Protein AF-A0AA40SQT4-F1 (afdb_monomer)

Organism: NCBI:txid515415

Secondary structure (DSSP, 8-state):
-HHHHHHHHHHHHHHHHHHHHHHHTT-S-GGGSGGG--SS--HHHHHHHHHHHHHHHHHHHHHHHHTTSSTTTTSHHHHHHHHHHHHHHHHHHHHHHT-S-HHHHHHHHHHHHHHHHHHHHHHTSPP-PPP--PPPPPPP------------PPPPSS-EEEE---SSEEEEEEETTEEEEEETTT-EEEEE-TTS-EEEEEE-TT---BTTBSEEEEEE-SSSEEEEEEE-SSSEEEEEEEEES-TTS-EE-PPEEEEEEE---SS----EEEE-TTS-EEEEE--TT-HHHHH-TT--SSEEEEE-TTSPPPTTSSSTT--EEEE--S-EEEEEE-TT--EEEEE--SSS-EEEEEE-TT-B--TTT-SSS--GGGTPPPPSEEE-TTT--EEEEEEETTEEEEEETTTTEEEEEETT-TT--EEESTTTSS-EEEEEE-TTSSEEEEE-TTTTTS---TT-S-EEEE---

Sequence (473 aa):
MTTAAAVIACVLLLALAVLQVLVAAGLPYGRFVWGGQHKVLPTKLRVVSAISVVLYLGFAALLLSRAGILPGGESGFVVVMTWILFAYFVVGIVMNLISRSPAERWTMAPACAALAVCTLIIALGPTTEPVPTTPAPTSTAPTPEPTPTETTEPAPETPADIATGLDAPWSMVVVGTSVLISERDSARILELTEAGDVREITTVDGVVPDGEGGLLGLAFDGDSGIYAAFTAADDNRVVRFELTGEPGSLALDDPAVIIDSLPKAGIHNGGRIAFGPDGALYLGAGDAGDANGAQDPESLSGKILRVNPDGSIPADNPTAGSPVYSLGHRNVQGLAWTDDGTMLASEFGQDAWDELNEIVAGGNYGWPVVEGTGGEDEGFIDPVQVWEPGAASPSGIAVIGDSLYIANLRGQVLREVPLNDLSTSSEHLAGEYGRLRDVIAGPDGAAWVLTNNTDGRGDPSDGDDRIVGIPLG

pLDDT: mean 92.28, std 14.54, range [31.59, 98.94]

Solvent-accessible surface area (backbone atoms only — not comparable to full-atom values): 23889 Å² total; per-residue (Å²): 110,28,58,62,27,34,53,54,38,38,54,52,35,48,53,50,25,52,51,23,49,42,24,36,74,52,36,76,55,18,35,62,46,90,61,27,80,29,54,47,47,55,73,72,58,16,54,54,28,48,54,48,29,57,52,34,53,50,53,36,52,50,44,32,9,42,43,66,76,36,84,63,30,81,39,69,64,43,52,52,51,37,50,51,51,24,50,50,22,51,52,40,25,54,58,23,59,72,36,86,18,68,55,20,34,71,50,44,16,56,49,23,47,52,40,23,52,22,34,47,49,31,59,70,42,82,76,82,76,80,78,84,80,80,82,79,88,82,83,88,81,90,86,84,90,79,83,92,71,96,65,84,80,75,79,55,98,54,74,41,78,62,42,61,61,41,59,27,40,43,23,70,39,77,48,86,66,17,35,40,33,24,15,20,73,75,23,31,34,30,37,36,26,75,88,53,53,75,44,81,50,48,66,55,83,65,55,41,56,39,76,72,29,8,26,31,16,40,31,60,75,85,78,44,42,40,33,41,24,29,19,31,88,88,20,23,33,29,30,36,22,49,53,42,75,49,76,82,58,51,38,64,57,80,69,44,83,40,43,66,83,30,54,54,39,56,42,38,46,37,27,26,39,40,66,48,97,85,63,31,38,32,35,25,23,6,16,27,83,38,49,70,32,6,66,37,87,90,46,66,18,0,23,33,34,40,25,34,81,82,38,48,57,48,84,83,36,70,40,78,90,37,43,52,30,27,33,11,34,51,23,22,29,16,62,34,57,49,99,89,64,52,34,39,32,23,24,36,45,89,84,63,24,13,38,35,33,76,62,49,84,60,38,36,48,30,20,73,85,33,72,46,70,85,28,54,94,81,69,22,52,52,45,57,38,70,38,46,44,72,69,24,37,37,25,15,29,26,59,52,90,72,27,36,37,36,12,7,34,65,29,9,26,40,35,38,25,41,68,92,43,60,79,48,74,51,82,38,64,69,64,72,71,44,18,21,33,20,37,40,68,36,87,84,69,27,44,30,36,29,25,30,21,59,59,80,80,47,82,64,56,96,52,48,16,34,33,33,38,34,60,75,130

Mean predicted aligned error: 14.25 Å

Structure (mmCIF, N/CA/C/O backbone):
data_AF-A0AA40SQT4-F1
#
_entry.id   AF-A0AA40SQT4-F1
#
loop_
_atom_site.group_PDB
_atom_site.id
_atom_site.type_symbol
_atom_site.label_atom_id
_atom_site.label_alt_id
_atom_site.label_comp_id
_atom_site.label_asym_id
_atom_site.label_entity_id
_atom_site.label_seq_id
_atom_site.pdbx_PDB_ins_code
_atom_site.Cartn_x
_atom_site.Cartn_y
_atom_site.Cartn_z
_atom_site.occupancy
_atom_site.B_iso_or_equiv
_atom_site.auth_seq_id
_atom_site.auth_comp_id
_atom_site.auth_asym_id
_atom_site.auth_atom_id
_atom_site.pdbx_PDB_model_num
ATOM 1 N N . MET A 1 1 ? 32.751 -2.769 31.503 1.00 72.56 1 MET A N 1
ATOM 2 C CA . MET A 1 1 ? 33.225 -3.935 30.712 1.00 72.56 1 MET A CA 1
ATOM 3 C C . MET A 1 1 ? 32.917 -3.766 29.227 1.00 72.56 1 MET A C 1
ATOM 5 O O . MET A 1 1 ? 33.791 -4.037 28.415 1.00 72.56 1 MET A O 1
ATOM 9 N N . THR A 1 2 ? 31.739 -3.239 28.884 1.00 84.00 2 THR A N 1
ATOM 10 C CA . THR A 1 2 ? 31.293 -2.893 27.520 1.00 84.00 2 THR A CA 1
ATOM 11 C C . THR A 1 2 ? 32.286 -2.029 26.733 1.00 84.00 2 THR A C 1
ATOM 13 O O . THR A 1 2 ? 32.673 -2.407 25.636 1.00 84.00 2 THR A O 1
ATOM 16 N N . THR A 1 3 ? 32.798 -0.936 27.310 1.00 87.44 3 THR A N 1
ATOM 17 C CA . THR A 1 3 ? 33.762 -0.035 26.642 1.00 87.44 3 THR A CA 1
ATOM 18 C C . THR A 1 3 ? 35.071 -0.739 26.266 1.00 87.44 3 THR A C 1
ATOM 20 O O . THR A 1 3 ? 35.571 -0.579 25.158 1.00 87.44 3 THR A O 1
ATOM 23 N N . ALA A 1 4 ? 35.623 -1.562 27.165 1.00 90.62 4 ALA A N 1
ATOM 24 C CA . ALA A 1 4 ? 36.852 -2.310 26.895 1.00 90.62 4 ALA A CA 1
ATOM 25 C C . ALA A 1 4 ? 36.636 -3.376 25.806 1.00 90.62 4 ALA A C 1
ATOM 27 O O . ALA A 1 4 ? 37.471 -3.521 24.916 1.00 90.62 4 ALA A O 1
ATOM 28 N N . ALA A 1 5 ? 35.495 -4.074 25.842 1.00 93.38 5 ALA A N 1
ATOM 29 C CA . ALA A 1 5 ? 35.103 -5.018 24.799 1.00 93.38 5 ALA A CA 1
ATOM 30 C C . ALA A 1 5 ? 34.909 -4.322 23.439 1.00 93.38 5 ALA A C 1
ATOM 32 O O . ALA A 1 5 ? 35.371 -4.841 22.426 1.00 93.38 5 ALA A O 1
ATOM 33 N N . ALA A 1 6 ? 34.314 -3.125 23.414 1.00 93.62 6 ALA A N 1
ATOM 34 C CA . ALA A 1 6 ? 34.128 -2.338 22.196 1.00 93.62 6 ALA A CA 1
ATOM 35 C C . ALA A 1 6 ? 35.462 -1.904 21.578 1.00 93.62 6 ALA A C 1
ATOM 37 O O . ALA A 1 6 ? 35.651 -2.039 20.371 1.00 93.62 6 ALA A O 1
ATOM 38 N N . VAL A 1 7 ? 36.427 -1.469 22.397 1.00 94.19 7 VAL A N 1
ATOM 39 C CA . VAL A 1 7 ? 37.779 -1.132 21.924 1.00 94.19 7 VAL A CA 1
ATOM 40 C C . VAL A 1 7 ? 38.473 -2.356 21.321 1.00 94.19 7 VAL A C 1
ATOM 42 O O . VAL A 1 7 ? 39.017 -2.266 20.221 1.00 94.19 7 VAL A O 1
ATOM 45 N N . ILE A 1 8 ? 38.424 -3.510 21.995 1.00 96.38 8 ILE A N 1
ATOM 46 C CA . ILE A 1 8 ? 39.026 -4.754 21.489 1.00 96.38 8 ILE A CA 1
ATOM 47 C C . ILE A 1 8 ? 38.368 -5.177 20.168 1.00 96.38 8 ILE A C 1
ATOM 49 O O . ILE A 1 8 ? 39.074 -5.484 19.205 1.00 96.38 8 ILE A O 1
ATOM 53 N N . ALA A 1 9 ? 37.034 -5.140 20.092 1.00 97.06 9 ALA A N 1
ATOM 54 C CA . ALA A 1 9 ? 36.298 -5.463 18.874 1.00 97.06 9 ALA A CA 1
ATOM 55 C C . ALA A 1 9 ? 36.666 -4.525 17.716 1.00 97.06 9 ALA A C 1
ATOM 57 O O . ALA A 1 9 ? 36.928 -4.996 16.612 1.00 97.06 9 ALA A O 1
ATOM 58 N N . CYS A 1 10 ? 36.7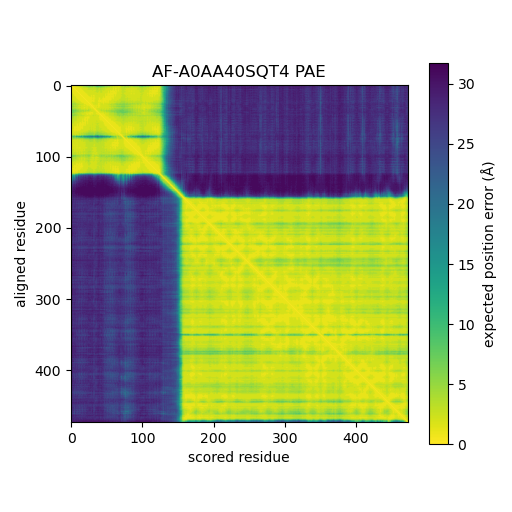71 -3.217 17.969 1.00 96.81 10 CYS A N 1
ATOM 59 C CA . CYS A 1 10 ? 37.165 -2.240 16.953 1.00 96.81 10 CYS A CA 1
ATOM 60 C C . CYS A 1 10 ? 38.586 -2.480 16.436 1.00 96.81 10 CYS A C 1
ATOM 62 O O . CYS A 1 10 ? 38.814 -2.405 15.232 1.00 96.81 10 CYS A O 1
ATOM 64 N N . VAL A 1 11 ? 39.538 -2.815 17.313 1.00 97.69 11 VAL A N 1
ATOM 65 C CA . VAL A 1 11 ? 40.912 -3.147 16.898 1.00 97.69 11 VAL A CA 1
ATOM 66 C C . VAL A 1 11 ? 40.929 -4.383 15.997 1.00 97.69 11 VAL A C 1
ATOM 68 O O . VAL A 1 11 ? 41.607 -4.387 14.969 1.00 97.69 11 VAL A O 1
ATOM 71 N N . LEU A 1 12 ? 40.161 -5.419 16.345 1.00 97.38 12 LEU A N 1
ATOM 72 C CA . LEU A 1 12 ? 40.054 -6.637 15.540 1.00 97.38 12 LEU A CA 1
ATOM 73 C C . LEU A 1 12 ? 39.378 -6.373 14.187 1.00 97.38 12 LEU A C 1
ATOM 75 O O . LEU A 1 12 ? 39.895 -6.803 13.157 1.00 97.38 12 LEU A O 1
ATOM 79 N N . LEU A 1 13 ? 38.272 -5.626 14.167 1.00 97.88 13 LEU A N 1
ATOM 80 C CA . LEU A 1 13 ? 37.569 -5.243 12.938 1.00 97.88 13 LEU A CA 1
ATOM 81 C C . LEU A 1 13 ? 38.439 -4.372 12.031 1.00 97.88 13 LEU A C 1
ATOM 83 O O . LEU A 1 13 ? 38.467 -4.590 10.822 1.00 97.88 13 LEU A O 1
ATOM 87 N N . LEU A 1 14 ? 39.215 -3.448 12.601 1.00 97.31 14 LEU A N 1
ATOM 88 C CA . LEU A 1 14 ? 40.164 -2.637 11.845 1.00 97.31 14 LEU A CA 1
ATOM 89 C C . LEU A 1 14 ? 41.289 -3.495 11.254 1.00 97.31 14 LEU A C 1
ATOM 91 O O . LEU A 1 14 ? 41.651 -3.313 10.094 1.00 97.31 14 LEU A O 1
ATOM 95 N N . ALA A 1 15 ? 41.819 -4.464 12.005 1.00 97.19 15 ALA A N 1
ATOM 96 C CA . ALA A 1 15 ? 42.818 -5.396 11.485 1.00 97.19 15 ALA A CA 1
ATOM 97 C C . ALA A 1 15 ? 42.265 -6.241 10.320 1.00 97.19 15 ALA A C 1
ATOM 99 O O . ALA A 1 15 ? 42.959 -6.444 9.320 1.00 97.19 15 ALA A O 1
ATOM 100 N N . LEU A 1 16 ? 41.006 -6.684 10.412 1.00 97.19 16 LEU A N 1
ATOM 101 C CA . LEU A 1 16 ? 40.316 -7.373 9.321 1.00 97.19 16 LEU A CA 1
ATOM 102 C C . LEU A 1 16 ? 40.080 -6.446 8.121 1.00 97.19 16 LEU A C 1
ATOM 104 O O . LEU A 1 16 ? 40.329 -6.854 6.989 1.00 97.19 16 LEU A O 1
ATOM 108 N N . ALA A 1 17 ? 39.678 -5.195 8.343 1.00 97.31 17 ALA A N 1
ATOM 109 C CA . ALA A 1 17 ? 39.509 -4.201 7.286 1.00 97.31 17 ALA A CA 1
ATOM 110 C C . ALA A 1 17 ? 40.830 -3.935 6.547 1.00 97.31 17 ALA A C 1
ATOM 112 O O . ALA A 1 17 ? 40.864 -3.959 5.319 1.00 97.31 17 ALA A O 1
ATOM 113 N N . VAL A 1 18 ? 41.942 -3.785 7.274 1.00 97.75 18 VAL A N 1
ATOM 114 C CA . VAL A 1 18 ? 43.281 -3.652 6.680 1.00 97.75 18 VAL A CA 1
ATOM 115 C C . VAL A 1 18 ? 43.632 -4.883 5.847 1.00 97.75 18 VAL A C 1
ATOM 117 O O . VAL A 1 18 ? 44.091 -4.740 4.714 1.00 97.75 18 VAL A O 1
ATOM 120 N N . LEU A 1 19 ? 43.380 -6.094 6.353 1.00 97.19 19 LEU A N 1
ATOM 121 C CA . LEU A 1 19 ? 43.591 -7.315 5.574 1.00 97.19 19 LEU A CA 1
ATOM 122 C C . LEU A 1 19 ? 42.772 -7.303 4.274 1.00 97.19 19 LEU A C 1
ATOM 124 O O . LEU A 1 19 ? 43.321 -7.644 3.225 1.00 97.19 19 LEU A O 1
ATOM 128 N N . GLN A 1 20 ? 41.505 -6.879 4.331 1.00 97.69 20 GLN A N 1
ATOM 129 C CA . GLN A 1 20 ? 40.628 -6.784 3.161 1.00 97.69 20 GLN A CA 1
ATOM 130 C C . GLN A 1 20 ? 41.120 -5.748 2.139 1.00 97.69 20 GLN A C 1
ATOM 132 O O . GLN A 1 20 ? 41.144 -6.041 0.944 1.00 97.69 20 GLN A O 1
ATOM 137 N N . VAL A 1 21 ? 41.617 -4.590 2.589 1.00 97.50 21 VAL A N 1
ATOM 138 C CA . VAL A 1 21 ? 42.270 -3.596 1.717 1.00 97.50 21 VAL A CA 1
ATOM 139 C C . VAL A 1 21 ? 43.494 -4.198 1.024 1.00 97.50 21 VAL A C 1
ATOM 141 O O . VAL A 1 21 ? 43.652 -4.055 -0.188 1.00 97.50 21 VAL A O 1
ATOM 144 N N . LEU A 1 22 ? 44.348 -4.914 1.763 1.00 97.31 22 LEU A N 1
ATOM 145 C CA . LEU A 1 22 ? 45.558 -5.516 1.198 1.00 97.31 22 LEU A CA 1
ATOM 146 C C . LEU A 1 22 ? 45.226 -6.561 0.121 1.00 97.31 22 LEU A C 1
ATOM 148 O O . LEU A 1 22 ? 45.828 -6.558 -0.954 1.00 97.31 22 LEU A O 1
ATOM 152 N N . VAL A 1 23 ? 44.257 -7.448 0.364 1.00 96.50 23 VAL A N 1
ATOM 153 C CA . VAL A 1 23 ? 43.861 -8.447 -0.646 1.00 96.50 23 VAL A CA 1
ATOM 154 C C . VAL A 1 23 ? 43.114 -7.819 -1.826 1.00 96.50 23 VAL A C 1
ATOM 156 O O . VAL A 1 23 ? 43.317 -8.263 -2.958 1.00 96.50 23 VAL A O 1
ATOM 159 N N . ALA A 1 24 ? 42.326 -6.760 -1.605 1.00 95.69 24 ALA A N 1
ATOM 160 C CA . ALA A 1 24 ? 41.666 -6.000 -2.668 1.00 95.69 24 ALA A CA 1
ATOM 161 C C . ALA A 1 24 ? 42.684 -5.293 -3.578 1.00 95.69 24 ALA A C 1
ATOM 163 O O . ALA A 1 24 ? 42.546 -5.313 -4.801 1.00 95.69 24 ALA A O 1
ATOM 164 N N . ALA A 1 25 ? 43.777 -4.783 -3.005 1.00 96.06 25 ALA A N 1
ATOM 165 C CA . ALA A 1 25 ? 44.914 -4.227 -3.740 1.00 96.06 25 ALA A CA 1
ATOM 166 C C . ALA A 1 25 ? 45.775 -5.295 -4.454 1.00 96.06 25 ALA A C 1
ATOM 168 O O . ALA A 1 25 ? 46.752 -4.970 -5.127 1.00 96.06 25 ALA A O 1
ATOM 169 N N . GLY A 1 26 ? 45.418 -6.580 -4.348 1.00 94.69 26 GLY A N 1
ATOM 170 C CA . GLY A 1 26 ? 46.097 -7.675 -5.038 1.00 94.69 26 GLY A CA 1
ATOM 171 C C . GLY A 1 26 ? 47.357 -8.185 -4.337 1.00 94.69 26 GLY A C 1
ATOM 172 O O . GLY A 1 26 ? 48.140 -8.904 -4.963 1.00 94.69 26 GLY A O 1
ATOM 173 N N . LEU A 1 27 ? 47.563 -7.863 -3.055 1.00 96.56 27 LEU A N 1
ATOM 174 C CA . LEU A 1 27 ? 48.660 -8.444 -2.281 1.00 96.56 27 LEU A CA 1
ATOM 175 C C . LEU A 1 27 ? 48.418 -9.940 -1.990 1.00 96.56 27 LEU A C 1
ATOM 177 O O . LEU A 1 27 ? 47.272 -10.398 -1.934 1.00 96.56 27 LEU A O 1
ATOM 181 N N . PRO A 1 28 ? 49.489 -10.736 -1.784 1.00 95.62 28 PRO A N 1
ATOM 182 C CA . PRO A 1 28 ? 49.416 -12.196 -1.715 1.00 95.62 28 PRO A CA 1
ATOM 183 C C . PRO A 1 28 ? 48.941 -12.739 -0.350 1.00 95.62 28 PRO A C 1
ATOM 185 O O . PRO A 1 28 ? 49.524 -13.680 0.194 1.00 95.62 28 PRO A O 1
ATOM 188 N N . TYR A 1 29 ? 47.881 -12.150 0.205 1.00 95.69 29 TYR A N 1
ATOM 189 C CA . TYR A 1 29 ? 47.267 -12.538 1.480 1.00 95.69 29 TYR A CA 1
ATOM 190 C C . TYR A 1 29 ? 45.959 -13.325 1.316 1.00 95.69 29 TYR A C 1
ATOM 192 O O . TYR A 1 29 ? 45.301 -13.626 2.308 1.00 95.69 29 TYR A O 1
ATOM 200 N N . GLY A 1 30 ? 45.600 -13.731 0.093 1.00 91.31 30 GLY A N 1
ATOM 201 C CA . GLY A 1 30 ? 44.333 -14.418 -0.179 1.00 91.31 30 GLY A CA 1
ATOM 202 C C . GLY A 1 30 ? 44.159 -15.745 0.573 1.00 91.31 30 GLY A C 1
ATOM 203 O O . GLY A 1 30 ? 43.041 -16.189 0.768 1.00 91.31 30 GLY A O 1
ATOM 204 N N . ARG A 1 31 ? 45.238 -16.356 1.084 1.00 92.12 31 ARG A N 1
ATOM 205 C CA . ARG A 1 31 ? 45.167 -17.585 1.900 1.00 92.12 31 ARG A CA 1
ATOM 206 C C . ARG A 1 31 ? 44.388 -17.427 3.216 1.00 92.12 31 ARG A C 1
ATOM 208 O O . ARG A 1 31 ? 44.051 -18.438 3.828 1.00 92.12 31 ARG A O 1
ATOM 215 N N . PHE A 1 32 ? 44.193 -16.188 3.668 1.00 91.75 32 PHE A N 1
ATOM 216 C CA . PHE A 1 32 ? 43.517 -15.833 4.918 1.00 91.75 32 PHE A CA 1
ATOM 217 C C . PHE A 1 32 ? 42.041 -15.458 4.727 1.00 91.75 32 PHE A C 1
ATOM 219 O O . PHE A 1 32 ? 41.383 -15.141 5.711 1.00 91.75 32 PHE A O 1
ATOM 226 N N . VAL A 1 33 ? 41.541 -15.429 3.489 1.00 90.94 33 VAL A N 1
ATOM 227 C CA . VAL A 1 33 ? 40.184 -14.977 3.160 1.00 90.94 33 VAL A CA 1
ATOM 228 C C . VAL A 1 33 ? 39.576 -15.846 2.056 1.00 90.94 33 VAL A C 1
ATOM 230 O O . VAL A 1 33 ? 40.293 -16.440 1.248 1.00 90.94 33 VAL A O 1
ATOM 233 N N . TRP A 1 34 ? 38.245 -15.876 1.970 1.00 89.50 34 TRP A N 1
ATOM 234 C CA . TRP A 1 34 ? 37.515 -16.556 0.890 1.00 89.50 34 TRP A CA 1
ATOM 235 C C . TRP A 1 34 ? 37.865 -18.051 0.729 1.00 89.50 34 TRP A C 1
ATOM 237 O O . TRP A 1 34 ? 38.016 -18.556 -0.385 1.00 89.50 34 TRP A O 1
ATOM 247 N N . GLY A 1 35 ? 38.025 -18.776 1.838 1.00 86.25 35 GLY A N 1
ATOM 248 C CA . GLY A 1 35 ? 38.332 -20.209 1.843 1.00 86.25 35 GLY A CA 1
ATOM 249 C C . GLY A 1 35 ? 39.808 -20.529 1.583 1.00 86.25 35 GLY A C 1
ATOM 250 O O . GLY A 1 35 ? 40.154 -21.692 1.353 1.00 86.25 35 GLY A O 1
ATOM 251 N N . GLY A 1 36 ? 40.673 -19.511 1.542 1.00 87.69 36 GLY A N 1
ATOM 252 C CA . GLY A 1 36 ? 42.112 -19.595 1.301 1.00 87.69 36 GLY A CA 1
ATOM 253 C C . GLY A 1 36 ? 42.522 -20.263 -0.013 1.00 87.69 36 GLY A C 1
ATOM 254 O O . GLY A 1 36 ? 43.642 -20.762 -0.123 1.00 87.69 36 GLY A O 1
ATOM 255 N N . GLN A 1 37 ? 41.630 -20.284 -1.009 1.00 88.88 37 GLN A N 1
ATOM 256 C CA . GLN A 1 37 ? 41.840 -20.970 -2.292 1.00 88.88 37 GLN A CA 1
ATOM 257 C C . GLN A 1 37 ? 42.821 -20.241 -3.220 1.00 88.88 37 GLN A C 1
ATOM 259 O O . GLN A 1 37 ? 43.307 -20.806 -4.199 1.00 88.88 37 GLN A O 1
ATOM 264 N N . HIS A 1 38 ? 43.137 -18.983 -2.917 1.00 90.50 38 HIS A N 1
ATOM 265 C CA . HIS A 1 38 ? 43.945 -18.132 -3.775 1.00 90.50 38 HIS A CA 1
ATOM 266 C C . HIS A 1 38 ? 45.074 -17.483 -2.986 1.00 90.50 38 HIS A C 1
ATOM 268 O O . HIS A 1 38 ? 44.851 -16.887 -1.941 1.00 90.50 38 HIS A O 1
ATOM 274 N N . LYS A 1 39 ? 46.303 -17.517 -3.510 1.00 91.44 39 LYS A N 1
ATOM 275 C CA . LYS A 1 39 ? 47.400 -16.720 -2.938 1.00 91.44 39 LYS A CA 1
ATOM 276 C C . LYS A 1 39 ? 47.159 -15.224 -3.163 1.00 91.44 39 LYS A C 1
ATOM 278 O O . LYS A 1 39 ? 47.333 -14.434 -2.245 1.00 91.44 39 LYS A O 1
ATOM 283 N N . VAL A 1 40 ? 46.726 -14.860 -4.369 1.00 95.31 40 VAL A N 1
ATOM 284 C CA . VAL A 1 40 ? 46.307 -13.513 -4.778 1.00 95.31 40 VAL A CA 1
ATOM 285 C C . VAL A 1 40 ? 44.880 -13.628 -5.300 1.00 95.31 40 VAL A C 1
ATOM 287 O O . VAL A 1 40 ? 44.623 -14.489 -6.140 1.00 95.31 40 VAL A O 1
ATOM 290 N N . LEU A 1 41 ? 43.960 -12.790 -4.820 1.00 95.00 41 LEU A N 1
ATOM 291 C CA . LEU A 1 41 ? 42.552 -12.903 -5.199 1.00 95.00 41 LEU A CA 1
ATOM 292 C C . LEU A 1 41 ? 42.324 -12.596 -6.692 1.00 95.00 41 LEU A C 1
ATOM 294 O O . LEU A 1 41 ? 42.983 -11.704 -7.242 1.00 95.00 41 LEU A O 1
ATOM 298 N N . PRO A 1 42 ? 41.382 -13.288 -7.355 1.00 94.25 42 PRO A N 1
ATOM 299 C CA . PRO A 1 42 ? 40.873 -12.891 -8.665 1.00 94.25 42 PRO A CA 1
ATOM 300 C C . PRO A 1 42 ? 40.079 -11.580 -8.570 1.00 94.25 42 PRO A C 1
ATOM 302 O O . PRO A 1 42 ? 39.528 -11.257 -7.519 1.00 94.25 42 PRO A O 1
ATOM 305 N N . THR A 1 43 ? 39.988 -10.832 -9.675 1.00 92.25 43 THR A N 1
ATOM 306 C CA . THR A 1 43 ? 39.414 -9.471 -9.718 1.00 92.25 43 THR A CA 1
ATOM 307 C C . THR A 1 43 ? 38.029 -9.374 -9.079 1.00 92.25 43 THR A C 1
ATOM 309 O O . THR A 1 43 ? 37.796 -8.471 -8.285 1.00 92.25 43 THR A O 1
ATOM 312 N N . LYS A 1 44 ? 37.139 -10.340 -9.341 1.00 92.38 44 LYS A N 1
ATOM 313 C CA . LYS A 1 44 ? 35.793 -10.363 -8.745 1.00 92.38 44 LYS A CA 1
ATOM 314 C C . LYS A 1 44 ? 35.840 -10.419 -7.213 1.00 92.38 44 LYS A C 1
ATOM 316 O O . LYS A 1 44 ? 35.178 -9.630 -6.558 1.00 92.38 44 LYS A O 1
ATOM 321 N N . LEU A 1 45 ? 36.687 -11.276 -6.638 1.00 93.00 45 LEU A N 1
ATOM 322 C CA . LEU A 1 45 ? 36.828 -11.389 -5.180 1.00 93.00 45 LEU A CA 1
ATOM 323 C C . LEU A 1 45 ? 37.549 -10.188 -4.555 1.00 93.00 45 LEU A C 1
ATOM 325 O O . LEU A 1 45 ? 37.326 -9.896 -3.387 1.00 93.00 45 LEU A O 1
ATOM 329 N N . ARG A 1 46 ? 38.363 -9.449 -5.321 1.00 95.50 46 ARG A N 1
ATOM 330 C CA . ARG A 1 46 ? 38.942 -8.178 -4.852 1.00 95.50 46 ARG A CA 1
ATOM 331 C C . ARG A 1 46 ? 37.874 -7.107 -4.648 1.00 95.50 46 ARG A C 1
ATOM 333 O O . ARG A 1 46 ? 37.953 -6.377 -3.667 1.00 95.50 46 ARG A O 1
ATOM 340 N N . VAL A 1 47 ? 36.875 -7.048 -5.534 1.00 93.00 47 VAL A N 1
ATOM 341 C CA . VAL A 1 47 ? 35.725 -6.140 -5.387 1.00 93.00 47 VAL A CA 1
ATOM 342 C C . VAL A 1 47 ? 34.929 -6.499 -4.134 1.00 93.00 47 VAL A C 1
ATOM 344 O O . VAL A 1 47 ? 34.667 -5.630 -3.310 1.00 93.00 47 VAL A O 1
ATOM 347 N N . VAL A 1 48 ? 34.635 -7.785 -3.920 1.00 92.62 48 VAL A N 1
ATOM 348 C CA . VAL A 1 48 ? 33.916 -8.224 -2.710 1.00 92.62 48 VAL A CA 1
ATOM 349 C C . VAL A 1 48 ? 34.726 -7.946 -1.432 1.00 92.62 48 VAL A C 1
ATOM 351 O O . VAL A 1 48 ? 34.173 -7.515 -0.419 1.00 92.62 48 VAL A O 1
ATOM 354 N N . SER A 1 49 ? 36.052 -8.108 -1.474 1.00 93.62 49 SER A N 1
ATOM 355 C CA . SER A 1 49 ? 36.937 -7.691 -0.381 1.00 93.62 49 SER A CA 1
ATOM 356 C C . SER A 1 49 ? 36.885 -6.184 -0.117 1.00 93.62 49 SER A C 1
ATOM 358 O O . SER A 1 49 ? 36.854 -5.789 1.043 1.00 93.62 49 SER A O 1
ATOM 360 N N . ALA A 1 50 ? 36.815 -5.340 -1.150 1.00 93.50 50 ALA A N 1
ATOM 361 C CA . ALA A 1 50 ? 36.658 -3.896 -0.969 1.00 93.50 50 ALA A CA 1
ATOM 362 C C . ALA A 1 50 ? 35.324 -3.545 -0.282 1.00 93.50 50 ALA A C 1
ATOM 364 O O . ALA A 1 50 ? 35.309 -2.729 0.635 1.00 93.50 50 ALA A O 1
ATOM 365 N N . ILE A 1 51 ? 34.231 -4.226 -0.644 1.00 93.38 51 ILE A N 1
ATOM 366 C CA . ILE A 1 51 ? 32.918 -4.059 0.006 1.00 93.38 51 ILE A CA 1
ATOM 367 C C . ILE A 1 51 ? 32.977 -4.477 1.485 1.00 93.38 51 ILE A C 1
ATOM 369 O O . ILE A 1 51 ? 32.431 -3.800 2.356 1.00 93.38 51 ILE A O 1
ATOM 373 N N . SER A 1 52 ? 33.712 -5.549 1.798 1.00 93.38 52 SER A N 1
ATOM 374 C CA . SER A 1 52 ? 33.863 -6.048 3.174 1.00 93.38 52 SER A CA 1
ATOM 375 C C . SER A 1 52 ? 34.541 -5.041 4.114 1.00 93.38 52 SER A C 1
ATOM 377 O O . SER A 1 52 ? 34.309 -5.083 5.320 1.00 93.38 52 SER A O 1
ATOM 379 N N . VAL A 1 53 ? 35.348 -4.110 3.587 1.00 96.25 53 VAL A N 1
ATOM 380 C CA . VAL A 1 53 ? 35.938 -3.014 4.377 1.00 96.25 53 VAL A CA 1
ATOM 381 C C . VAL A 1 53 ? 34.840 -2.123 4.954 1.00 96.25 53 VAL A C 1
ATOM 383 O O . VAL A 1 53 ? 34.842 -1.862 6.154 1.00 96.25 53 VAL A O 1
ATOM 386 N N . VAL A 1 54 ? 33.885 -1.700 4.120 1.00 94.94 54 VAL A N 1
ATOM 387 C CA . VAL A 1 54 ? 32.757 -0.851 4.539 1.00 94.94 54 VAL A CA 1
ATOM 388 C C . VAL A 1 54 ? 31.904 -1.580 5.572 1.00 94.94 54 VAL A C 1
ATOM 390 O O . VAL A 1 54 ? 31.569 -1.010 6.608 1.00 94.94 54 VAL A O 1
ATOM 393 N N . LEU A 1 55 ? 31.643 -2.869 5.342 1.00 95.94 55 LEU A N 1
ATOM 394 C CA . LEU A 1 55 ? 30.891 -3.708 6.271 1.00 95.94 55 LEU A CA 1
ATOM 395 C C . LEU A 1 55 ? 31.546 -3.766 7.663 1.00 95.94 55 LEU A C 1
ATOM 397 O O . LEU A 1 55 ? 30.873 -3.572 8.672 1.00 95.94 55 LEU A O 1
ATOM 401 N N . TYR A 1 56 ? 32.864 -3.979 7.742 1.00 97.19 56 TYR A N 1
ATOM 402 C CA . TYR A 1 56 ? 33.571 -4.026 9.029 1.00 97.19 56 TY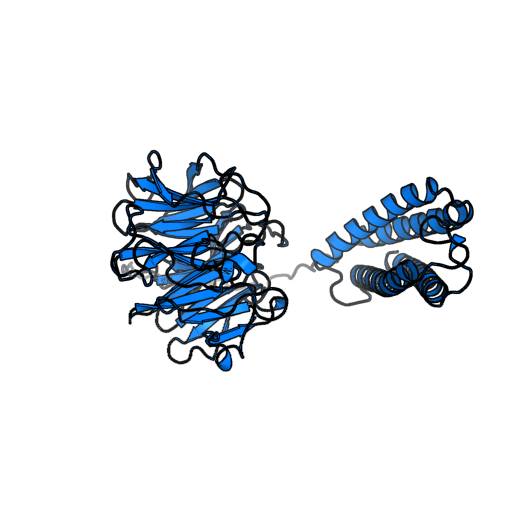R A CA 1
ATOM 403 C C . TYR A 1 56 ? 33.620 -2.674 9.745 1.00 97.19 56 TYR A C 1
ATOM 405 O O . TYR A 1 56 ? 33.575 -2.643 10.976 1.00 97.19 56 TYR A O 1
ATOM 413 N N . LEU A 1 57 ? 33.677 -1.564 9.003 1.00 95.94 57 LEU A N 1
ATOM 414 C CA . LEU A 1 57 ? 33.545 -0.226 9.584 1.00 95.94 57 LEU A CA 1
ATOM 415 C C . LEU A 1 57 ? 32.133 -0.002 10.147 1.00 95.94 57 LEU A C 1
ATOM 417 O O . LEU A 1 57 ? 32.003 0.523 11.251 1.00 95.94 57 LEU A O 1
ATOM 421 N N . GLY A 1 58 ? 31.096 -0.474 9.447 1.00 96.75 58 GLY A N 1
ATOM 422 C CA . GLY A 1 58 ? 29.713 -0.464 9.933 1.00 96.75 58 GLY A CA 1
ATOM 423 C C . GLY A 1 58 ? 29.535 -1.279 11.216 1.00 96.75 58 GLY A C 1
ATOM 424 O O . GLY A 1 58 ? 28.968 -0.786 12.189 1.00 96.75 58 GLY A O 1
ATOM 425 N N . PHE A 1 59 ? 30.108 -2.486 11.278 1.00 97.94 59 PHE A N 1
ATOM 426 C CA . PHE A 1 59 ? 30.114 -3.298 12.501 1.00 97.94 59 PHE A CA 1
ATOM 427 C C . PHE A 1 59 ? 30.810 -2.585 13.666 1.00 97.94 59 PHE A C 1
ATOM 429 O O . PHE A 1 59 ? 30.317 -2.623 14.790 1.00 97.94 59 PHE A O 1
ATOM 436 N N . ALA A 1 60 ? 31.935 -1.909 13.418 1.00 97.44 60 ALA A N 1
ATOM 437 C CA . ALA A 1 60 ? 32.634 -1.159 14.458 1.00 97.44 60 ALA A CA 1
ATOM 438 C C . ALA A 1 60 ? 31.782 0.014 14.972 1.00 97.44 60 ALA A C 1
ATOM 440 O O . ALA A 1 60 ? 31.660 0.190 16.183 1.00 97.44 60 ALA A O 1
ATOM 441 N N . ALA A 1 61 ? 31.146 0.772 14.073 1.00 96.06 61 ALA A N 1
ATOM 442 C CA . ALA A 1 61 ? 30.256 1.872 14.437 1.00 96.06 61 ALA A CA 1
ATOM 443 C C . ALA A 1 61 ? 29.056 1.392 15.269 1.00 96.06 61 ALA A C 1
ATOM 445 O O . ALA A 1 61 ? 28.759 1.984 16.306 1.00 96.06 61 ALA A O 1
ATOM 446 N N . LEU A 1 62 ? 28.433 0.277 14.878 1.00 96.06 62 LEU A N 1
ATOM 447 C CA . LEU A 1 62 ? 27.339 -0.347 15.624 1.00 96.06 62 LEU A CA 1
ATOM 448 C C . LEU A 1 62 ? 27.760 -0.719 17.054 1.00 96.06 62 LEU A C 1
ATOM 450 O O . LEU A 1 62 ? 27.077 -0.374 18.015 1.00 96.06 62 LEU A O 1
ATOM 454 N N . LEU A 1 63 ? 28.912 -1.380 17.215 1.00 96.12 63 LEU A N 1
ATOM 455 C CA . LEU A 1 63 ? 29.411 -1.790 18.532 1.00 96.12 63 LEU A CA 1
ATOM 456 C C . LEU A 1 63 ? 29.812 -0.599 19.414 1.00 96.12 63 LEU A C 1
ATOM 458 O O . LEU A 1 63 ? 29.628 -0.651 20.629 1.00 96.12 63 LEU A O 1
ATOM 462 N N . LEU A 1 64 ? 30.345 0.475 18.822 1.00 94.31 64 LEU A N 1
ATOM 463 C CA . LEU A 1 64 ? 30.630 1.726 19.532 1.00 94.31 64 LEU A CA 1
ATOM 464 C C . LEU A 1 64 ? 29.344 2.448 19.946 1.00 94.31 64 LEU A C 1
ATOM 466 O O . LEU A 1 64 ? 29.290 2.980 21.054 1.00 94.31 64 LEU A O 1
ATOM 470 N N . SER A 1 65 ? 28.318 2.441 19.090 1.00 92.62 65 SER A N 1
ATOM 471 C CA . SER A 1 65 ? 26.993 2.980 19.407 1.00 92.62 65 SER A CA 1
ATOM 472 C C . SER A 1 65 ? 26.388 2.225 20.585 1.00 92.62 65 SER A C 1
ATOM 474 O O . SER A 1 65 ? 26.150 2.826 21.629 1.00 92.62 65 SER A O 1
ATOM 476 N N . ARG A 1 66 ? 26.296 0.889 20.512 1.00 92.31 66 ARG A N 1
ATOM 477 C CA . ARG A 1 66 ? 25.773 0.054 21.609 1.00 92.31 66 ARG A CA 1
ATOM 478 C C . ARG A 1 66 ? 26.564 0.196 22.915 1.00 92.31 66 ARG A C 1
ATOM 480 O O . ARG A 1 66 ? 26.002 0.051 23.995 1.00 92.31 66 ARG A O 1
ATOM 487 N N . ALA A 1 67 ? 27.863 0.487 22.839 1.00 92.12 67 ALA A N 1
ATOM 488 C CA . ALA A 1 67 ? 28.703 0.746 24.009 1.00 92.12 67 ALA A CA 1
ATOM 489 C C . ALA A 1 67 ? 28.575 2.176 24.582 1.00 92.12 67 ALA A C 1
ATOM 491 O O . ALA A 1 67 ? 29.296 2.497 25.531 1.00 92.12 67 ALA A O 1
ATOM 492 N N . GLY A 1 68 ? 27.706 3.022 24.016 1.00 87.81 68 GLY A N 1
ATOM 493 C CA . GLY A 1 68 ? 27.464 4.403 24.447 1.00 87.81 68 GLY A CA 1
ATOM 494 C C . GLY A 1 68 ? 28.552 5.399 24.030 1.00 87.81 68 GLY A C 1
ATOM 495 O O . GLY A 1 68 ? 28.648 6.477 24.608 1.00 87.81 68 GLY A O 1
ATOM 496 N N . ILE A 1 69 ? 29.411 5.035 23.071 1.00 89.25 69 ILE A N 1
ATOM 497 C CA . ILE A 1 69 ? 30.511 5.883 22.575 1.00 89.25 69 ILE A CA 1
ATOM 498 C C . ILE A 1 69 ? 30.059 6.710 21.364 1.00 89.25 69 ILE A C 1
ATOM 500 O O . ILE A 1 69 ? 30.494 7.850 21.204 1.00 89.25 69 ILE A O 1
ATOM 504 N N . LEU A 1 70 ? 29.193 6.143 20.517 1.00 89.06 70 LEU A N 1
ATOM 505 C CA . LEU A 1 70 ? 28.503 6.854 19.437 1.00 89.06 70 LEU A CA 1
ATOM 506 C C . LEU A 1 70 ? 27.008 7.024 19.774 1.00 89.06 70 LEU A C 1
ATOM 508 O O . LEU A 1 70 ? 26.485 6.257 20.585 1.00 89.06 70 LEU A O 1
ATOM 512 N N . PRO A 1 71 ? 26.308 8.000 19.162 1.00 80.62 71 PRO A N 1
ATOM 513 C CA . PRO A 1 71 ? 24.868 8.188 19.355 1.00 80.62 71 PRO A CA 1
ATOM 514 C C . PRO A 1 71 ? 24.047 6.938 18.991 1.00 80.62 71 PRO A C 1
ATOM 516 O O . PRO A 1 71 ? 24.491 6.111 18.191 1.00 80.62 71 PRO A O 1
ATOM 519 N N . GLY A 1 72 ? 22.840 6.816 19.555 1.00 76.00 72 GLY A N 1
ATOM 520 C CA . GLY A 1 72 ? 21.871 5.762 19.210 1.00 76.00 72 GLY A CA 1
ATOM 521 C C . GLY A 1 72 ? 21.976 4.454 20.008 1.00 76.00 72 GLY A C 1
ATOM 522 O O . GLY A 1 72 ? 21.233 3.525 19.724 1.00 76.00 72 GLY A O 1
ATOM 523 N N . GLY A 1 73 ? 22.855 4.370 21.014 1.00 73.69 73 GLY A N 1
ATOM 524 C CA . GLY A 1 73 ? 23.197 3.121 21.714 1.00 73.69 73 GLY A CA 1
ATOM 525 C C . GLY A 1 73 ? 22.076 2.364 22.435 1.00 73.69 73 GLY A C 1
ATOM 526 O O . GLY A 1 73 ? 22.265 1.191 22.772 1.00 73.69 73 GLY A O 1
ATOM 527 N N . GLU A 1 74 ? 20.937 3.016 22.667 1.00 76.50 74 GLU A N 1
ATOM 528 C CA . GLU A 1 74 ? 19.751 2.440 23.315 1.00 76.50 74 GLU A CA 1
ATOM 529 C C . GLU A 1 74 ? 18.585 2.198 22.346 1.00 76.50 74 GLU A C 1
ATOM 531 O O . GLU A 1 74 ? 17.549 1.699 22.774 1.00 76.50 74 GLU A O 1
ATOM 536 N N . SER A 1 75 ? 18.728 2.503 21.048 1.00 85.56 75 SER A N 1
ATOM 537 C CA . SER A 1 75 ? 17.656 2.216 20.091 1.00 85.56 75 SER A CA 1
ATOM 538 C C . SER A 1 75 ? 17.446 0.706 19.944 1.00 85.56 75 SER A C 1
ATOM 540 O O . SER A 1 75 ? 18.413 -0.067 19.922 1.00 85.56 75 SER A O 1
ATOM 542 N N . GLY A 1 76 ? 16.184 0.282 19.810 1.00 83.12 76 GLY A N 1
ATOM 543 C CA . GLY A 1 76 ? 15.827 -1.124 19.585 1.00 83.12 76 GLY A CA 1
ATOM 544 C C . GLY A 1 76 ? 16.607 -1.721 18.411 1.00 83.12 76 GLY A C 1
ATOM 545 O O . GLY A 1 76 ? 17.221 -2.780 18.547 1.00 83.12 76 GLY A O 1
ATOM 546 N N . PHE A 1 77 ? 16.735 -0.958 17.324 1.00 86.38 77 PHE A N 1
ATOM 547 C CA . PHE A 1 77 ? 17.565 -1.299 16.172 1.00 86.38 77 PHE A CA 1
ATOM 548 C C . PHE A 1 77 ? 19.026 -1.619 16.541 1.00 86.38 77 PHE A C 1
ATOM 550 O O . PHE A 1 77 ? 19.544 -2.673 16.167 1.00 86.38 77 PHE A O 1
ATOM 557 N N . VAL A 1 78 ? 19.715 -0.755 17.301 1.00 92.12 78 VAL A N 1
ATOM 558 C CA . VAL A 1 78 ? 21.120 -0.987 17.691 1.00 92.12 78 VAL A CA 1
ATOM 559 C C . VAL A 1 78 ? 21.245 -2.215 18.597 1.00 92.12 78 VAL A C 1
ATOM 561 O O . VAL A 1 78 ? 22.214 -2.975 18.479 1.00 92.12 78 VAL A O 1
ATOM 564 N N . VAL A 1 79 ? 20.259 -2.460 19.464 1.00 90.44 79 VAL A N 1
ATOM 565 C CA . VAL A 1 79 ? 20.203 -3.654 20.320 1.00 90.44 79 VAL A CA 1
ATOM 566 C C . VAL A 1 79 ? 20.045 -4.927 19.482 1.00 90.44 79 VAL A C 1
ATOM 568 O O . VAL A 1 79 ? 20.867 -5.841 19.611 1.00 90.44 79 VAL A O 1
ATOM 571 N N . VAL A 1 80 ? 19.050 -4.978 18.594 1.00 92.44 80 VAL A N 1
ATOM 572 C CA . VAL A 1 80 ? 18.766 -6.136 17.728 1.00 92.44 80 VAL A CA 1
ATOM 573 C C . VAL A 1 80 ? 19.940 -6.411 16.793 1.00 92.44 80 VAL A C 1
ATOM 575 O O . VAL A 1 80 ? 20.435 -7.539 16.730 1.00 92.44 80 VAL A O 1
ATOM 578 N N . MET A 1 81 ? 20.473 -5.381 16.133 1.00 95.69 81 MET A N 1
ATOM 579 C CA . MET A 1 81 ? 21.616 -5.534 15.233 1.00 95.69 81 MET A CA 1
ATOM 580 C C . MET A 1 81 ? 22.875 -6.005 15.963 1.00 95.69 81 MET A C 1
ATOM 582 O O . MET A 1 81 ? 23.657 -6.770 15.399 1.00 95.69 81 MET A O 1
ATOM 586 N N . THR A 1 82 ? 23.075 -5.623 17.230 1.00 95.88 82 THR A N 1
ATOM 587 C CA . THR A 1 82 ? 24.189 -6.152 18.036 1.00 95.88 82 THR A CA 1
ATOM 588 C C . THR A 1 82 ? 24.028 -7.658 18.282 1.00 95.88 82 THR A C 1
ATOM 590 O O . THR A 1 82 ? 25.011 -8.400 18.197 1.00 95.88 82 THR A O 1
ATOM 593 N N . TRP A 1 83 ? 22.806 -8.138 18.533 1.00 96.50 83 TRP A N 1
ATOM 594 C CA . TRP A 1 83 ? 22.522 -9.570 18.694 1.00 96.50 83 TRP A CA 1
ATOM 595 C C . TRP A 1 83 ? 22.651 -10.358 17.388 1.00 96.50 83 TRP A C 1
ATOM 597 O O . TRP A 1 83 ? 23.233 -11.446 17.384 1.00 96.50 83 TRP A O 1
ATOM 607 N N . ILE A 1 84 ? 22.199 -9.796 16.267 1.00 96.75 84 ILE A N 1
ATOM 608 C CA . ILE A 1 84 ? 22.415 -10.381 14.937 1.00 96.75 84 ILE A CA 1
ATOM 609 C C . ILE A 1 84 ? 23.912 -10.463 14.637 1.00 96.75 84 ILE A C 1
ATOM 611 O O . ILE A 1 84 ? 24.404 -11.503 14.198 1.00 96.75 84 ILE A O 1
ATOM 615 N N . LEU A 1 85 ? 24.666 -9.403 14.933 1.00 97.44 85 LEU A N 1
ATOM 616 C CA . LEU A 1 85 ? 26.111 -9.380 14.742 1.00 97.44 85 LEU A CA 1
ATOM 617 C C . LEU A 1 85 ? 26.825 -10.416 15.630 1.00 97.44 85 LEU A C 1
ATOM 619 O O . LEU A 1 85 ? 27.777 -11.061 15.185 1.00 97.44 85 LEU A O 1
ATOM 623 N N . PHE A 1 86 ? 26.347 -10.636 16.859 1.00 97.81 86 PHE A N 1
ATOM 624 C CA . PHE A 1 86 ? 26.824 -11.729 17.708 1.00 97.81 86 PHE A CA 1
ATOM 625 C C . PHE A 1 86 ? 26.599 -13.093 17.039 1.00 97.81 86 PHE A C 1
ATOM 627 O O . PHE A 1 86 ? 27.550 -13.867 16.895 1.00 97.81 86 PHE A O 1
ATOM 634 N N . ALA A 1 87 ? 25.375 -13.368 16.575 1.00 96.69 87 ALA A N 1
ATOM 635 C CA . ALA A 1 87 ? 25.041 -14.615 15.889 1.00 96.69 87 ALA A CA 1
ATOM 636 C C . ALA A 1 87 ? 25.878 -14.810 14.611 1.00 96.69 87 ALA A C 1
ATOM 638 O O . ALA A 1 87 ? 26.412 -15.897 14.377 1.00 96.69 87 ALA A O 1
ATOM 639 N N . TYR A 1 88 ? 26.081 -13.745 13.832 1.00 97.19 88 TYR A N 1
ATOM 640 C CA . TYR A 1 88 ? 26.944 -13.739 12.652 1.00 97.19 88 TYR A CA 1
ATOM 641 C C . TYR A 1 88 ? 28.376 -14.183 12.986 1.00 97.19 88 TYR A C 1
ATOM 643 O O . TYR A 1 88 ? 28.929 -15.053 12.307 1.00 97.19 88 TYR A O 1
ATOM 651 N N . PHE A 1 89 ? 28.982 -13.657 14.058 1.00 97.75 89 PHE A N 1
ATOM 652 C CA . PHE A 1 89 ? 30.324 -14.087 14.458 1.00 97.75 89 PHE A CA 1
ATOM 653 C C . PHE A 1 89 ? 30.362 -15.528 14.967 1.00 97.75 89 PHE A C 1
ATOM 655 O O . PHE A 1 89 ? 31.337 -16.226 14.683 1.00 97.75 89 PHE A O 1
ATOM 662 N N . VAL A 1 90 ? 29.310 -16.010 15.637 1.00 97.06 90 VAL A N 1
ATOM 663 C CA . VAL A 1 90 ? 29.190 -17.423 16.038 1.00 97.06 90 VAL A CA 1
ATOM 664 C C . VAL A 1 90 ? 29.168 -18.343 14.815 1.00 97.06 90 VAL A C 1
ATOM 666 O O . VAL A 1 90 ? 29.933 -19.309 14.762 1.00 97.06 90 VAL A O 1
ATOM 669 N N . VAL A 1 91 ? 28.375 -18.015 13.790 1.00 95.88 91 VAL A N 1
ATOM 670 C CA . VAL A 1 91 ? 28.389 -18.742 12.507 1.00 95.88 91 VAL A CA 1
ATOM 671 C C . VAL A 1 91 ? 29.777 -18.663 11.865 1.00 95.88 91 VAL A C 1
ATOM 673 O O . VAL A 1 91 ? 30.305 -19.672 11.390 1.00 95.88 91 VAL A O 1
ATOM 676 N N . GLY A 1 92 ? 30.420 -17.494 11.925 1.00 93.81 92 GLY A N 1
ATOM 677 C CA . GLY A 1 92 ? 31.788 -17.281 11.460 1.00 93.81 92 GLY A CA 1
ATOM 678 C C . GLY A 1 92 ? 32.813 -18.219 12.105 1.00 93.81 92 GLY A C 1
ATOM 679 O O . GLY A 1 92 ? 33.704 -18.704 11.407 1.00 93.81 92 GLY A O 1
ATOM 680 N N . ILE A 1 93 ? 32.686 -18.548 13.396 1.00 96.62 93 ILE A N 1
ATOM 681 C CA . ILE A 1 93 ? 33.563 -19.529 14.061 1.00 96.62 93 ILE A CA 1
ATOM 682 C C . ILE A 1 93 ? 33.452 -20.886 13.362 1.00 96.62 93 ILE A C 1
ATOM 684 O O . ILE A 1 93 ? 34.467 -21.466 12.975 1.00 96.62 93 ILE A O 1
ATOM 688 N N . VAL A 1 94 ? 32.224 -21.373 13.162 1.00 95.06 94 VAL A N 1
ATOM 689 C CA . VAL A 1 94 ? 31.964 -22.679 12.539 1.00 95.06 94 VAL A CA 1
ATOM 690 C C . VAL A 1 94 ? 32.492 -22.704 11.108 1.00 95.06 94 VAL A C 1
ATOM 692 O O . VAL A 1 94 ? 33.250 -23.608 10.755 1.00 95.06 94 VAL A O 1
ATOM 695 N N . MET A 1 95 ? 32.165 -21.683 10.310 1.00 92.56 95 MET A N 1
ATOM 696 C CA . MET A 1 95 ? 32.581 -21.591 8.907 1.00 92.56 95 MET A CA 1
ATOM 697 C C . MET A 1 95 ? 34.105 -21.563 8.754 1.00 92.56 95 MET A C 1
ATOM 699 O O . MET A 1 95 ? 34.657 -22.238 7.883 1.00 92.56 95 MET A O 1
ATOM 703 N N . ASN A 1 96 ? 34.808 -20.849 9.636 1.00 92.75 96 ASN A N 1
ATOM 704 C CA . ASN A 1 96 ? 36.267 -20.808 9.604 1.00 92.75 96 ASN A CA 1
ATOM 705 C C . ASN A 1 96 ? 36.908 -22.099 10.131 1.00 92.75 96 ASN A C 1
ATOM 707 O O . ASN A 1 96 ? 37.956 -22.489 9.620 1.00 92.75 96 ASN A O 1
ATOM 711 N N . LEU A 1 97 ? 36.293 -22.800 11.092 1.00 93.31 97 LEU A N 1
ATOM 712 C CA . LEU A 1 97 ? 36.785 -24.096 11.586 1.00 93.31 97 LEU A CA 1
ATOM 713 C C . LEU A 1 97 ? 36.696 -25.205 10.531 1.00 93.31 97 LEU A C 1
ATOM 715 O O . LEU A 1 97 ? 37.597 -26.044 10.456 1.00 93.31 97 LEU A O 1
ATOM 719 N N . ILE A 1 98 ? 35.650 -25.198 9.700 1.00 92.12 98 ILE A N 1
ATOM 720 C CA . ILE A 1 98 ? 35.484 -26.163 8.600 1.00 92.12 98 ILE A CA 1
ATOM 721 C C . ILE A 1 98 ? 36.225 -25.750 7.319 1.00 92.12 98 ILE A C 1
ATOM 723 O O . ILE A 1 98 ? 36.215 -26.496 6.336 1.00 92.12 98 ILE A O 1
ATOM 727 N N . SER A 1 99 ? 36.889 -24.588 7.312 1.00 90.88 99 SER A N 1
ATOM 728 C CA . SER A 1 99 ? 37.643 -24.121 6.149 1.00 90.88 99 SER A CA 1
ATOM 729 C C . SER A 1 99 ? 38.753 -25.103 5.768 1.00 90.88 99 SER A C 1
ATOM 731 O O . SER A 1 99 ? 39.512 -25.616 6.598 1.00 90.88 99 SER A O 1
ATOM 733 N N . ARG A 1 100 ? 38.900 -25.325 4.457 1.00 86.56 100 ARG A N 1
ATOM 734 C CA . ARG A 1 100 ? 39.986 -26.140 3.894 1.00 86.56 100 ARG A CA 1
ATOM 735 C C . ARG A 1 100 ? 41.354 -25.470 4.072 1.00 86.56 100 ARG A C 1
ATOM 737 O O . ARG A 1 100 ? 42.370 -26.163 4.030 1.00 86.56 100 ARG A O 1
ATOM 744 N N . SER A 1 101 ? 41.401 -24.157 4.319 1.00 90.44 101 SER A N 1
ATOM 745 C CA . SER A 1 101 ? 42.635 -23.409 4.568 1.00 90.44 101 SER A CA 1
ATOM 746 C C . SER A 1 101 ? 43.092 -23.560 6.025 1.00 90.44 101 SER A C 1
ATOM 748 O O . SER A 1 101 ? 42.377 -23.164 6.946 1.00 90.44 101 SER A O 1
ATOM 750 N N . PRO A 1 102 ? 44.301 -24.095 6.293 1.00 89.69 102 PRO A N 1
ATOM 751 C CA . PRO A 1 102 ? 44.870 -24.069 7.639 1.00 89.69 102 PRO A CA 1
ATOM 752 C C . PRO A 1 102 ? 45.051 -22.642 8.166 1.00 89.69 102 PRO A C 1
ATOM 754 O O . PRO A 1 102 ? 44.892 -22.412 9.357 1.00 89.69 102 PRO A O 1
ATOM 757 N N . ALA A 1 103 ? 45.365 -21.682 7.291 1.00 89.62 103 ALA A N 1
ATOM 758 C CA . ALA A 1 103 ? 45.573 -20.298 7.699 1.00 89.62 103 ALA A CA 1
ATOM 759 C C . ALA A 1 103 ? 44.282 -19.689 8.265 1.00 89.62 103 ALA A C 1
ATOM 761 O O . ALA A 1 103 ? 44.316 -19.139 9.356 1.00 89.62 103 ALA A O 1
ATOM 762 N N . GLU A 1 104 ? 43.141 -19.875 7.597 1.00 87.00 104 GLU A N 1
ATOM 763 C CA . GLU A 1 104 ? 41.844 -19.391 8.094 1.00 87.00 104 GLU A CA 1
ATOM 764 C C . GLU A 1 104 ? 41.424 -20.073 9.395 1.00 87.00 104 GLU A C 1
ATOM 766 O O . GLU A 1 104 ? 40.994 -19.399 10.329 1.00 87.00 104 GLU A O 1
ATOM 771 N N . ARG A 1 105 ? 41.634 -21.389 9.508 1.00 93.38 105 ARG A N 1
ATOM 772 C CA . ARG A 1 105 ? 41.357 -22.120 10.753 1.00 93.38 105 ARG A CA 1
ATOM 773 C C . ARG A 1 105 ? 42.142 -21.564 11.938 1.00 93.38 105 ARG A C 1
ATOM 775 O O . ARG A 1 105 ? 41.586 -21.420 13.021 1.00 93.38 105 ARG A O 1
ATOM 782 N N . TRP A 1 106 ? 43.419 -21.239 11.741 1.00 92.62 106 TRP A N 1
ATOM 783 C CA . TRP A 1 106 ? 44.293 -20.780 12.824 1.00 92.62 106 TRP A CA 1
ATOM 784 C C . TRP A 1 106 ? 44.244 -19.274 13.086 1.00 92.62 106 TRP A C 1
ATOM 786 O O . TRP A 1 106 ? 44.656 -18.855 14.164 1.00 92.62 106 TRP A O 1
ATOM 796 N N . THR A 1 107 ? 43.754 -18.455 12.151 1.00 92.44 107 THR A N 1
ATOM 797 C CA . THR A 1 107 ? 43.666 -16.996 12.345 1.00 92.44 107 THR A CA 1
ATOM 798 C C . THR A 1 107 ? 42.235 -16.483 12.429 1.00 92.44 107 THR A C 1
ATOM 800 O O . THR A 1 107 ? 41.921 -15.721 13.338 1.00 92.44 107 THR A O 1
ATOM 803 N N . MET A 1 108 ? 41.353 -16.903 11.520 1.00 94.00 108 MET A N 1
ATOM 804 C CA . MET A 1 108 ? 40.000 -16.351 11.411 1.00 94.00 108 MET A CA 1
ATOM 805 C C . MET A 1 108 ? 39.031 -16.962 12.412 1.00 94.00 108 MET A C 1
ATOM 807 O O . MET A 1 108 ? 38.247 -16.224 12.997 1.00 94.00 108 MET A O 1
ATOM 811 N N . ALA A 1 109 ? 39.119 -18.265 12.701 1.00 93.94 109 ALA A N 1
ATOM 812 C CA . ALA A 1 109 ? 38.265 -18.852 13.736 1.00 93.94 109 ALA A CA 1
ATOM 813 C C . ALA A 1 109 ? 38.515 -18.228 15.130 1.00 93.94 109 ALA A C 1
ATOM 815 O O . ALA A 1 109 ? 37.538 -17.835 15.771 1.00 93.94 109 ALA A O 1
ATOM 816 N N . PRO A 1 110 ? 39.771 -18.019 15.587 1.00 97.06 110 PRO A N 1
ATOM 817 C CA . PRO A 1 110 ? 40.032 -17.271 16.819 1.00 97.06 110 PRO A CA 1
ATOM 818 C C . PRO A 1 110 ? 39.593 -15.804 16.755 1.00 97.06 110 PRO A C 1
ATOM 820 O O . PRO A 1 110 ? 39.089 -15.288 17.749 1.00 97.06 110 PRO A O 1
ATOM 823 N N . ALA A 1 111 ? 39.748 -15.133 15.606 1.00 96.31 111 ALA A N 1
ATOM 824 C CA . ALA A 1 111 ? 39.292 -13.753 15.437 1.00 96.31 111 ALA A CA 1
ATOM 825 C C . ALA A 1 111 ? 37.763 -13.641 15.563 1.00 96.31 111 ALA A C 1
ATOM 827 O O . ALA A 1 111 ? 37.275 -12.796 16.311 1.00 96.31 111 ALA A O 1
ATOM 828 N N . CYS A 1 112 ? 37.008 -14.532 14.912 1.00 96.81 112 CYS A N 1
ATOM 829 C CA . CYS A 1 112 ? 35.554 -14.618 15.054 1.00 96.81 112 CYS A CA 1
ATOM 830 C C . CYS A 1 112 ? 35.139 -14.970 16.486 1.00 96.81 112 CYS A C 1
ATOM 832 O O . CYS A 1 112 ? 34.183 -14.393 16.987 1.00 96.81 112 CYS A O 1
ATOM 834 N N . ALA A 1 113 ? 35.868 -15.855 17.173 1.00 97.62 113 ALA A N 1
ATOM 835 C CA . ALA A 1 113 ? 35.584 -16.186 18.569 1.00 97.62 113 ALA A CA 1
ATOM 836 C C . ALA A 1 113 ? 35.796 -14.985 19.501 1.00 97.62 113 ALA A C 1
ATOM 838 O O . ALA A 1 113 ? 34.949 -14.699 20.345 1.00 97.62 113 ALA A O 1
ATOM 839 N N . ALA A 1 114 ? 36.893 -14.245 19.322 1.00 97.75 114 ALA A N 1
ATOM 840 C CA . ALA A 1 114 ? 37.160 -13.033 20.087 1.00 97.75 114 ALA A CA 1
ATOM 841 C C . ALA A 1 114 ? 36.108 -11.943 19.819 1.00 97.75 114 ALA A C 1
ATOM 843 O O . ALA A 1 114 ? 35.637 -11.310 20.764 1.00 97.75 114 ALA A O 1
ATOM 844 N N . LEU A 1 115 ? 35.700 -11.764 18.558 1.00 98.25 115 LEU A N 1
ATOM 845 C CA . LEU A 1 115 ? 34.632 -10.838 18.178 1.00 98.25 115 LEU A CA 1
ATOM 846 C C . LEU A 1 115 ? 33.284 -11.255 18.773 1.00 98.25 115 LEU A C 1
ATOM 848 O O . LEU A 1 115 ? 32.635 -10.421 19.389 1.00 98.25 115 LEU A O 1
ATOM 852 N N . ALA A 1 116 ? 32.914 -12.536 18.707 1.00 98.00 116 ALA A N 1
ATOM 853 C CA . ALA A 1 116 ? 31.688 -13.044 19.321 1.00 98.00 116 ALA A CA 1
ATOM 854 C C . ALA A 1 116 ? 31.656 -12.784 20.836 1.00 98.00 116 ALA A C 1
ATOM 856 O O . ALA A 1 116 ? 30.655 -12.301 21.356 1.00 98.00 116 ALA A O 1
ATOM 857 N N . VAL A 1 117 ? 32.761 -13.033 21.549 1.00 98.06 117 VAL A N 1
ATOM 858 C CA . VAL A 1 117 ? 32.853 -12.743 22.991 1.00 98.06 117 VAL A CA 1
ATOM 859 C C . VAL A 1 117 ? 32.717 -11.244 23.268 1.00 98.06 117 VAL A C 1
ATOM 861 O O . VAL A 1 117 ? 31.980 -10.857 24.173 1.00 98.06 117 VAL A O 1
ATOM 864 N N . CYS A 1 118 ? 33.391 -10.389 22.494 1.00 97.31 118 CYS A N 1
ATOM 865 C CA . CYS A 1 118 ? 33.288 -8.942 22.679 1.00 97.31 118 CYS A CA 1
ATOM 866 C C . CYS A 1 118 ? 31.868 -8.440 22.402 1.00 97.31 118 CYS A C 1
ATOM 868 O O . CYS A 1 118 ? 31.321 -7.697 23.212 1.00 97.31 118 CYS A O 1
ATOM 870 N N . THR A 1 119 ? 31.251 -8.881 21.304 1.00 97.25 119 THR A N 1
ATOM 871 C CA . THR A 1 119 ? 29.878 -8.514 20.949 1.00 97.25 119 THR A CA 1
ATOM 872 C C . THR A 1 119 ? 28.879 -9.013 21.986 1.00 97.25 119 THR A C 1
ATOM 874 O O . THR A 1 119 ? 27.992 -8.254 22.350 1.00 97.25 119 THR A O 1
ATOM 877 N N . LEU A 1 120 ? 29.054 -10.215 22.549 1.00 97.31 120 LEU A N 1
ATOM 878 C CA . LEU A 1 120 ? 28.208 -10.719 23.636 1.00 97.31 120 LEU A CA 1
ATOM 879 C C . LEU A 1 120 ? 28.295 -9.837 24.890 1.00 97.31 120 LEU A C 1
ATOM 881 O O . LEU A 1 120 ? 27.274 -9.486 25.472 1.00 97.31 120 LEU A O 1
ATOM 885 N N . ILE A 1 121 ? 29.506 -9.438 25.293 1.00 95.88 121 ILE A N 1
ATOM 886 C CA . ILE A 1 121 ? 29.711 -8.538 26.443 1.00 95.88 121 ILE A CA 1
ATOM 887 C C . ILE A 1 121 ? 29.057 -7.171 26.200 1.00 95.88 121 ILE A C 1
ATOM 889 O O . ILE A 1 121 ? 28.538 -6.567 27.137 1.00 95.88 121 ILE A O 1
ATOM 893 N N . ILE A 1 122 ? 29.099 -6.674 24.962 1.00 94.56 122 ILE A N 1
ATOM 894 C CA . ILE A 1 122 ? 28.475 -5.405 24.569 1.00 94.56 122 ILE A CA 1
ATOM 895 C C . ILE A 1 122 ? 26.946 -5.542 24.548 1.00 94.56 122 ILE A C 1
ATOM 897 O O . ILE A 1 122 ? 26.258 -4.682 25.091 1.00 94.56 122 ILE A O 1
ATOM 901 N N . ALA A 1 123 ? 26.420 -6.638 23.998 1.00 92.88 123 ALA A N 1
ATOM 902 C CA . ALA A 1 123 ? 24.988 -6.918 23.924 1.00 92.88 123 ALA A CA 1
ATOM 903 C C . ALA A 1 123 ? 24.345 -7.007 25.318 1.00 92.88 123 ALA A C 1
ATOM 905 O O . ALA A 1 123 ? 23.287 -6.420 25.540 1.00 92.88 123 ALA A O 1
ATOM 906 N N . LEU A 1 124 ? 25.030 -7.668 26.259 1.00 92.56 124 LEU A N 1
ATOM 907 C CA . LEU A 1 124 ? 24.617 -7.844 27.658 1.00 92.56 124 LEU A CA 1
ATOM 908 C C . LEU A 1 124 ? 24.864 -6.612 28.553 1.00 92.56 124 LEU A C 1
ATOM 910 O O . LEU A 1 124 ? 24.588 -6.664 29.751 1.00 92.56 124 LEU A O 1
ATOM 914 N N . GLY A 1 125 ? 25.433 -5.524 28.022 1.00 84.56 125 GLY A N 1
ATOM 915 C CA . GLY A 1 125 ? 25.669 -4.293 28.777 1.00 84.56 125 GLY A CA 1
ATOM 916 C C . GLY A 1 125 ? 24.368 -3.638 29.264 1.00 84.56 125 GLY A C 1
ATOM 917 O O . GLY A 1 125 ? 23.390 -3.653 28.511 1.00 84.56 125 GLY A O 1
ATOM 918 N N . PRO A 1 126 ? 24.341 -3.047 30.479 1.00 66.25 126 PRO A N 1
ATOM 919 C CA . PRO A 1 126 ? 23.122 -2.469 31.042 1.00 66.25 126 PRO A CA 1
ATOM 920 C C . PRO A 1 126 ? 22.572 -1.365 30.133 1.00 66.25 126 PRO A C 1
ATOM 922 O O . PRO A 1 126 ? 23.314 -0.475 29.722 1.00 66.25 126 PRO A O 1
ATOM 925 N N . THR A 1 127 ? 21.278 -1.446 29.830 1.00 58.00 127 THR A N 1
ATOM 926 C CA . THR A 1 127 ? 20.449 -0.306 29.425 1.00 58.00 127 THR A CA 1
ATOM 927 C C . THR A 1 127 ? 20.339 0.604 30.640 1.00 58.00 127 THR A C 1
ATOM 929 O O . THR A 1 127 ? 20.051 0.121 31.738 1.00 58.00 127 THR A O 1
ATOM 932 N N . THR A 1 128 ? 20.657 1.886 30.507 1.00 45.91 128 THR A N 1
ATOM 933 C CA . THR A 1 128 ? 20.528 2.809 31.635 1.00 45.91 128 THR A CA 1
ATOM 934 C C . THR A 1 128 ? 19.044 2.904 31.997 1.00 45.91 128 THR A C 1
ATOM 936 O O . THR A 1 128 ? 18.240 3.327 31.177 1.00 45.91 128 THR A O 1
ATOM 939 N N . GLU A 1 129 ? 18.650 2.448 33.193 1.00 39.56 129 GLU A N 1
ATOM 940 C CA . GLU A 1 129 ? 17.274 2.632 33.674 1.00 39.56 129 GLU A CA 1
ATOM 941 C C . GLU A 1 129 ? 16.929 4.132 33.699 1.00 39.56 129 GLU A C 1
ATOM 943 O O . GLU A 1 129 ? 17.765 4.939 34.131 1.00 39.56 129 GLU A O 1
ATOM 948 N N . PRO A 1 130 ? 15.712 4.532 33.289 1.00 38.72 130 PRO A N 1
ATOM 949 C CA . PRO A 1 130 ? 15.267 5.901 33.463 1.00 38.72 130 PRO A CA 1
ATOM 950 C C . PRO A 1 130 ? 15.148 6.206 34.962 1.00 38.72 130 PRO A C 1
ATOM 952 O O . PRO A 1 130 ? 14.528 5.474 35.734 1.00 38.72 130 PRO A O 1
ATOM 955 N N . VAL A 1 131 ? 15.769 7.308 35.381 1.00 32.69 131 VAL A N 1
ATOM 956 C CA . VAL A 1 131 ? 15.669 7.8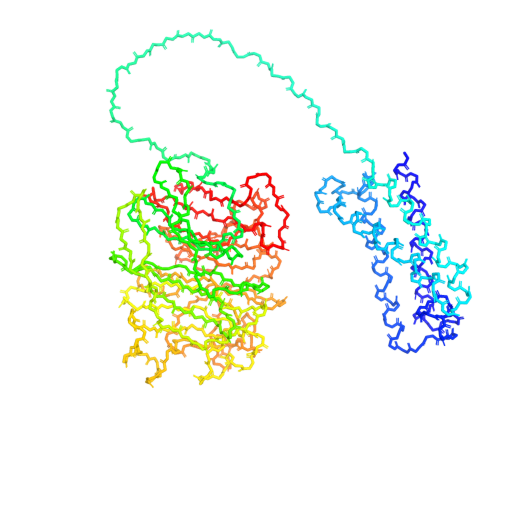55 36.739 1.00 32.69 131 VAL A CA 1
ATOM 957 C C . VAL A 1 131 ? 14.192 8.149 37.048 1.00 32.69 131 VAL A C 1
ATOM 959 O O . VAL A 1 131 ? 13.558 8.849 36.260 1.00 32.69 131 VAL A O 1
ATOM 962 N N . PRO A 1 132 ? 13.625 7.687 38.179 1.00 37.09 132 PRO A N 1
ATOM 963 C CA . PRO A 1 132 ? 12.239 7.982 38.513 1.00 37.09 132 PRO A CA 1
ATOM 964 C C . PRO A 1 132 ? 12.091 9.467 38.862 1.00 37.09 132 PRO A C 1
ATOM 966 O O . PRO A 1 132 ? 12.630 9.957 39.859 1.00 37.09 132 PRO A O 1
ATOM 969 N N . THR A 1 133 ? 11.344 10.197 38.040 1.00 33.34 133 THR A N 1
ATOM 970 C CA . THR A 1 133 ? 10.942 11.575 38.316 1.00 33.34 133 THR A CA 1
ATOM 971 C C . THR A 1 133 ? 9.834 11.568 39.369 1.00 33.34 133 THR A C 1
ATOM 973 O O . THR A 1 133 ? 8.703 11.159 39.125 1.00 33.34 133 THR A O 1
ATOM 976 N N . THR A 1 134 ? 10.180 12.017 40.573 1.00 33.03 134 THR A N 1
ATOM 977 C CA . THR A 1 134 ? 9.245 12.339 41.663 1.00 33.03 134 THR A CA 1
ATOM 978 C C . THR A 1 134 ? 8.168 13.328 41.181 1.00 33.03 134 THR A C 1
ATOM 980 O O . THR A 1 134 ? 8.544 14.403 40.706 1.00 33.03 134 THR A O 1
ATOM 983 N N . PRO A 1 135 ? 6.857 13.067 41.358 1.00 41.41 135 PRO A N 1
ATOM 984 C CA . PRO A 1 135 ? 5.841 14.094 41.171 1.00 41.41 135 PRO A CA 1
ATOM 985 C C . PRO A 1 135 ? 5.764 15.008 42.404 1.00 41.41 135 PRO A C 1
ATOM 987 O O . PRO A 1 135 ? 5.687 14.546 43.545 1.00 41.41 135 PRO A O 1
ATOM 990 N N . ALA A 1 136 ? 5.781 16.321 42.169 1.00 31.80 136 ALA A N 1
ATOM 991 C CA . ALA A 1 136 ? 5.443 17.338 43.164 1.00 31.80 136 ALA A CA 1
ATOM 992 C C . ALA A 1 136 ? 3.907 17.432 43.334 1.00 31.80 136 ALA A C 1
ATOM 994 O O . ALA A 1 136 ? 3.175 17.131 42.391 1.00 31.80 136 ALA A O 1
ATOM 995 N N . PRO A 1 137 ? 3.394 17.823 44.516 1.00 37.97 137 PRO A N 1
ATOM 996 C CA . PRO A 1 137 ? 1.986 17.659 44.851 1.00 37.97 137 PRO A CA 1
ATOM 997 C C . PRO A 1 137 ? 1.141 18.814 44.306 1.00 37.97 137 PRO A C 1
ATOM 999 O O . PRO A 1 137 ? 1.423 19.979 44.591 1.00 37.97 137 PRO A O 1
ATOM 1002 N N . THR A 1 138 ? 0.051 18.497 43.608 1.00 33.12 138 THR A N 1
ATOM 1003 C CA . THR A 1 138 ? -0.987 19.485 43.295 1.00 33.12 138 THR A CA 1
ATOM 1004 C C . THR A 1 138 ? -2.084 19.419 44.351 1.00 33.12 138 THR A C 1
ATOM 1006 O O . THR A 1 138 ? -2.714 18.390 44.587 1.00 33.12 138 THR A O 1
ATOM 1009 N N . SER A 1 139 ? -2.253 20.557 45.018 1.00 32.22 139 SER A N 1
ATOM 1010 C CA . SER A 1 139 ? -3.223 20.846 46.067 1.00 32.22 139 SER A CA 1
ATOM 1011 C C . SER A 1 139 ? -4.662 20.702 45.574 1.00 32.22 139 SER A C 1
ATOM 1013 O O . SER A 1 139 ? -5.067 21.344 44.610 1.00 32.22 139 SER A O 1
ATOM 1015 N N . THR A 1 140 ? -5.456 19.927 46.305 1.00 36.28 140 THR A N 1
ATOM 1016 C CA . THR A 1 140 ? -6.910 19.830 46.159 1.00 36.28 140 THR A CA 1
ATOM 1017 C C . THR A 1 140 ? -7.595 21.059 46.768 1.00 36.28 140 THR A C 1
ATOM 1019 O O . THR A 1 140 ? -7.308 21.425 47.908 1.00 36.28 140 THR A O 1
ATOM 1022 N N . ALA A 1 141 ? -8.549 21.650 46.050 1.00 32.69 141 ALA A N 1
ATOM 1023 C CA . ALA A 1 141 ? -9.652 22.422 46.623 1.00 32.69 141 ALA A CA 1
ATOM 1024 C C . ALA A 1 141 ? -10.894 22.251 45.720 1.00 32.69 141 ALA A C 1
ATOM 1026 O O . ALA A 1 141 ? -10.762 22.409 44.508 1.00 32.69 141 ALA A O 1
ATOM 1027 N N . PRO A 1 142 ? -12.078 21.902 46.258 1.00 48.09 142 PRO A N 1
ATOM 1028 C CA . PRO A 1 142 ? -13.295 21.697 45.468 1.00 48.09 142 PRO A CA 1
ATOM 1029 C C . PRO A 1 142 ? -14.122 22.987 45.393 1.00 48.09 142 PRO A C 1
ATOM 1031 O O . PRO A 1 142 ? -14.016 23.783 46.324 1.00 48.09 142 PRO A O 1
ATOM 1034 N N . THR A 1 143 ? -14.958 23.170 44.352 1.00 31.59 143 THR A N 1
ATOM 1035 C CA . THR A 1 143 ? -16.224 23.971 44.298 1.00 31.59 143 THR A CA 1
ATOM 1036 C C . THR A 1 143 ? -16.695 24.134 42.829 1.00 31.59 143 THR A C 1
ATOM 1038 O O . THR A 1 143 ? -15.842 24.352 41.977 1.00 31.59 143 THR A O 1
ATOM 1041 N N . PRO A 1 144 ? -18.010 24.177 42.514 1.00 42.56 144 PRO A N 1
ATOM 1042 C CA . PRO A 1 144 ? -19.036 23.144 42.614 1.00 42.56 144 PRO A CA 1
ATOM 1043 C C . PRO A 1 144 ? -19.551 22.708 41.212 1.00 42.56 144 PRO A C 1
ATOM 1045 O O . PRO A 1 144 ? -19.233 23.287 40.178 1.00 42.56 144 PRO A O 1
ATOM 1048 N N . GLU A 1 145 ? -20.393 21.687 41.197 1.00 43.22 145 GLU A N 1
ATOM 1049 C CA . GLU A 1 145 ? -21.076 21.129 40.025 1.00 43.22 145 GLU A CA 1
ATOM 1050 C C . GLU A 1 145 ? -22.209 22.043 39.503 1.00 43.22 145 GLU A C 1
ATOM 1052 O O . GLU A 1 145 ? -22.986 22.569 40.312 1.00 43.22 145 GLU A O 1
ATOM 1057 N N . PRO A 1 146 ? -22.384 22.181 38.173 1.00 42.88 146 PRO A N 1
ATOM 1058 C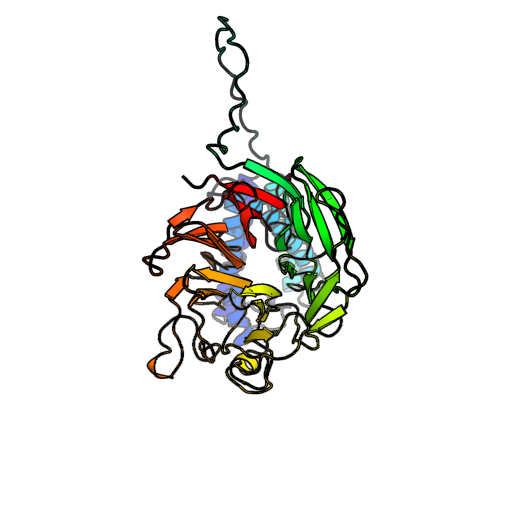 CA . PRO A 1 146 ? -23.689 22.424 37.582 1.00 42.88 146 PRO A CA 1
ATOM 1059 C C . PRO A 1 146 ? -24.164 21.226 36.736 1.00 42.88 146 PRO A C 1
ATOM 1061 O O . PRO A 1 146 ? -23.464 20.730 35.865 1.00 42.88 146 PRO A O 1
ATOM 1064 N N . THR A 1 147 ? -25.394 20.810 37.044 1.00 37.12 147 THR A N 1
ATOM 1065 C CA . THR A 1 147 ? -26.439 20.121 36.256 1.00 37.12 147 THR A CA 1
ATOM 1066 C C . THR A 1 147 ? -26.164 19.877 34.756 1.00 37.12 147 THR A C 1
ATOM 1068 O O . THR A 1 147 ? -25.757 20.806 34.057 1.00 37.12 147 THR A O 1
ATOM 1071 N N . PRO A 1 148 ? -26.490 18.676 34.228 1.00 44.72 148 PRO A N 1
ATOM 1072 C CA . PRO A 1 148 ? -26.078 18.238 32.901 1.00 44.72 148 PRO A CA 1
ATOM 1073 C C . PRO A 1 148 ? -26.811 19.001 31.799 1.00 44.72 148 PRO A C 1
ATOM 1075 O O . PRO A 1 148 ? -28.036 19.127 31.810 1.00 44.72 148 PRO A O 1
ATOM 1078 N N . THR A 1 149 ? -26.042 19.478 30.829 1.00 33.06 149 THR A N 1
ATOM 1079 C CA . THR A 1 149 ? -26.528 19.804 29.490 1.00 33.06 149 THR A CA 1
ATOM 1080 C C . THR A 1 149 ? -25.872 18.796 28.560 1.00 33.06 149 THR A C 1
ATOM 1082 O O . THR A 1 149 ? -24.649 18.695 28.552 1.00 33.06 149 THR A O 1
ATOM 1085 N N . GLU A 1 150 ? -26.677 18.014 27.838 1.00 48.94 150 GLU A N 1
ATOM 1086 C CA . GLU A 1 150 ? -26.210 17.226 26.697 1.00 48.94 150 GLU A CA 1
ATOM 1087 C C . GLU A 1 150 ? -25.465 18.164 25.746 1.00 48.94 150 GLU A C 1
ATOM 1089 O O . GLU A 1 150 ? -26.025 19.123 25.213 1.00 48.94 150 GLU A O 1
ATOM 1094 N N . THR A 1 151 ? -24.170 17.942 25.582 1.00 35.31 151 THR A N 1
ATOM 1095 C CA . THR A 1 151 ? -23.362 18.594 24.559 1.00 35.31 151 THR A CA 1
ATOM 1096 C C . THR A 1 151 ? -22.327 17.572 24.141 1.00 35.31 151 THR A C 1
ATOM 1098 O O . THR A 1 151 ? -21.565 17.086 24.972 1.00 35.31 151 THR A O 1
ATOM 1101 N N . THR A 1 152 ? -22.400 17.211 22.865 1.00 43.94 152 THR A N 1
ATOM 1102 C CA . THR A 1 152 ? -21.470 16.370 22.120 1.00 43.94 152 THR A CA 1
ATOM 1103 C C . THR A 1 152 ? -20.030 16.661 22.536 1.00 43.94 152 THR A C 1
ATOM 1105 O O . THR A 1 152 ? -19.608 17.819 22.539 1.00 43.94 152 THR A O 1
ATOM 1108 N N . GLU A 1 153 ? -19.315 15.617 22.941 1.00 40.72 153 GLU A N 1
ATOM 1109 C CA . GLU A 1 153 ? -17.918 15.692 23.357 1.00 40.72 153 GLU A CA 1
ATOM 1110 C C . GLU A 1 153 ? -17.068 16.213 22.179 1.00 40.72 153 GLU A C 1
ATOM 1112 O O . GLU A 1 153 ? -17.231 15.721 21.060 1.00 40.72 153 GLU A O 1
ATOM 1117 N N . PRO A 1 154 ? -16.239 17.258 22.363 1.00 47.59 154 PRO A N 1
ATOM 1118 C CA . PRO A 1 154 ? -15.365 17.740 21.301 1.00 47.59 154 PRO A CA 1
ATOM 1119 C C . PRO A 1 154 ? -14.283 16.696 21.000 1.00 47.59 154 PRO A C 1
ATOM 1121 O O . PRO A 1 154 ? -13.805 16.018 21.910 1.00 47.59 154 PRO A O 1
ATOM 1124 N N . ALA A 1 155 ? -13.898 16.591 19.726 1.00 46.31 155 ALA A N 1
ATOM 1125 C CA . ALA A 1 155 ? -12.809 15.732 19.271 1.00 46.31 155 ALA A CA 1
ATOM 1126 C C . ALA A 1 155 ? -11.526 15.962 20.107 1.00 46.31 155 ALA A C 1
ATOM 1128 O O . ALA A 1 155 ? -11.271 17.096 20.531 1.00 46.31 155 ALA A O 1
ATOM 1129 N N . PRO A 1 156 ? -10.727 14.912 20.375 1.00 48.22 156 PRO A N 1
ATOM 1130 C CA . PRO A 1 156 ? -9.534 15.013 21.219 1.00 48.22 156 PRO A CA 1
ATOM 1131 C C . PRO A 1 156 ? -8.538 16.036 20.653 1.00 48.22 156 PRO A C 1
ATOM 1133 O O . PRO A 1 156 ? -8.307 16.044 19.459 1.00 48.22 156 PRO A O 1
ATOM 1136 N N . GLU A 1 157 ? -7.902 16.877 21.480 1.00 60.91 157 GLU A N 1
ATOM 1137 C CA . GLU A 1 157 ? -6.907 17.876 21.014 1.00 60.91 157 GLU A CA 1
ATOM 1138 C C . GLU A 1 157 ? -5.528 17.265 20.665 1.00 60.91 157 GLU A C 1
ATOM 1140 O O . GLU A 1 157 ? -4.630 17.964 20.195 1.00 60.91 157 GLU A O 1
ATOM 1145 N N . THR A 1 158 ? -5.336 15.964 20.903 1.00 78.88 158 THR A N 1
ATOM 1146 C CA . THR A 1 158 ? -4.080 15.229 20.677 1.00 78.88 158 THR A CA 1
ATOM 1147 C C . THR A 1 158 ? -4.350 13.872 20.026 1.00 78.88 158 THR A C 1
ATOM 1149 O O . THR A 1 158 ? -5.394 13.289 20.324 1.00 78.88 158 THR A O 1
ATOM 1152 N N . PRO A 1 159 ? -3.413 13.326 19.223 1.00 87.62 159 PRO A N 1
ATOM 1153 C CA . PRO A 1 159 ? -3.530 11.971 18.690 1.00 87.62 159 PRO A CA 1
ATOM 1154 C C . PRO A 1 159 ? -3.810 10.936 19.786 1.00 87.62 159 PRO A C 1
ATOM 1156 O O . PRO A 1 159 ? -3.215 10.997 20.867 1.00 87.62 159 PRO A O 1
ATOM 1159 N N . ALA A 1 160 ? -4.716 9.997 19.517 1.00 91.44 160 ALA A N 1
ATOM 1160 C CA . ALA A 1 160 ? -5.122 8.977 20.480 1.00 91.44 160 ALA A CA 1
ATOM 1161 C C . ALA A 1 160 ? -5.341 7.618 19.811 1.00 91.44 160 ALA A C 1
ATOM 1163 O O . ALA A 1 160 ? -5.842 7.542 18.688 1.00 91.44 160 ALA A O 1
ATOM 1164 N N . ASP A 1 161 ? -4.993 6.545 20.522 1.00 95.19 161 ASP A N 1
ATOM 1165 C CA . ASP A 1 161 ? -5.270 5.185 20.069 1.00 95.19 161 ASP A CA 1
ATOM 1166 C C . ASP A 1 161 ? -6.786 4.930 20.097 1.00 95.19 161 ASP A C 1
ATOM 1168 O O . ASP A 1 161 ? -7.432 5.065 21.137 1.00 95.19 161 ASP A O 1
ATOM 1172 N N . ILE A 1 162 ? -7.336 4.529 18.954 1.00 96.81 162 ILE A N 1
ATOM 1173 C CA . ILE A 1 162 ? -8.719 4.064 18.798 1.00 96.81 162 ILE A CA 1
ATOM 1174 C C . ILE A 1 162 ? -8.786 2.546 18.992 1.00 96.81 162 ILE A C 1
ATOM 1176 O O . ILE A 1 162 ? -9.691 2.026 19.639 1.00 96.81 162 ILE A O 1
ATOM 1180 N N . ALA A 1 163 ? -7.798 1.831 18.453 1.00 97.75 163 ALA A N 1
ATOM 1181 C CA . ALA A 1 163 ? -7.633 0.390 18.604 1.00 97.75 163 ALA A CA 1
ATOM 1182 C C . ALA A 1 163 ? -6.144 0.035 18.640 1.00 97.75 163 ALA A C 1
ATOM 1184 O O . ALA A 1 163 ? -5.318 0.754 18.080 1.00 97.75 163 ALA A O 1
ATOM 1185 N N . THR A 1 164 ? -5.806 -1.081 19.283 1.00 98.19 164 THR A N 1
ATOM 1186 C CA . THR A 1 164 ? -4.431 -1.588 19.429 1.00 98.19 164 THR A CA 1
ATOM 1187 C C . THR A 1 164 ? -4.413 -3.112 19.316 1.00 98.19 164 THR A C 1
ATOM 1189 O O . THR A 1 164 ? -5.455 -3.757 19.452 1.00 98.19 164 THR A O 1
ATOM 1192 N N . GLY A 1 165 ? -3.232 -3.695 19.107 1.00 97.69 165 GLY A N 1
ATOM 1193 C CA . GLY A 1 165 ? -3.027 -5.145 19.070 1.00 97.69 165 GLY A CA 1
ATOM 1194 C C . GLY A 1 165 ? -3.496 -5.818 17.778 1.00 97.69 165 GLY A C 1
ATOM 1195 O O . GLY A 1 165 ? -3.908 -6.978 17.814 1.00 97.69 165 GLY A O 1
ATOM 1196 N N . LEU A 1 166 ? -3.458 -5.089 16.662 1.00 98.50 166 LEU A N 1
ATOM 1197 C CA . LEU A 1 166 ? -3.734 -5.603 15.321 1.00 98.50 166 LEU A CA 1
ATOM 1198 C C . LEU A 1 166 ? -2.498 -6.316 14.746 1.00 98.50 166 LEU A C 1
ATOM 1200 O O . LEU A 1 166 ? -1.369 -5.950 15.064 1.00 98.50 166 LEU A O 1
ATOM 1204 N N . ASP A 1 167 ? -2.697 -7.306 13.877 1.00 97.44 167 ASP A N 1
ATOM 1205 C CA . ASP A 1 167 ? -1.614 -8.102 13.281 1.00 97.44 167 ASP A CA 1
ATOM 1206 C C . ASP A 1 167 ? -1.497 -7.858 11.770 1.00 97.44 167 ASP A C 1
ATOM 1208 O O . ASP A 1 167 ? -2.376 -8.217 10.985 1.00 97.44 167 ASP A O 1
ATOM 1212 N N . ALA A 1 168 ? -0.409 -7.205 11.365 1.00 98.31 168 ALA A N 1
ATOM 1213 C CA . ALA A 1 168 ? -0.130 -6.733 10.013 1.00 98.31 168 ALA A CA 1
ATOM 1214 C C . ALA A 1 168 ? -1.370 -6.134 9.306 1.00 98.31 168 ALA A C 1
ATOM 1216 O O . ALA A 1 168 ? -1.696 -6.554 8.186 1.00 98.31 168 ALA A O 1
ATOM 1217 N N . PRO A 1 169 ? -2.082 -5.166 9.921 1.00 98.81 169 PRO A N 1
ATOM 1218 C CA . PRO A 1 169 ? -3.317 -4.645 9.355 1.00 98.81 169 PRO A CA 1
ATOM 1219 C C . PRO A 1 169 ? -3.027 -3.844 8.078 1.00 98.81 169 PRO A C 1
ATOM 1221 O O . PRO A 1 169 ? -1.971 -3.219 7.945 1.00 98.81 169 PRO A O 1
ATOM 1224 N N . TRP A 1 170 ? -3.945 -3.885 7.112 1.00 98.94 170 TRP A N 1
ATOM 1225 C CA . TRP A 1 170 ? -3.683 -3.430 5.745 1.00 98.94 170 TRP A CA 1
ATOM 1226 C C . TRP A 1 170 ? -4.625 -2.329 5.263 1.00 98.94 170 TRP A C 1
ATOM 1228 O O . TRP A 1 170 ? -4.153 -1.298 4.783 1.00 98.94 170 TRP A O 1
ATOM 1238 N N . SER A 1 171 ? -5.936 -2.552 5.364 1.00 98.88 171 SER A N 1
ATOM 1239 C CA . SER A 1 171 ? -6.976 -1.643 4.871 1.00 98.88 171 SER A CA 1
ATOM 1240 C C . SER A 1 171 ? -7.987 -1.333 5.959 1.00 98.88 171 SER A C 1
ATOM 1242 O O . SER A 1 171 ? -8.320 -2.225 6.738 1.00 98.88 171 SER A O 1
ATOM 1244 N N . MET A 1 172 ? -8.554 -0.127 5.934 1.00 98.81 172 MET A N 1
ATOM 1245 C CA . MET A 1 172 ? -9.746 0.231 6.704 1.00 98.81 172 MET A CA 1
ATOM 1246 C C . MET A 1 172 ? -10.885 0.699 5.793 1.00 98.81 172 MET A C 1
ATOM 1248 O O . MET A 1 172 ? -10.645 1.376 4.796 1.00 98.81 172 MET A O 1
ATOM 1252 N N . VAL A 1 173 ? -12.132 0.372 6.143 1.00 98.38 173 VAL A N 1
ATOM 1253 C CA . VAL A 1 173 ? -13.328 0.918 5.480 1.00 98.38 173 VAL A CA 1
ATOM 1254 C C . VAL A 1 173 ? -14.454 1.163 6.481 1.00 98.38 173 VAL A C 1
ATOM 1256 O O . VAL A 1 173 ? -14.716 0.328 7.344 1.00 98.38 173 VAL A O 1
ATOM 1259 N N . VAL A 1 174 ? -15.127 2.310 6.375 1.00 98.06 174 VAL A N 1
ATOM 1260 C CA . VAL A 1 174 ? -16.260 2.666 7.243 1.00 98.06 174 VAL A CA 1
ATOM 1261 C C . VAL A 1 174 ? -17.536 1.971 6.768 1.00 98.06 174 VAL A C 1
ATOM 1263 O O . VAL A 1 174 ? -17.883 2.027 5.589 1.00 98.06 174 VAL A O 1
ATOM 1266 N N . VAL A 1 175 ? -18.256 1.355 7.705 1.00 97.31 175 VAL A N 1
ATOM 1267 C CA . VAL A 1 175 ? -19.552 0.701 7.502 1.00 97.31 175 VAL A CA 1
ATOM 1268 C C . VAL A 1 175 ? -20.495 1.144 8.623 1.00 97.31 175 VAL A C 1
ATOM 1270 O O . VAL A 1 175 ? -20.442 0.647 9.751 1.00 97.31 175 VAL A O 1
ATOM 1273 N N . GLY A 1 176 ? -21.361 2.116 8.329 1.00 95.19 176 GLY A N 1
ATOM 1274 C CA . GLY A 1 176 ? -22.187 2.758 9.354 1.00 95.19 176 GLY A CA 1
ATOM 1275 C C . GLY A 1 176 ? -21.314 3.466 10.394 1.00 95.19 176 GLY A C 1
ATOM 1276 O O . GLY A 1 176 ? -20.526 4.336 10.038 1.00 95.19 176 GLY A O 1
ATOM 1277 N N . THR A 1 177 ? -21.442 3.092 11.670 1.00 95.12 177 THR A N 1
ATOM 1278 C CA . THR A 1 177 ? -20.584 3.597 12.762 1.00 95.12 177 THR A CA 1
ATOM 1279 C C . THR A 1 177 ? -19.399 2.684 13.082 1.00 95.12 177 THR A C 1
ATOM 1281 O O . THR A 1 177 ? -18.602 2.999 13.961 1.00 95.12 177 THR A O 1
ATOM 1284 N N . SER A 1 178 ? -19.273 1.547 12.389 1.00 97.50 178 SER A N 1
ATOM 1285 C CA . SER A 1 178 ? -18.154 0.616 12.552 1.00 97.50 178 SER A CA 1
ATOM 1286 C C . SER A 1 178 ? -17.112 0.792 11.453 1.00 97.50 178 SER A C 1
ATOM 1288 O O . SER A 1 178 ? -17.382 1.360 10.394 1.00 97.50 178 SER A O 1
ATOM 1290 N N . VAL A 1 179 ? -15.914 0.271 11.697 1.00 98.69 179 VAL A N 1
ATOM 1291 C CA . VAL A 1 179 ? -14.824 0.223 10.720 1.00 98.69 179 VAL A CA 1
ATOM 1292 C C . VAL A 1 179 ? -14.400 -1.225 10.533 1.00 98.69 179 VAL A C 1
ATOM 1294 O O . VAL A 1 179 ? -14.123 -1.920 11.508 1.00 98.69 179 VAL A O 1
ATOM 1297 N N . LEU A 1 180 ? -14.349 -1.690 9.286 1.00 98.88 180 LEU A N 1
ATOM 1298 C CA . LEU A 1 180 ? -13.782 -2.993 8.962 1.00 98.88 180 LEU A CA 1
ATOM 1299 C C . LEU A 1 180 ? -12.292 -2.865 8.671 1.00 98.88 180 LEU A C 1
ATOM 1301 O O . LEU A 1 180 ? -11.881 -1.940 7.971 1.00 98.88 180 LEU A O 1
ATOM 1305 N N . ILE A 1 181 ? -11.504 -3.808 9.183 1.00 98.94 181 ILE A N 1
ATOM 1306 C CA . ILE A 1 181 ? -10.050 -3.855 9.018 1.00 98.94 181 ILE A CA 1
ATOM 1307 C C . ILE A 1 181 ? -9.643 -5.194 8.415 1.00 98.94 181 ILE A C 1
ATOM 1309 O O . ILE A 1 181 ? -10.069 -6.238 8.905 1.00 98.94 181 ILE A O 1
ATOM 1313 N N . SER A 1 182 ? -8.799 -5.181 7.385 1.00 98.94 182 SER A N 1
ATOM 1314 C CA . SER A 1 182 ? -8.134 -6.392 6.896 1.00 98.94 182 SER A CA 1
ATOM 1315 C C . SER A 1 182 ? -6.787 -6.597 7.580 1.00 98.94 182 SER A C 1
ATOM 1317 O O . SER A 1 182 ? -6.019 -5.652 7.751 1.00 98.94 182 SER A O 1
ATOM 1319 N N . GLU A 1 183 ? -6.465 -7.843 7.911 1.00 98.88 183 GLU A N 1
ATOM 1320 C CA . GLU A 1 183 ? -5.145 -8.256 8.387 1.00 98.88 183 GLU A CA 1
ATOM 1321 C C . GLU A 1 183 ? -4.439 -9.131 7.352 1.00 98.88 183 GLU A C 1
ATOM 1323 O O . GLU A 1 183 ? -4.940 -10.191 6.960 1.00 98.88 183 GLU A O 1
ATOM 1328 N N . ARG A 1 184 ? -3.254 -8.693 6.913 1.00 98.81 184 ARG A N 1
ATOM 1329 C CA . ARG A 1 184 ? -2.563 -9.259 5.749 1.00 98.81 184 ARG A CA 1
ATOM 1330 C C . ARG A 1 184 ? -2.231 -10.734 5.913 1.00 98.81 184 ARG A C 1
ATOM 1332 O O . ARG A 1 184 ? -2.518 -11.526 5.013 1.00 98.81 184 ARG A O 1
ATOM 1339 N N . ASP A 1 185 ? -1.623 -11.080 7.042 1.00 98.50 185 ASP A N 1
ATOM 1340 C CA . ASP A 1 185 ? -0.980 -12.383 7.239 1.00 98.50 185 ASP A CA 1
ATOM 1341 C C . ASP A 1 185 ? -1.916 -13.407 7.891 1.00 98.50 185 ASP A C 1
ATOM 1343 O O . ASP A 1 185 ? -1.809 -14.604 7.629 1.00 98.50 185 ASP A O 1
ATOM 1347 N N . SER A 1 186 ? -2.866 -12.948 8.708 1.00 98.50 186 SER A N 1
ATOM 1348 C CA . SER A 1 186 ? -3.882 -13.801 9.332 1.00 98.50 186 SER A CA 1
ATOM 1349 C C . SER A 1 186 ? -5.086 -14.061 8.416 1.00 98.50 186 SER A C 1
ATOM 1351 O O . SER A 1 186 ? -5.872 -14.966 8.692 1.00 98.50 186 SER A O 1
ATOM 1353 N N . ALA A 1 187 ? -5.229 -13.276 7.337 1.00 98.75 187 ALA A N 1
ATOM 1354 C CA . ALA A 1 187 ? -6.377 -13.262 6.430 1.00 98.75 187 ALA A CA 1
ATOM 1355 C C . ALA A 1 187 ? -7.716 -12.913 7.103 1.00 98.75 187 ALA A C 1
ATOM 1357 O O . ALA A 1 187 ? -8.785 -13.201 6.558 1.00 98.75 187 ALA A O 1
ATOM 1358 N N . ARG A 1 188 ? -7.679 -12.297 8.287 1.00 98.81 188 ARG A N 1
ATOM 1359 C CA . ARG A 1 188 ? -8.881 -11.916 9.029 1.00 98.81 188 ARG A CA 1
ATOM 1360 C C . ARG A 1 188 ? -9.445 -10.593 8.540 1.00 98.81 188 ARG A C 1
ATOM 1362 O O . ARG A 1 188 ? -8.702 -9.663 8.232 1.00 98.81 188 ARG A O 1
ATOM 1369 N N . ILE A 1 189 ? -10.771 -10.502 8.551 1.00 98.88 189 ILE A N 1
ATOM 1370 C CA . ILE A 1 189 ? -11.483 -9.227 8.561 1.00 98.88 189 ILE A CA 1
ATOM 1371 C C . ILE A 1 189 ? -12.025 -9.024 9.973 1.00 98.88 189 ILE A C 1
ATOM 1373 O O . ILE A 1 189 ? -12.704 -9.894 10.532 1.00 98.88 189 ILE A O 1
ATOM 1377 N N . LEU A 1 190 ? -11.702 -7.875 10.550 1.00 98.88 190 LEU A N 1
ATOM 1378 C CA . LEU A 1 190 ? -12.135 -7.448 11.872 1.00 98.88 190 LEU A CA 1
ATOM 1379 C C . LEU A 1 190 ? -13.171 -6.330 11.744 1.00 98.88 190 LEU A C 1
ATOM 1381 O O . LEU A 1 190 ? -13.130 -5.560 10.791 1.00 98.88 190 LEU A O 1
ATOM 1385 N N . GLU A 1 191 ? -14.059 -6.217 12.722 1.00 98.69 191 GLU A N 1
ATOM 1386 C CA . GLU A 1 191 ? -14.901 -5.048 12.957 1.00 98.69 191 GLU A CA 1
ATOM 1387 C C . GLU A 1 191 ? -14.406 -4.341 14.218 1.00 98.69 191 GLU A C 1
ATOM 1389 O O . GLU A 1 191 ? -14.355 -4.942 15.293 1.00 98.69 191 GLU A O 1
ATOM 1394 N N . LEU A 1 192 ? -14.076 -3.062 14.077 1.00 98.69 192 LEU A N 1
ATOM 1395 C CA . LEU A 1 192 ? -13.983 -2.107 15.167 1.00 98.69 192 LEU A CA 1
ATOM 1396 C C . LEU A 1 192 ? -15.343 -1.424 15.315 1.00 98.69 192 LEU A C 1
ATOM 1398 O O . LEU A 1 192 ? -15.801 -0.717 14.416 1.00 98.69 192 LEU A O 1
ATOM 1402 N N . THR A 1 193 ? -15.987 -1.658 16.450 1.00 97.44 193 THR A N 1
ATOM 1403 C CA . THR A 1 193 ? -17.300 -1.091 16.764 1.00 97.44 193 THR A CA 1
ATOM 1404 C C . THR A 1 193 ? -17.185 0.339 17.287 1.00 97.44 193 THR A C 1
ATOM 1406 O O . THR A 1 193 ? -16.141 0.747 17.791 1.00 97.44 193 THR A O 1
ATOM 1409 N N . GLU A 1 194 ? -18.292 1.082 17.267 1.00 93.81 194 GLU A N 1
ATOM 1410 C CA . GLU A 1 194 ? -18.387 2.425 17.865 1.00 93.81 194 GLU A CA 1
ATOM 1411 C C . GLU A 1 194 ? -18.025 2.445 19.363 1.00 93.81 194 GLU A C 1
ATOM 1413 O O . GLU A 1 194 ? -17.517 3.437 19.874 1.00 93.81 194 GLU A O 1
ATOM 1418 N N . ALA A 1 195 ? -18.239 1.331 20.073 1.00 92.62 195 ALA A N 1
ATOM 1419 C CA . ALA A 1 195 ? -17.872 1.191 21.482 1.00 92.62 195 ALA A CA 1
ATOM 1420 C C . ALA A 1 195 ? -16.359 0.987 21.711 1.00 92.62 195 ALA A C 1
ATOM 1422 O O . ALA A 1 195 ? -15.922 0.954 22.862 1.00 92.62 195 ALA A O 1
ATOM 1423 N N . GLY A 1 196 ? -15.570 0.830 20.643 1.00 93.94 196 GLY A N 1
ATOM 1424 C CA . GLY A 1 196 ? -14.134 0.546 20.698 1.00 93.94 196 GLY A CA 1
ATOM 1425 C C . GLY A 1 196 ? -13.785 -0.944 20.786 1.00 93.94 196 GLY A C 1
ATOM 1426 O O . GLY A 1 196 ? -12.608 -1.292 20.867 1.00 93.94 196 GLY A O 1
ATOM 1427 N N . ASP A 1 197 ? -14.775 -1.842 20.756 1.00 95.88 197 ASP A N 1
ATOM 1428 C CA . ASP A 1 197 ? -14.518 -3.283 20.735 1.00 95.88 197 ASP A CA 1
ATOM 1429 C C . ASP A 1 197 ? -14.055 -3.724 19.343 1.00 95.88 197 ASP A C 1
ATOM 1431 O O . ASP A 1 197 ? -14.711 -3.416 18.345 1.00 95.88 197 ASP A O 1
ATOM 1435 N N . VAL A 1 198 ? -12.966 -4.497 19.292 1.00 98.12 198 VAL A N 1
ATOM 1436 C CA . VAL A 1 198 ? -12.476 -5.160 18.077 1.00 98.12 198 VAL A CA 1
ATOM 1437 C C . VAL A 1 198 ? -12.874 -6.630 18.111 1.00 98.12 198 VAL A C 1
ATOM 1439 O O . VAL A 1 198 ? -12.544 -7.351 19.058 1.00 98.12 198 VAL A O 1
ATOM 1442 N N . ARG A 1 199 ? -13.554 -7.102 17.066 1.00 97.75 199 ARG A N 1
ATOM 1443 C CA . ARG A 1 199 ? -13.918 -8.516 16.918 1.00 97.75 199 ARG A CA 1
ATOM 1444 C C . ARG A 1 199 ? -13.647 -9.029 15.514 1.00 97.75 199 ARG A C 1
ATOM 1446 O O . ARG A 1 199 ? -13.801 -8.309 14.538 1.00 97.75 199 ARG A O 1
ATOM 1453 N N . GLU A 1 200 ? -13.302 -10.303 15.409 1.00 98.38 200 GLU A N 1
ATOM 1454 C CA . GLU A 1 200 ? -13.232 -10.982 14.116 1.00 98.38 200 GLU A CA 1
ATOM 1455 C C . GLU A 1 200 ? -14.646 -11.197 13.560 1.00 98.38 200 GLU A C 1
ATOM 1457 O O . GLU A 1 200 ? -15.539 -11.648 14.288 1.00 98.38 200 GLU A O 1
ATOM 1462 N N . ILE A 1 201 ? -14.849 -10.873 12.279 1.00 97.25 201 ILE A N 1
ATOM 1463 C CA . ILE A 1 201 ? -16.103 -11.169 11.572 1.00 97.25 201 ILE A CA 1
ATOM 1464 C C . ILE A 1 201 ? -15.960 -12.368 10.637 1.00 97.25 201 ILE A C 1
ATOM 1466 O O . ILE A 1 201 ? -16.910 -13.133 10.490 1.00 97.25 201 ILE A O 1
ATOM 1470 N N . THR A 1 202 ? -14.784 -12.554 10.027 1.00 98.12 202 THR A N 1
ATOM 1471 C CA . THR A 1 202 ? -14.464 -13.725 9.203 1.00 98.12 202 THR A CA 1
ATOM 1472 C C . THR A 1 202 ? -12.954 -13.878 9.005 1.00 98.12 202 THR A C 1
ATOM 1474 O O . THR A 1 202 ? -12.193 -12.925 9.181 1.00 98.12 202 THR A O 1
ATOM 1477 N N . THR A 1 203 ? -12.538 -15.063 8.566 1.00 98.50 203 THR A N 1
ATOM 1478 C CA . THR A 1 203 ? -11.225 -15.321 7.966 1.00 98.50 203 THR A CA 1
ATOM 1479 C C . THR A 1 203 ? -11.448 -15.664 6.494 1.00 98.50 203 THR A C 1
ATOM 1481 O O . THR A 1 203 ? -12.240 -16.551 6.180 1.00 98.50 203 THR A O 1
ATOM 1484 N N . VAL A 1 204 ? -10.785 -14.954 5.580 1.00 98.50 204 VAL A N 1
ATOM 1485 C CA . VAL A 1 204 ? -11.003 -15.107 4.137 1.00 98.50 204 VAL A CA 1
ATOM 1486 C C . VAL A 1 204 ? -10.306 -16.365 3.622 1.00 98.50 204 VAL A C 1
ATOM 1488 O O . VAL A 1 204 ? -9.077 -16.449 3.568 1.00 98.50 204 VAL A O 1
ATOM 1491 N N . ASP A 1 205 ? -11.103 -17.342 3.199 1.00 97.12 205 ASP A N 1
ATOM 1492 C CA . ASP A 1 205 ? -10.597 -18.580 2.617 1.00 97.12 205 ASP A CA 1
ATOM 1493 C C . ASP A 1 205 ? -9.843 -18.338 1.298 1.00 97.12 205 ASP A C 1
ATOM 1495 O O . ASP A 1 205 ? -10.239 -17.545 0.444 1.00 97.12 205 ASP A O 1
ATOM 1499 N N . GLY A 1 206 ? -8.755 -19.086 1.101 1.00 97.00 206 GLY A N 1
ATOM 1500 C CA . GLY A 1 206 ? -7.963 -19.058 -0.132 1.00 97.00 206 GLY A CA 1
ATOM 1501 C C . GLY A 1 206 ? -6.863 -17.995 -0.177 1.00 97.00 206 GLY A C 1
ATOM 1502 O O . GLY A 1 206 ? -6.069 -18.019 -1.119 1.00 97.00 206 GLY A O 1
ATOM 1503 N N . VAL A 1 207 ? -6.765 -17.121 0.830 1.00 98.75 207 VAL A N 1
ATOM 1504 C CA . VAL A 1 207 ? -5.621 -16.213 0.999 1.00 98.75 207 VAL A CA 1
ATOM 1505 C C . VAL A 1 207 ? -4.355 -17.023 1.287 1.00 98.75 207 VAL A C 1
ATOM 1507 O O . VAL A 1 207 ? -4.344 -17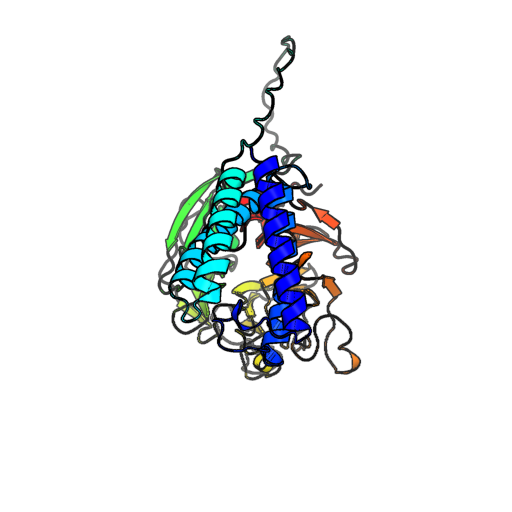.918 2.133 1.00 98.75 207 VAL A O 1
ATOM 1510 N N . VAL A 1 208 ? -3.271 -16.707 0.578 1.00 98.44 208 VAL A N 1
ATOM 1511 C CA . VAL A 1 208 ? -1.944 -17.307 0.766 1.00 98.44 208 VAL A CA 1
ATOM 1512 C C . VAL A 1 208 ? -0.923 -16.176 0.918 1.00 98.44 208 VAL A C 1
ATOM 1514 O O . VAL A 1 208 ? -0.388 -15.706 -0.091 1.00 98.44 208 VAL A O 1
ATOM 1517 N N . PRO A 1 209 ? -0.658 -15.723 2.157 1.00 97.94 209 PRO A N 1
ATOM 1518 C CA . PRO A 1 209 ? 0.300 -14.654 2.412 1.00 97.94 209 PRO A CA 1
ATOM 1519 C C . PRO A 1 209 ? 1.724 -15.066 2.025 1.00 97.94 209 PRO A C 1
ATOM 1521 O O . PRO A 1 209 ? 2.169 -16.173 2.339 1.00 97.94 209 PRO A O 1
ATOM 1524 N N . ASP A 1 210 ? 2.437 -14.170 1.346 1.00 94.31 210 ASP A N 1
ATOM 1525 C CA . ASP A 1 210 ? 3.851 -14.328 0.992 1.00 94.31 210 ASP A CA 1
ATOM 1526 C C . ASP A 1 210 ? 4.475 -12.960 0.694 1.00 94.31 210 ASP A C 1
ATOM 1528 O O . ASP A 1 210 ? 4.020 -12.232 -0.191 1.00 94.31 210 ASP A O 1
ATOM 1532 N N . GLY A 1 211 ? 5.531 -12.609 1.429 1.00 96.06 211 GLY A N 1
ATOM 1533 C CA . GLY A 1 211 ? 6.199 -11.314 1.316 1.00 96.06 211 GLY A CA 1
ATOM 1534 C C . GLY A 1 211 ? 5.243 -10.134 1.535 1.00 96.06 211 GLY A C 1
ATOM 1535 O O . GLY A 1 211 ? 4.854 -9.846 2.662 1.00 96.06 211 GLY A O 1
ATOM 1536 N N . GLU A 1 212 ? 4.916 -9.408 0.466 1.00 98.00 212 GLU A N 1
ATOM 1537 C CA . GLU A 1 212 ? 3.961 -8.289 0.487 1.00 98.00 212 GLU A CA 1
ATOM 1538 C C . GLU A 1 212 ? 2.505 -8.707 0.233 1.00 98.00 212 GLU A C 1
ATOM 1540 O O . GLU A 1 212 ? 1.607 -7.882 0.408 1.00 98.00 212 GLU A O 1
ATOM 1545 N N . GLY A 1 213 ? 2.274 -9.944 -0.213 1.00 98.25 213 GLY A N 1
ATOM 1546 C CA . GLY A 1 213 ? 0.953 -10.496 -0.505 1.00 98.25 213 GLY A CA 1
ATOM 1547 C C . GLY A 1 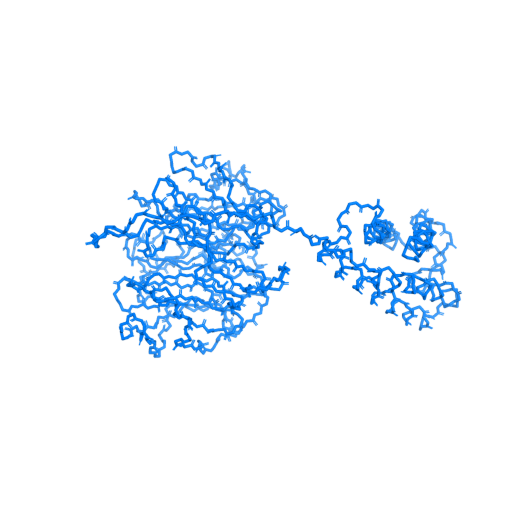213 ? 0.252 -11.069 0.729 1.00 98.25 213 GLY A C 1
ATOM 1548 O O . GLY A 1 213 ? 0.898 -11.454 1.700 1.00 98.25 213 GLY A O 1
ATOM 1549 N N . GLY A 1 214 ? -1.076 -11.142 0.671 1.00 98.75 214 GLY A N 1
ATOM 1550 C CA . GLY A 1 214 ? -1.959 -11.563 1.763 1.00 98.75 214 GLY A CA 1
ATOM 1551 C C . GLY A 1 214 ? -3.370 -11.024 1.543 1.00 98.75 214 GLY A C 1
ATOM 1552 O O . GLY A 1 214 ? -3.762 -10.833 0.393 1.00 98.75 214 GLY A O 1
ATOM 1553 N N . LEU A 1 215 ? -4.127 -10.760 2.609 1.00 98.94 215 LEU A N 1
ATOM 1554 C CA . LEU A 1 215 ? -5.379 -9.999 2.519 1.00 98.94 215 LEU A CA 1
ATOM 1555 C C . LEU A 1 215 ? -5.067 -8.493 2.490 1.00 98.94 215 LEU A C 1
ATOM 1557 O O . LEU A 1 215 ? -4.435 -7.967 3.401 1.00 98.94 215 LEU A O 1
ATOM 1561 N N . LEU A 1 216 ? -5.457 -7.809 1.416 1.00 98.88 216 LEU A N 1
ATOM 1562 C CA . LEU A 1 216 ? -5.003 -6.454 1.098 1.00 98.88 216 LEU A CA 1
ATOM 1563 C C . LEU A 1 216 ? -6.153 -5.445 1.263 1.00 98.88 216 LEU A C 1
ATOM 1565 O O . LEU A 1 216 ? -6.686 -5.294 2.364 1.00 98.88 216 LEU A O 1
ATOM 1569 N N . GLY A 1 217 ? -6.519 -4.730 0.197 1.00 98.88 217 GLY A N 1
ATOM 1570 C CA . GLY A 1 217 ? -7.531 -3.680 0.219 1.00 98.88 217 GLY A CA 1
ATOM 1571 C C . GLY A 1 217 ? -8.941 -4.196 0.488 1.00 98.88 217 GLY A C 1
ATOM 1572 O O . GLY A 1 217 ? -9.335 -5.250 -0.016 1.00 98.88 217 GLY A O 1
ATOM 1573 N N . LEU A 1 218 ? -9.708 -3.399 1.230 1.00 98.94 218 LEU A N 1
ATOM 1574 C CA . LEU A 1 218 ? -11.152 -3.529 1.391 1.00 98.94 218 LEU A CA 1
ATOM 1575 C C . LEU A 1 218 ? -11.858 -2.345 0.725 1.00 98.94 218 LEU A C 1
ATOM 1577 O O . LEU A 1 218 ? -11.339 -1.231 0.739 1.00 98.94 218 LEU A O 1
ATOM 1581 N N . ALA A 1 219 ? -13.055 -2.569 0.188 1.00 98.88 219 ALA A N 1
ATOM 1582 C CA . ALA A 1 219 ? -13.945 -1.500 -0.260 1.00 98.88 219 ALA A CA 1
ATOM 1583 C C . ALA A 1 219 ? -15.403 -1.841 0.061 1.00 98.88 219 ALA A C 1
ATOM 1585 O O . ALA A 1 219 ? -15.801 -3.002 -0.010 1.00 98.88 219 ALA A O 1
ATOM 1586 N N . PHE A 1 220 ? -16.201 -0.829 0.390 1.00 98.44 220 PHE A N 1
ATOM 1587 C CA . PHE A 1 220 ? -17.637 -0.951 0.628 1.00 98.44 220 PHE A CA 1
ATOM 1588 C C . PHE A 1 220 ? -18.381 -0.188 -0.465 1.00 98.44 220 PHE A C 1
ATOM 1590 O O . PHE A 1 220 ? -18.024 0.953 -0.756 1.00 98.44 220 PHE A O 1
ATOM 1597 N N . ASP A 1 221 ? -19.392 -0.805 -1.076 1.00 97.12 221 ASP A N 1
ATOM 1598 C CA . ASP A 1 221 ? -20.188 -0.163 -2.136 1.00 97.12 221 ASP A CA 1
ATOM 1599 C C . ASP A 1 221 ? -21.214 0.860 -1.614 1.00 97.12 221 ASP A C 1
ATOM 1601 O O . ASP A 1 221 ? -21.879 1.526 -2.407 1.00 97.12 221 ASP A O 1
ATOM 1605 N N . GLY A 1 222 ? -21.323 1.013 -0.291 1.00 95.50 222 GLY A N 1
ATOM 1606 C CA . GLY A 1 222 ? -22.281 1.909 0.353 1.00 95.50 222 GLY A CA 1
ATOM 1607 C C . GLY A 1 222 ? -23.662 1.288 0.577 1.00 95.50 222 GLY A C 1
ATOM 1608 O O . GLY A 1 222 ? -24.539 1.976 1.099 1.00 95.50 222 GLY A O 1
ATOM 1609 N N . ASP A 1 223 ? -23.857 0.020 0.204 1.00 94.62 223 ASP A N 1
ATOM 1610 C CA . ASP A 1 223 ? -25.106 -0.721 0.382 1.00 94.62 223 ASP A CA 1
ATOM 1611 C C . ASP A 1 223 ? -24.850 -2.045 1.119 1.00 94.62 223 ASP A C 1
ATOM 1613 O O . ASP A 1 223 ? -24.875 -2.084 2.350 1.00 94.62 223 ASP A O 1
ATOM 1617 N N . SER A 1 224 ? -24.546 -3.124 0.395 1.00 94.38 224 SER A N 1
ATOM 1618 C CA . SER A 1 224 ? -24.401 -4.465 0.975 1.00 94.38 224 SER A CA 1
ATOM 1619 C C . SER A 1 224 ? -23.170 -5.236 0.504 1.00 94.38 224 SER A C 1
ATOM 1621 O O . SER A 1 224 ? -22.975 -6.381 0.903 1.00 94.38 224 SER A O 1
ATOM 1623 N N . GLY A 1 225 ? -22.318 -4.659 -0.343 1.00 97.94 225 GLY A N 1
ATOM 1624 C CA . GLY A 1 225 ? -21.142 -5.340 -0.878 1.00 97.94 225 GLY A CA 1
ATOM 1625 C C . GLY A 1 225 ? -19.852 -4.927 -0.186 1.00 97.94 225 GLY A C 1
ATOM 1626 O O . GLY A 1 225 ? -19.414 -3.786 -0.329 1.00 97.94 225 GLY A O 1
ATOM 1627 N N . ILE A 1 226 ? -19.187 -5.881 0.472 1.00 98.75 226 ILE A N 1
ATOM 1628 C CA . ILE A 1 226 ? -17.787 -5.734 0.894 1.00 98.75 226 ILE A CA 1
ATOM 1629 C C . ILE A 1 226 ? -16.889 -6.445 -0.104 1.00 98.75 226 ILE A C 1
ATOM 1631 O O . ILE A 1 226 ? -17.012 -7.645 -0.332 1.00 98.75 226 ILE A O 1
ATOM 1635 N N . TYR A 1 227 ? -15.961 -5.702 -0.684 1.00 98.88 227 TYR A N 1
ATOM 1636 C CA . TYR A 1 227 ? -14.984 -6.201 -1.633 1.00 98.88 227 TYR A CA 1
ATOM 1637 C C . TYR A 1 227 ? -13.654 -6.373 -0.921 1.00 98.88 227 TYR A C 1
ATOM 1639 O O . TYR A 1 227 ? -13.278 -5.534 -0.104 1.00 98.88 227 TYR A O 1
ATOM 1647 N N . ALA A 1 228 ? -12.942 -7.447 -1.244 1.00 98.94 228 ALA A N 1
ATOM 1648 C CA . ALA A 1 228 ? -11.622 -7.723 -0.703 1.00 98.94 228 ALA A CA 1
ATOM 1649 C C . ALA A 1 228 ? -10.664 -8.115 -1.824 1.00 98.94 228 ALA A C 1
ATOM 1651 O O . ALA A 1 228 ? -10.926 -9.066 -2.566 1.00 98.94 228 ALA A O 1
ATOM 1652 N N . ALA A 1 229 ? -9.550 -7.395 -1.926 1.00 98.94 229 ALA A N 1
ATOM 1653 C CA . ALA A 1 229 ? -8.420 -7.760 -2.765 1.00 98.94 229 ALA A CA 1
ATOM 1654 C C . ALA A 1 229 ? -7.442 -8.620 -1.960 1.00 98.94 229 ALA A C 1
ATOM 1656 O O . ALA A 1 229 ? -7.098 -8.276 -0.829 1.00 98.94 229 ALA A O 1
ATOM 1657 N N . PHE A 1 230 ? -6.977 -9.732 -2.521 1.00 98.88 230 PHE A N 1
ATOM 1658 C CA . PHE A 1 230 ? -6.015 -10.591 -1.837 1.00 98.88 230 PHE A CA 1
ATOM 1659 C C . PHE A 1 230 ? -5.153 -11.421 -2.782 1.00 98.88 230 PHE A C 1
ATOM 1661 O O . PHE A 1 230 ? -5.503 -11.670 -3.936 1.00 98.88 230 PHE A O 1
ATOM 1668 N N . THR A 1 231 ? -4.033 -11.893 -2.247 1.00 98.88 231 THR A N 1
ATOM 1669 C CA . THR A 1 231 ? -3.136 -12.850 -2.890 1.00 98.88 231 THR A CA 1
ATOM 1670 C C . THR A 1 231 ? -3.604 -14.271 -2.593 1.00 98.88 231 THR A C 1
ATOM 1672 O O . THR A 1 231 ? -3.556 -14.722 -1.448 1.00 98.88 231 THR A O 1
ATOM 1675 N N . ALA A 1 232 ? -4.061 -14.988 -3.616 1.00 98.50 232 ALA A N 1
ATOM 1676 C CA . ALA A 1 232 ? -4.396 -16.404 -3.541 1.00 98.50 232 ALA A CA 1
ATOM 1677 C C . ALA A 1 232 ? -3.175 -17.272 -3.884 1.00 98.50 232 ALA A C 1
ATOM 1679 O O . ALA A 1 232 ? -2.063 -16.772 -4.056 1.00 98.50 232 ALA A O 1
ATOM 1680 N N . ALA A 1 233 ? -3.358 -18.590 -3.996 1.00 97.69 233 ALA A N 1
ATOM 1681 C CA . ALA A 1 233 ? -2.273 -19.503 -4.362 1.00 97.69 233 ALA A CA 1
ATOM 1682 C C . ALA A 1 233 ? -1.605 -19.109 -5.695 1.00 97.69 233 ALA A C 1
ATOM 1684 O O . ALA A 1 233 ? -0.378 -18.967 -5.741 1.00 97.69 233 ALA A O 1
ATOM 1685 N N . ASP A 1 234 ? -2.415 -18.859 -6.726 1.00 97.00 234 ASP A N 1
ATOM 1686 C CA . ASP A 1 234 ? -1.958 -18.725 -8.114 1.00 97.00 234 ASP A CA 1
ATOM 1687 C C . ASP A 1 234 ? -1.993 -17.286 -8.661 1.00 97.00 234 ASP A C 1
ATOM 1689 O O . ASP A 1 234 ? -1.315 -16.998 -9.643 1.00 97.00 234 ASP A O 1
ATOM 1693 N N . ASP A 1 235 ? -2.737 -16.375 -8.032 1.00 98.44 235 ASP A N 1
ATOM 1694 C CA . ASP A 1 235 ? -2.956 -15.007 -8.516 1.00 98.44 235 ASP A CA 1
ATOM 1695 C C . ASP A 1 235 ? -3.179 -14.000 -7.372 1.00 98.44 235 ASP A C 1
ATOM 1697 O O . ASP A 1 235 ? -3.247 -14.366 -6.197 1.00 98.44 235 ASP A O 1
ATOM 1701 N N . ASN A 1 236 ? -3.278 -12.718 -7.718 1.00 98.81 236 ASN A N 1
ATOM 1702 C CA . ASN A 1 236 ? -4.078 -11.772 -6.946 1.00 98.81 236 ASN A CA 1
ATOM 1703 C C . ASN A 1 236 ? -5.518 -11.786 -7.489 1.00 98.81 236 ASN A C 1
ATOM 1705 O O . ASN A 1 236 ? -5.757 -12.058 -8.670 1.00 98.81 236 ASN A O 1
ATOM 1709 N N . ARG A 1 237 ? -6.496 -11.497 -6.634 1.00 98.50 237 ARG A N 1
ATOM 1710 C CA . ARG A 1 237 ? -7.912 -11.469 -7.015 1.00 98.50 237 ARG A CA 1
ATOM 1711 C C . ARG A 1 237 ? -8.716 -10.525 -6.139 1.00 98.50 237 ARG A C 1
ATOM 1713 O O . ARG A 1 237 ? -8.282 -10.164 -5.049 1.00 98.50 237 ARG A O 1
ATOM 1720 N N . VAL A 1 238 ? -9.898 -10.164 -6.619 1.00 98.88 238 VAL A N 1
ATOM 1721 C CA . VAL A 1 238 ? -10.914 -9.415 -5.884 1.00 98.88 238 VAL A CA 1
ATOM 1722 C C . VAL A 1 238 ? -12.162 -10.275 -5.769 1.00 98.88 238 VAL A C 1
ATOM 1724 O O . VAL A 1 238 ? -12.640 -10.828 -6.762 1.00 98.88 238 VAL A O 1
ATOM 1727 N N . VAL A 1 239 ? -12.707 -10.364 -4.562 1.00 98.81 239 VAL A N 1
ATOM 1728 C CA . VAL A 1 239 ? -13.996 -11.006 -4.293 1.00 98.81 239 VAL A CA 1
ATOM 1729 C C . VAL A 1 239 ? -14.970 -10.017 -3.671 1.00 98.81 239 VAL A C 1
ATOM 1731 O O . VAL A 1 239 ? -14.543 -9.033 -3.073 1.00 98.81 239 VAL A O 1
ATOM 1734 N N . ARG A 1 240 ? -16.267 -10.300 -3.790 1.00 98.69 240 ARG A N 1
ATOM 1735 C CA . ARG A 1 240 ? -17.363 -9.593 -3.129 1.00 98.69 240 ARG A CA 1
ATOM 1736 C C . ARG A 1 240 ? -18.053 -10.523 -2.143 1.00 98.69 240 ARG A C 1
ATOM 1738 O O . ARG A 1 240 ? -18.473 -11.615 -2.517 1.00 98.69 240 ARG A O 1
ATOM 1745 N N . PHE A 1 241 ? -18.235 -10.044 -0.929 1.00 98.69 241 PHE A N 1
ATOM 1746 C CA . PHE A 1 241 ? -19.072 -10.622 0.106 1.00 98.69 241 PHE A CA 1
ATOM 1747 C C . PHE A 1 241 ? -20.392 -9.860 0.186 1.00 98.69 241 PHE A C 1
ATOM 1749 O O . PHE A 1 241 ? -20.413 -8.642 -0.002 1.00 98.69 241 PHE A O 1
ATOM 1756 N N . GLU A 1 242 ? -21.476 -10.566 0.502 1.00 98.25 242 GLU A N 1
ATOM 1757 C CA . GLU A 1 242 ? -22.685 -9.909 0.995 1.00 98.25 242 GLU A CA 1
ATOM 1758 C C . GLU A 1 242 ? -22.502 -9.595 2.483 1.00 98.25 242 GLU A C 1
ATOM 1760 O O . GLU A 1 242 ? -22.166 -10.476 3.280 1.00 98.25 242 GLU A O 1
ATOM 1765 N N . LEU A 1 243 ? -22.698 -8.330 2.835 1.00 98.06 243 LEU A N 1
ATOM 1766 C CA . LEU A 1 243 ? -22.682 -7.826 4.194 1.00 98.06 243 LEU A CA 1
ATOM 1767 C C . LEU A 1 243 ? -24.067 -7.992 4.812 1.00 98.06 243 LEU A C 1
ATOM 1769 O O . LEU A 1 243 ? -25.071 -7.528 4.274 1.00 98.06 243 LEU A O 1
ATOM 1773 N N . THR A 1 244 ? -24.112 -8.624 5.978 1.00 97.06 244 THR A N 1
ATOM 1774 C CA . THR A 1 244 ? -25.342 -8.815 6.745 1.00 97.06 244 THR A CA 1
ATOM 1775 C C . THR A 1 244 ? -25.164 -8.348 8.184 1.00 97.06 244 THR A C 1
ATOM 1777 O O . THR A 1 244 ? -24.045 -8.223 8.680 1.00 97.06 244 THR A O 1
ATOM 1780 N N . GLY A 1 245 ? -26.282 -8.112 8.873 1.00 95.50 245 GLY A N 1
ATOM 1781 C CA . GLY A 1 245 ? -26.282 -7.600 10.242 1.00 95.50 245 GLY A CA 1
ATOM 1782 C C . GLY A 1 245 ? -26.169 -6.077 10.307 1.00 95.50 245 GLY A C 1
ATOM 1783 O O . GLY A 1 245 ? -26.251 -5.387 9.299 1.00 95.50 245 GLY A O 1
ATOM 1784 N N . GLU A 1 246 ? -26.008 -5.570 11.523 1.00 94.88 246 GLU A N 1
ATOM 1785 C CA . GLU A 1 246 ? -25.855 -4.142 11.830 1.00 94.88 246 GLU A CA 1
ATOM 1786 C C . GLU A 1 246 ? -24.502 -3.914 12.526 1.00 94.88 246 GLU A C 1
ATOM 1788 O O . GLU A 1 246 ? -23.978 -4.877 13.104 1.00 94.88 246 GLU A O 1
ATOM 1793 N N . PRO A 1 247 ? -23.955 -2.681 12.539 1.00 95.00 247 PRO A N 1
ATOM 1794 C CA . PRO A 1 247 ? -22.771 -2.319 13.325 1.00 95.00 247 PRO A CA 1
ATOM 1795 C C . PRO A 1 247 ? -22.753 -2.956 14.728 1.00 95.00 247 PRO A C 1
ATOM 1797 O O . PRO A 1 247 ? -23.726 -2.874 15.480 1.00 95.00 247 PRO A O 1
ATOM 1800 N N . GLY A 1 248 ? -21.662 -3.649 15.063 1.00 95.69 248 GLY A N 1
ATOM 1801 C CA . GLY A 1 248 ? -21.504 -4.480 16.267 1.00 95.69 248 GLY A CA 1
ATOM 1802 C C . GLY A 1 248 ? -21.902 -5.953 16.101 1.00 95.69 248 GLY A C 1
ATOM 1803 O O . GLY A 1 248 ? -21.669 -6.768 16.995 1.00 95.69 248 GLY A O 1
ATOM 1804 N N . SER A 1 249 ? -22.502 -6.315 14.967 1.00 96.56 249 SER A N 1
ATOM 1805 C CA . SER A 1 249 ? -22.966 -7.672 14.640 1.00 96.56 249 SER A CA 1
ATOM 1806 C C . SER A 1 249 ? -22.839 -8.034 13.153 1.00 96.56 249 SER A C 1
ATOM 1808 O O . SER A 1 249 ? -23.379 -9.056 12.731 1.00 96.56 249 SER A O 1
ATOM 1810 N N . LEU A 1 250 ? -22.106 -7.226 12.377 1.00 97.69 250 LEU A N 1
ATOM 1811 C CA . LEU A 1 250 ? -21.769 -7.481 10.979 1.00 97.69 250 LEU A CA 1
ATOM 1812 C C . LEU A 1 250 ? -21.210 -8.895 10.737 1.00 97.69 250 LEU A C 1
ATOM 1814 O O . LEU A 1 250 ? -20.396 -9.411 11.516 1.00 97.69 250 LEU A O 1
ATOM 1818 N N . ALA A 1 251 ? -21.622 -9.494 9.628 1.00 97.69 251 ALA A N 1
ATOM 1819 C CA . ALA A 1 251 ? -21.143 -10.777 9.135 1.00 97.69 251 ALA A CA 1
ATOM 1820 C C . ALA A 1 251 ? -21.030 -10.750 7.605 1.00 97.69 251 ALA A C 1
ATOM 1822 O O . ALA A 1 251 ? -21.705 -9.963 6.939 1.00 97.69 251 ALA A O 1
ATOM 1823 N N . LEU A 1 252 ? -20.178 -11.622 7.064 1.00 97.94 252 LEU A N 1
ATOM 1824 C CA . LEU A 1 252 ? -19.958 -11.783 5.629 1.00 97.94 252 LEU A CA 1
ATOM 1825 C C . LEU A 1 252 ? -20.366 -13.196 5.200 1.00 97.94 252 LEU A C 1
ATOM 1827 O O . LEU A 1 252 ? -19.981 -14.167 5.855 1.00 97.94 252 LEU A O 1
ATOM 1831 N N . ASP A 1 253 ? -21.139 -13.292 4.119 1.00 95.75 253 ASP A N 1
ATOM 1832 C CA . ASP A 1 253 ? -21.546 -14.567 3.509 1.00 95.75 253 ASP A CA 1
ATOM 1833 C C . ASP A 1 253 ? -20.407 -15.205 2.678 1.00 95.75 253 ASP A C 1
ATOM 1835 O O . ASP A 1 253 ? -19.248 -14.809 2.770 1.00 95.75 253 ASP A O 1
ATOM 1839 N N . ASP A 1 254 ? -20.709 -16.214 1.855 1.00 95.25 254 ASP A N 1
ATOM 1840 C CA . ASP A 1 254 ? -19.735 -16.788 0.923 1.00 95.25 254 ASP A CA 1
ATOM 1841 C C . ASP A 1 254 ? -19.369 -15.786 -0.198 1.00 95.25 254 ASP A C 1
ATOM 1843 O O . ASP A 1 254 ? -20.259 -15.155 -0.783 1.00 95.25 254 ASP A O 1
ATOM 1847 N N . PRO A 1 255 ? -18.079 -15.656 -0.561 1.00 97.06 255 PRO A N 1
ATOM 1848 C CA . PRO A 1 255 ? -17.643 -14.688 -1.558 1.00 97.06 255 PRO A CA 1
ATOM 1849 C C . PRO A 1 255 ? -17.955 -15.104 -3.001 1.00 97.06 255 PRO A C 1
ATOM 1851 O O . PRO A 1 255 ? -17.814 -16.266 -3.390 1.00 97.06 255 PRO A O 1
ATOM 1854 N N . ALA A 1 256 ? -18.247 -14.112 -3.842 1.00 98.00 256 ALA A N 1
ATOM 1855 C CA . ALA A 1 256 ? -18.245 -14.222 -5.299 1.00 98.00 256 ALA A CA 1
ATOM 1856 C C . ALA A 1 256 ? -16.974 -13.590 -5.890 1.00 98.00 256 ALA A C 1
ATOM 1858 O O . ALA A 1 256 ? -16.556 -12.514 -5.471 1.00 98.00 256 ALA A O 1
ATOM 1859 N N . VAL A 1 257 ? -16.357 -14.234 -6.883 1.00 98.38 257 VAL A N 1
ATOM 1860 C CA . VAL A 1 257 ? -15.178 -13.690 -7.583 1.00 98.38 257 VAL A CA 1
ATOM 1861 C C . VAL A 1 257 ? -15.593 -12.542 -8.507 1.00 98.38 257 VAL A C 1
ATOM 1863 O O . VAL A 1 257 ? -16.531 -12.698 -9.285 1.00 98.38 257 VAL A O 1
ATOM 1866 N N . ILE A 1 258 ? -14.873 -11.419 -8.429 1.00 98.62 258 ILE A N 1
ATOM 1867 C CA . ILE A 1 258 ? -15.083 -10.206 -9.240 1.00 98.62 258 ILE A CA 1
ATOM 1868 C C . ILE A 1 258 ? -13.964 -10.040 -10.268 1.00 98.62 258 ILE A C 1
ATOM 1870 O O . ILE A 1 258 ? -14.227 -9.821 -11.446 1.00 98.62 258 ILE A O 1
ATOM 1874 N N . ILE A 1 259 ? -12.714 -10.172 -9.825 1.00 98.31 259 ILE A N 1
ATOM 1875 C CA . ILE A 1 259 ? -11.521 -10.153 -10.677 1.00 98.31 259 ILE A CA 1
ATOM 1876 C C . ILE A 1 259 ? -10.637 -11.309 -10.226 1.00 98.31 259 ILE A C 1
ATOM 1878 O O . ILE A 1 259 ? -10.441 -11.476 -9.028 1.00 98.31 259 ILE A O 1
ATOM 1882 N N . ASP A 1 260 ? -10.080 -12.083 -11.146 1.00 97.69 260 ASP A N 1
ATOM 1883 C CA . ASP A 1 260 ? -9.076 -13.104 -10.847 1.00 97.69 260 ASP A CA 1
ATOM 1884 C C . ASP A 1 260 ? -7.912 -13.028 -11.836 1.00 97.69 260 ASP A C 1
ATOM 1886 O O . ASP A 1 260 ? -7.849 -12.123 -12.674 1.00 97.69 260 ASP A O 1
ATOM 1890 N N . SER A 1 261 ? -6.977 -13.973 -11.725 1.00 97.06 261 SER A N 1
ATOM 1891 C CA . SER A 1 261 ? -5.873 -14.131 -12.670 1.00 97.06 261 SER A CA 1
ATOM 1892 C C . SER A 1 261 ? -4.954 -12.903 -12.759 1.00 97.06 261 SER A C 1
ATOM 1894 O O . SER A 1 261 ? -4.256 -12.723 -13.759 1.00 97.06 261 SER A O 1
ATOM 1896 N N . LEU A 1 262 ? -4.930 -12.056 -11.722 1.00 98.31 262 LEU A N 1
ATOM 1897 C CA . LEU A 1 262 ? -4.006 -10.930 -11.657 1.00 98.31 262 LEU A CA 1
ATOM 1898 C C . LEU A 1 262 ? -2.599 -11.434 -11.305 1.00 98.31 262 LEU A C 1
ATOM 1900 O O . LEU A 1 262 ? -2.458 -12.313 -10.448 1.00 98.31 262 LEU A O 1
ATOM 1904 N N . PRO A 1 263 ? -1.543 -10.869 -11.909 1.00 98.06 263 PRO A N 1
ATOM 1905 C CA . PRO A 1 263 ? -0.166 -11.221 -11.582 1.00 98.06 263 PRO A CA 1
ATOM 1906 C C . PRO A 1 263 ? 0.122 -11.106 -10.081 1.00 98.06 263 PRO A C 1
ATOM 1908 O O . PRO A 1 263 ? -0.319 -10.156 -9.434 1.00 98.06 263 PRO A O 1
ATOM 1911 N N . LYS A 1 264 ? 0.877 -12.069 -9.535 1.00 97.81 264 LYS A N 1
ATOM 1912 C CA . LYS A 1 264 ? 1.342 -12.073 -8.141 1.00 97.81 264 LYS A CA 1
ATOM 1913 C C . LYS A 1 264 ? 2.830 -12.369 -8.031 1.00 97.81 264 LYS A C 1
ATOM 1915 O O . LYS A 1 264 ? 3.388 -13.122 -8.830 1.00 97.81 264 LYS A O 1
ATOM 1920 N N . ALA A 1 265 ? 3.442 -11.851 -6.976 1.00 96.44 265 ALA A N 1
ATOM 1921 C CA . ALA A 1 265 ? 4.787 -12.210 -6.548 1.00 96.44 265 ALA A CA 1
ATOM 1922 C C . ALA A 1 265 ? 4.942 -11.980 -5.036 1.00 96.44 265 ALA A C 1
ATOM 1924 O O . ALA A 1 265 ? 4.028 -11.499 -4.370 1.00 96.44 265 ALA A O 1
ATOM 1925 N N . GLY A 1 266 ? 6.117 -12.285 -4.480 1.00 96.19 266 GLY A N 1
ATOM 1926 C CA . GLY A 1 266 ? 6.436 -11.916 -3.093 1.00 96.19 266 GLY A CA 1
ATOM 1927 C C . GLY A 1 266 ? 6.563 -10.397 -2.873 1.00 96.19 266 GLY A C 1
ATOM 1928 O O . GLY A 1 266 ? 6.701 -9.953 -1.737 1.00 96.19 266 GLY A O 1
ATOM 1929 N N . ILE A 1 267 ? 6.536 -9.597 -3.944 1.00 96.12 267 ILE A N 1
ATOM 1930 C CA . ILE A 1 267 ? 6.598 -8.130 -3.940 1.00 96.12 267 ILE A CA 1
ATOM 1931 C C . ILE A 1 267 ? 5.645 -7.561 -4.998 1.00 96.12 267 ILE A C 1
ATOM 1933 O O . ILE A 1 267 ? 5.317 -8.249 -5.962 1.00 96.12 267 ILE A O 1
ATOM 1937 N N . HIS A 1 268 ? 5.260 -6.297 -4.840 1.00 98.00 268 HIS A N 1
ATOM 1938 C CA . HIS A 1 268 ? 4.534 -5.495 -5.831 1.00 98.00 268 HIS A CA 1
ATOM 1939 C C . HIS A 1 268 ? 3.197 -6.102 -6.270 1.00 98.00 268 HIS A C 1
ATOM 1941 O O . HIS A 1 268 ? 2.907 -6.234 -7.458 1.00 98.00 268 HIS A O 1
ATOM 1947 N N . ASN A 1 269 ? 2.363 -6.467 -5.299 1.00 98.56 269 ASN A N 1
ATOM 1948 C CA . ASN A 1 269 ? 1.010 -6.958 -5.568 1.00 98.56 269 ASN A CA 1
ATOM 1949 C C . ASN A 1 269 ? -0.019 -5.823 -5.731 1.00 98.56 269 ASN A C 1
ATOM 1951 O O . ASN A 1 269 ? -1.172 -6.097 -6.052 1.00 98.56 269 ASN A O 1
ATOM 1955 N N . GLY A 1 270 ? 0.367 -4.558 -5.511 1.00 98.56 270 GLY A N 1
ATOM 1956 C CA . GLY A 1 270 ? -0.580 -3.451 -5.371 1.00 98.56 270 GLY A CA 1
ATOM 1957 C C . GLY A 1 270 ? -1.577 -3.755 -4.254 1.00 98.56 270 GLY A C 1
ATOM 1958 O O . GLY A 1 270 ? -1.180 -3.986 -3.110 1.00 98.56 270 GLY A O 1
ATOM 1959 N N . GLY A 1 271 ? -2.858 -3.820 -4.611 1.00 98.38 271 GLY A N 1
ATOM 1960 C CA . GLY A 1 271 ? -3.920 -4.394 -3.787 1.00 98.38 271 GLY A CA 1
ATOM 1961 C C . GLY A 1 271 ? -4.902 -3.383 -3.217 1.00 98.38 271 GLY A C 1
ATOM 1962 O O . GLY A 1 271 ? -5.851 -3.789 -2.552 1.00 98.38 271 GLY A O 1
ATOM 1963 N N . ARG A 1 272 ? -4.713 -2.081 -3.465 1.00 98.94 272 ARG A N 1
ATOM 1964 C CA . ARG A 1 272 ? -5.681 -1.065 -3.042 1.00 98.94 272 ARG A CA 1
ATOM 1965 C C . ARG A 1 272 ? -6.888 -1.107 -3.965 1.00 98.94 272 ARG A C 1
ATOM 1967 O O . ARG A 1 272 ? -6.727 -0.985 -5.176 1.00 98.94 272 ARG A O 1
ATOM 1974 N N . ILE A 1 273 ? -8.073 -1.232 -3.381 1.00 98.94 273 ILE A N 1
ATOM 1975 C CA . ILE A 1 273 ? -9.347 -1.105 -4.083 1.00 98.94 273 ILE A CA 1
ATOM 1976 C C . ILE A 1 273 ? -10.164 0.030 -3.491 1.00 98.94 273 ILE A C 1
ATOM 1978 O O . ILE A 1 273 ? -10.082 0.280 -2.292 1.00 98.94 273 ILE A O 1
ATOM 1982 N N . ALA A 1 274 ? -10.943 0.703 -4.329 1.00 98.75 274 ALA A N 1
ATOM 1983 C CA . ALA A 1 274 ? -11.881 1.729 -3.897 1.00 98.75 274 ALA A CA 1
ATOM 1984 C C . ALA A 1 274 ? -12.951 1.971 -4.969 1.00 98.75 274 ALA A C 1
ATOM 1986 O O . ALA A 1 274 ? -12.703 1.773 -6.161 1.00 98.75 274 ALA A O 1
ATOM 1987 N N . PHE A 1 275 ? -14.137 2.404 -4.545 1.00 98.75 275 PHE A N 1
ATOM 1988 C CA . PHE A 1 275 ? -15.177 2.855 -5.463 1.00 98.75 275 PHE A CA 1
ATOM 1989 C C . PHE A 1 275 ? -14.941 4.308 -5.859 1.00 98.75 275 PHE A C 1
ATOM 1991 O O . PHE A 1 275 ? -14.750 5.165 -4.997 1.00 98.75 275 PHE A O 1
ATOM 1998 N N . GLY A 1 276 ? -14.972 4.575 -7.163 1.00 98.31 276 GLY A N 1
ATOM 1999 C CA . GLY A 1 276 ? -14.938 5.934 -7.683 1.00 98.31 276 GLY A CA 1
ATOM 2000 C C . GLY A 1 276 ? -16.308 6.619 -7.612 1.00 98.31 276 GLY A C 1
ATOM 2001 O O . GLY A 1 276 ? -17.333 5.964 -7.401 1.00 98.31 276 GLY A O 1
ATOM 2002 N N . PRO A 1 277 ? -16.365 7.940 -7.858 1.00 97.88 277 PRO A N 1
ATOM 2003 C CA . PRO A 1 277 ? -17.612 8.713 -7.871 1.00 97.88 277 PRO A CA 1
ATOM 2004 C C . PRO A 1 277 ? -18.567 8.308 -9.008 1.00 97.88 277 PRO A C 1
ATOM 2006 O O . PRO A 1 277 ? -19.736 8.689 -9.014 1.00 97.88 277 PRO A O 1
ATOM 2009 N N . ASP A 1 278 ? -18.080 7.533 -9.975 1.00 97.69 278 ASP A N 1
ATOM 2010 C CA . ASP A 1 278 ? -18.851 6.923 -11.057 1.00 97.69 278 ASP A CA 1
ATOM 2011 C C . ASP A 1 278 ? -19.503 5.582 -10.665 1.00 97.69 278 ASP A C 1
ATOM 2013 O O . ASP A 1 278 ? -20.228 4.998 -11.472 1.00 97.69 278 ASP A O 1
ATOM 2017 N N . GLY A 1 279 ? -19.260 5.091 -9.444 1.00 97.69 279 GLY A N 1
ATOM 2018 C CA . GLY A 1 279 ? -19.757 3.808 -8.944 1.00 97.69 279 GLY A CA 1
ATOM 2019 C C . GLY A 1 279 ? -18.995 2.588 -9.470 1.00 97.69 279 GLY A C 1
ATOM 2020 O O . GLY A 1 279 ? -19.413 1.458 -9.215 1.00 97.69 279 GLY A O 1
ATOM 2021 N N . ALA A 1 280 ? -17.894 2.785 -10.202 1.00 98.75 280 ALA A N 1
ATOM 2022 C CA . ALA A 1 280 ? -17.021 1.698 -10.628 1.00 98.75 280 ALA A CA 1
ATOM 2023 C C . ALA A 1 280 ? -16.020 1.338 -9.522 1.00 98.75 280 ALA A C 1
ATOM 2025 O O . ALA A 1 280 ? -15.608 2.187 -8.729 1.00 98.75 280 ALA A O 1
ATOM 2026 N N . LEU A 1 281 ? -15.606 0.073 -9.487 1.00 98.94 281 LEU A N 1
ATOM 2027 C CA . LEU A 1 281 ? -14.544 -0.411 -8.618 1.00 98.94 281 LEU A CA 1
ATOM 2028 C C . LEU A 1 281 ? -13.195 -0.241 -9.319 1.00 98.94 281 LEU A C 1
ATOM 2030 O O . LEU A 1 281 ? -12.988 -0.758 -10.422 1.00 98.94 281 LEU A O 1
ATOM 2034 N N . TYR A 1 282 ? -12.270 0.438 -8.651 1.00 98.94 282 TYR A N 1
ATOM 2035 C CA . TYR A 1 282 ? -10.898 0.612 -9.106 1.00 98.94 282 TYR A CA 1
ATOM 2036 C C . TYR A 1 282 ? -9.943 -0.254 -8.294 1.00 98.94 282 TYR A C 1
ATOM 2038 O O . TYR A 1 282 ? -10.160 -0.469 -7.103 1.00 98.94 282 TYR A O 1
ATOM 2046 N N . LEU A 1 283 ? -8.880 -0.734 -8.940 1.00 98.94 283 LEU A N 1
ATOM 2047 C CA . LEU A 1 283 ? -7.817 -1.526 -8.322 1.00 98.94 283 LEU A CA 1
ATOM 2048 C C . LEU A 1 283 ? -6.451 -0.991 -8.752 1.00 98.94 283 LEU A C 1
ATOM 2050 O O . LEU A 1 283 ? -6.144 -0.988 -9.942 1.00 98.94 283 LEU A O 1
ATOM 2054 N N . GLY A 1 284 ? -5.607 -0.630 -7.789 1.00 98.88 284 GLY A N 1
ATOM 2055 C CA . GLY A 1 284 ? -4.177 -0.435 -8.009 1.00 98.88 284 GLY A CA 1
ATOM 2056 C C . GLY A 1 284 ? -3.457 -1.782 -8.027 1.00 98.88 284 GLY A C 1
ATOM 2057 O O . GLY A 1 284 ? -3.452 -2.493 -7.022 1.00 98.88 284 GLY A O 1
ATOM 2058 N N . ALA A 1 285 ? -2.860 -2.148 -9.159 1.00 98.50 285 ALA A N 1
ATOM 2059 C CA . ALA A 1 285 ? -2.094 -3.377 -9.341 1.00 98.50 285 ALA A CA 1
ATOM 2060 C C . ALA A 1 285 ? -0.603 -3.059 -9.492 1.00 98.50 285 ALA A C 1
ATOM 2062 O O . ALA A 1 285 ? -0.216 -2.151 -10.229 1.00 98.50 285 ALA A O 1
ATOM 2063 N N . GLY A 1 286 ? 0.247 -3.827 -8.811 1.00 98.56 286 GLY A N 1
ATOM 2064 C CA . GLY A 1 286 ? 1.691 -3.746 -9.014 1.00 98.56 286 GLY A CA 1
ATOM 2065 C C . GLY A 1 286 ? 2.174 -4.599 -10.184 1.00 98.56 286 GLY A C 1
ATOM 2066 O O . GLY A 1 286 ? 1.419 -5.368 -10.782 1.00 98.56 286 GLY A O 1
ATOM 2067 N N . ASP A 1 287 ? 3.442 -4.436 -10.547 1.00 98.31 287 ASP A N 1
ATOM 2068 C CA . ASP A 1 287 ? 4.057 -5.125 -11.682 1.00 98.31 287 ASP A CA 1
ATOM 2069 C C . ASP A 1 287 ? 4.394 -6.601 -11.405 1.00 98.31 287 ASP A C 1
ATOM 2071 O O . ASP A 1 287 ? 4.722 -7.342 -12.334 1.00 98.31 287 ASP A O 1
ATOM 2075 N N . ALA A 1 288 ? 4.296 -7.041 -10.144 1.00 97.56 288 ALA A N 1
ATOM 2076 C CA . ALA A 1 288 ? 4.685 -8.370 -9.674 1.00 97.56 288 ALA A CA 1
ATOM 2077 C C . ALA A 1 288 ? 6.124 -8.775 -10.078 1.00 97.56 288 ALA A C 1
ATOM 2079 O O . ALA A 1 288 ? 6.431 -9.954 -10.262 1.00 97.56 288 ALA A O 1
ATOM 2080 N N . GLY A 1 289 ? 7.023 -7.797 -10.231 1.00 94.94 289 GLY A N 1
ATOM 2081 C CA . GLY A 1 289 ? 8.396 -7.991 -10.700 1.00 94.94 289 GLY A CA 1
ATOM 2082 C C . GLY A 1 289 ? 8.548 -8.118 -12.221 1.00 94.94 289 GLY A C 1
ATOM 2083 O O . GLY A 1 289 ? 9.677 -8.252 -12.699 1.00 94.94 289 GLY A O 1
ATOM 2084 N N . ASP A 1 290 ? 7.456 -8.052 -12.988 1.00 96.44 290 ASP A N 1
ATOM 2085 C CA . ASP A 1 290 ? 7.473 -7.931 -14.448 1.00 96.44 290 ASP A CA 1
ATOM 2086 C C . ASP A 1 290 ? 7.292 -6.472 -14.876 1.00 96.44 290 ASP A C 1
ATOM 2088 O O . ASP A 1 290 ? 6.236 -6.044 -15.343 1.00 96.44 290 ASP A O 1
ATOM 2092 N N . ALA A 1 291 ? 8.372 -5.707 -14.738 1.00 96.69 291 ALA A N 1
ATOM 2093 C CA . ALA A 1 291 ? 8.395 -4.291 -15.074 1.00 96.69 291 ALA A CA 1
ATOM 2094 C C . ALA A 1 291 ? 7.970 -4.009 -16.529 1.00 96.69 291 ALA A C 1
ATOM 2096 O O . ALA A 1 291 ? 7.284 -3.029 -16.793 1.00 96.69 291 ALA A O 1
ATOM 2097 N N . ASN A 1 292 ? 8.313 -4.878 -17.490 1.00 97.31 292 ASN A N 1
ATOM 2098 C CA . ASN A 1 292 ? 7.914 -4.674 -18.891 1.00 97.31 292 ASN A CA 1
ATOM 2099 C C . ASN A 1 292 ? 6.400 -4.821 -19.085 1.00 97.31 292 ASN A C 1
ATOM 2101 O O . ASN A 1 292 ? 5.830 -4.154 -19.951 1.00 97.31 292 ASN A O 1
ATOM 2105 N N . GLY A 1 293 ? 5.750 -5.653 -18.266 1.00 98.00 293 GLY A N 1
ATOM 2106 C CA . GLY A 1 293 ? 4.300 -5.799 -18.244 1.00 98.00 293 GLY A CA 1
ATOM 2107 C C . GLY A 1 293 ? 3.576 -4.482 -17.961 1.00 98.00 293 GLY A C 1
ATOM 2108 O O . GLY A 1 293 ? 2.491 -4.279 -18.498 1.00 98.00 293 GLY A O 1
ATOM 2109 N N . ALA A 1 294 ? 4.185 -3.545 -17.222 1.00 98.38 294 ALA A N 1
ATOM 2110 C CA . ALA A 1 294 ? 3.602 -2.230 -16.939 1.00 98.38 294 ALA A CA 1
ATOM 2111 C C . ALA A 1 294 ? 3.305 -1.419 -18.213 1.00 98.38 294 ALA A C 1
ATOM 2113 O O . ALA A 1 294 ? 2.255 -0.778 -18.284 1.00 98.38 294 ALA A O 1
ATOM 2114 N N . GLN A 1 295 ? 4.156 -1.526 -19.240 1.00 98.44 295 GLN A N 1
ATOM 2115 C CA . GLN A 1 295 ? 4.000 -0.842 -20.534 1.00 98.44 295 GLN A CA 1
ATOM 2116 C C . GLN A 1 295 ? 3.146 -1.618 -21.548 1.00 98.44 295 GLN A C 1
ATOM 2118 O O . GLN A 1 295 ? 2.735 -1.057 -22.563 1.00 98.44 295 GLN A O 1
ATOM 2123 N N . ASP A 1 296 ? 2.875 -2.898 -21.298 1.00 98.19 296 ASP A N 1
ATOM 2124 C CA . ASP A 1 296 ? 2.024 -3.709 -22.163 1.00 98.19 296 ASP A CA 1
ATOM 2125 C C . ASP A 1 296 ? 0.536 -3.458 -21.839 1.00 98.19 296 ASP A C 1
ATOM 2127 O O . ASP A 1 296 ? 0.098 -3.778 -20.726 1.00 98.19 296 ASP A O 1
ATOM 2131 N N . PRO A 1 297 ? -0.265 -2.898 -22.770 1.00 96.31 297 PRO A N 1
ATOM 2132 C CA . PRO A 1 297 ? -1.690 -2.650 -22.551 1.00 96.31 297 PRO A CA 1
ATOM 2133 C C . PRO A 1 297 ? -2.538 -3.932 -22.486 1.00 96.31 297 PRO A C 1
ATOM 2135 O O . PRO A 1 297 ? -3.684 -3.862 -22.041 1.00 96.31 297 PRO A O 1
ATOM 2138 N N . GLU A 1 298 ? -2.014 -5.082 -22.927 1.00 95.56 298 GLU A N 1
ATOM 2139 C CA . GLU A 1 298 ? -2.687 -6.385 -22.813 1.00 95.56 298 GLU A CA 1
ATOM 2140 C C . GLU A 1 298 ? -2.380 -7.092 -21.478 1.00 95.56 298 GLU A C 1
ATOM 2142 O O . GLU A 1 298 ? -3.058 -8.056 -21.117 1.00 95.56 298 GLU A O 1
ATOM 2147 N N . SER A 1 299 ? -1.388 -6.607 -20.724 1.00 97.56 299 SER A N 1
ATOM 2148 C CA . SER A 1 299 ? -1.024 -7.128 -19.404 1.00 97.56 299 SER A CA 1
ATOM 2149 C C . SER A 1 299 ? -1.835 -6.475 -18.281 1.00 97.56 299 SER A C 1
ATOM 2151 O O . SER A 1 299 ? -2.255 -5.324 -18.377 1.00 97.56 299 SER A O 1
ATOM 2153 N N . LEU A 1 300 ? -2.001 -7.197 -17.169 1.00 98.12 300 LEU A N 1
ATOM 2154 C CA . LEU A 1 300 ? -2.591 -6.679 -15.926 1.00 98.12 300 LEU A CA 1
ATOM 2155 C C . LEU A 1 300 ? -1.534 -6.307 -14.868 1.00 98.12 300 LEU A C 1
ATOM 2157 O O . LEU A 1 300 ? -1.892 -5.809 -13.805 1.00 98.12 300 LEU A O 1
ATOM 2161 N N . SER A 1 301 ? -0.243 -6.521 -15.153 1.00 97.75 301 SER A N 1
ATOM 2162 C CA . SER A 1 301 ? 0.866 -6.065 -14.302 1.00 97.75 301 SER A CA 1
ATOM 2163 C C . SER A 1 301 ? 1.020 -4.552 -14.402 1.00 97.75 301 SER A C 1
ATOM 2165 O O . SER A 1 301 ? 1.084 -4.020 -15.512 1.00 97.75 301 SER A O 1
ATOM 2167 N N . GLY A 1 302 ? 1.141 -3.869 -13.264 1.00 98.75 302 GLY A N 1
ATOM 2168 C CA . GLY A 1 302 ? 1.519 -2.456 -13.225 1.00 98.75 302 GLY A CA 1
ATOM 2169 C C . GLY A 1 302 ? 0.467 -1.538 -13.846 1.00 98.75 302 GLY A C 1
ATOM 2170 O O . GLY A 1 302 ? 0.753 -0.811 -14.803 1.00 98.75 302 GLY A O 1
ATOM 2171 N N . LYS A 1 303 ? -0.769 -1.633 -13.345 1.00 98.88 303 LYS A N 1
ATOM 2172 C CA . LYS A 1 303 ? -1.965 -0.973 -13.888 1.00 98.88 303 LYS A CA 1
ATOM 2173 C C . LYS A 1 303 ? -2.801 -0.352 -12.774 1.00 98.88 303 LYS A C 1
ATOM 2175 O O . LYS A 1 303 ? -2.798 -0.845 -11.650 1.00 98.88 303 LYS A O 1
ATOM 2180 N N . ILE A 1 304 ? -3.622 0.630 -13.127 1.00 98.94 304 ILE A N 1
ATOM 2181 C CA . ILE A 1 304 ? -4.889 0.846 -12.423 1.00 98.94 304 ILE A CA 1
ATOM 2182 C C . ILE A 1 304 ? -5.983 0.223 -13.285 1.00 98.94 304 ILE A C 1
ATOM 2184 O O . ILE A 1 304 ? -6.075 0.499 -14.484 1.00 98.94 304 ILE A O 1
ATOM 2188 N N . LEU A 1 305 ? -6.790 -0.652 -12.690 1.00 98.94 305 LEU A N 1
ATOM 2189 C CA . LEU A 1 305 ? -7.931 -1.292 -13.342 1.00 98.94 305 LEU A CA 1
ATOM 2190 C C . LEU A 1 305 ? -9.237 -0.623 -12.912 1.00 98.94 305 LEU A C 1
ATOM 2192 O O . LEU A 1 305 ? -9.326 -0.124 -11.794 1.00 98.94 305 LEU A O 1
ATOM 2196 N N . ARG A 1 306 ? -10.249 -0.660 -13.781 1.00 98.88 306 ARG A N 1
ATOM 2197 C CA . ARG A 1 306 ? -11.616 -0.185 -13.535 1.00 98.88 306 ARG A CA 1
ATOM 2198 C C . ARG A 1 306 ? -12.625 -1.213 -14.040 1.00 98.88 306 ARG A C 1
ATOM 2200 O O . ARG A 1 306 ? -12.646 -1.530 -15.234 1.00 98.88 306 ARG A O 1
ATOM 2207 N N . VAL A 1 307 ? -13.475 -1.696 -13.139 1.00 98.88 307 VAL A N 1
ATOM 2208 C CA . VAL A 1 307 ? -14.566 -2.642 -13.421 1.00 98.88 307 VAL A CA 1
ATOM 2209 C C . VAL A 1 307 ? -15.878 -2.163 -12.798 1.00 98.88 307 VAL A C 1
ATOM 2211 O O . VAL A 1 307 ? -15.881 -1.364 -11.867 1.00 98.88 307 VAL A O 1
ATOM 2214 N N . ASN A 1 308 ? -17.013 -2.649 -13.290 1.00 98.75 308 ASN A N 1
ATOM 2215 C CA . ASN A 1 308 ? -18.290 -2.494 -12.596 1.00 98.75 308 ASN A CA 1
ATOM 2216 C C . ASN A 1 308 ? -18.298 -3.328 -11.297 1.00 98.75 308 ASN A C 1
ATOM 2218 O O . ASN A 1 308 ? -17.515 -4.274 -11.180 1.00 98.75 308 ASN A O 1
ATOM 2222 N N . PRO A 1 309 ? -19.215 -3.054 -10.349 1.00 98.38 309 PRO A N 1
ATOM 2223 C CA . PRO A 1 309 ? -19.335 -3.828 -9.107 1.00 98.38 309 PRO A CA 1
ATOM 2224 C C . PRO A 1 309 ? -19.496 -5.347 -9.318 1.00 98.38 309 PRO A C 1
ATOM 2226 O O . PRO A 1 309 ? -19.074 -6.144 -8.490 1.00 98.38 309 PRO A O 1
ATOM 2229 N N . ASP A 1 310 ? -20.070 -5.773 -10.446 1.00 97.81 310 ASP A N 1
ATOM 2230 C CA . ASP A 1 310 ? -20.239 -7.188 -10.804 1.00 97.81 310 ASP A CA 1
ATOM 2231 C C . ASP A 1 310 ? -19.029 -7.810 -11.535 1.00 97.81 310 ASP A C 1
ATOM 2233 O O . ASP A 1 310 ? -19.094 -8.962 -11.963 1.00 97.81 310 ASP A O 1
ATOM 2237 N N . GLY A 1 311 ? -17.939 -7.055 -11.710 1.00 98.31 311 GLY A N 1
ATOM 2238 C CA . GLY A 1 311 ? -16.730 -7.468 -12.429 1.00 98.31 311 GLY A CA 1
ATOM 2239 C C . GLY A 1 311 ? -16.799 -7.287 -13.948 1.00 98.31 311 GLY A C 1
ATOM 2240 O O . GLY A 1 311 ? -15.804 -7.504 -14.642 1.00 98.31 311 GLY A O 1
ATOM 2241 N N . SER A 1 312 ? -17.941 -6.865 -14.502 1.00 98.62 312 SER A N 1
ATOM 2242 C CA . SER A 1 312 ? -18.033 -6.560 -15.931 1.00 98.62 312 SER A CA 1
ATOM 2243 C C . SER A 1 312 ? -17.229 -5.306 -16.289 1.00 98.62 312 SER A C 1
ATOM 2245 O O . SER A 1 312 ? -17.059 -4.394 -15.483 1.00 98.62 312 SER A O 1
ATOM 2247 N N . ILE A 1 313 ? -16.722 -5.243 -17.520 1.00 98.62 313 ILE A N 1
ATOM 2248 C CA . ILE A 1 313 ? -15.892 -4.122 -17.975 1.00 98.62 313 ILE A CA 1
ATOM 2249 C C . ILE A 1 313 ? -16.801 -2.962 -18.417 1.00 98.62 313 ILE A C 1
ATOM 2251 O O . ILE A 1 313 ? -17.637 -3.169 -19.306 1.00 98.62 313 ILE A O 1
ATOM 2255 N N . PRO A 1 314 ? -16.643 -1.748 -17.857 1.00 98.50 314 PRO A N 1
ATOM 2256 C CA . PRO A 1 314 ? -17.384 -0.577 -18.299 1.00 98.50 314 PRO A CA 1
ATOM 2257 C C . PRO A 1 314 ? -17.170 -0.288 -19.789 1.00 98.50 314 PRO A C 1
ATOM 2259 O O . PRO A 1 314 ? -16.056 -0.356 -20.312 1.00 98.50 314 PRO A O 1
ATOM 2262 N N . ALA A 1 315 ? -18.250 0.057 -20.491 1.00 97.62 315 ALA A N 1
ATOM 2263 C CA . ALA A 1 315 ? -18.212 0.290 -21.937 1.00 97.62 315 ALA A CA 1
ATOM 2264 C C . ALA A 1 315 ? -17.432 1.557 -22.337 1.00 97.62 315 ALA A C 1
ATOM 2266 O O . ALA A 1 315 ? -17.059 1.704 -23.500 1.00 97.62 315 ALA A O 1
ATOM 2267 N N . ASP A 1 316 ? -17.223 2.462 -21.385 1.00 97.44 316 ASP A N 1
ATOM 2268 C CA . ASP A 1 316 ? -16.501 3.725 -21.512 1.00 97.44 316 ASP A CA 1
ATOM 2269 C C . ASP A 1 316 ? -15.048 3.646 -21.009 1.00 97.44 316 ASP A C 1
ATOM 2271 O O . ASP A 1 316 ? -14.380 4.676 -20.938 1.00 97.44 316 ASP A O 1
ATOM 2275 N N . ASN A 1 317 ? -14.530 2.448 -20.697 1.00 98.44 317 ASN A N 1
ATOM 2276 C CA . ASN A 1 317 ? -13.100 2.282 -20.431 1.00 98.44 317 ASN A CA 1
ATOM 2277 C C . ASN A 1 317 ? -12.252 2.728 -21.645 1.00 98.44 317 ASN A C 1
ATOM 2279 O O . ASN A 1 317 ? -12.695 2.588 -22.792 1.00 98.44 317 ASN A O 1
ATOM 2283 N N . PRO A 1 318 ? -11.007 3.203 -21.424 1.00 98.19 318 PRO A N 1
ATOM 2284 C CA . PRO A 1 318 ? -10.147 3.744 -22.486 1.00 98.19 318 PRO A CA 1
ATOM 2285 C C . PRO A 1 318 ? -9.942 2.790 -23.663 1.00 98.19 318 PRO A C 1
ATOM 2287 O O . PRO A 1 318 ? -9.881 3.209 -24.819 1.00 98.19 318 PRO A O 1
ATOM 2290 N N . THR A 1 319 ? -9.850 1.493 -23.362 1.00 97.88 319 THR A N 1
ATOM 2291 C CA . THR A 1 319 ? -9.769 0.422 -24.353 1.00 97.88 319 THR A CA 1
ATOM 2292 C C . THR A 1 319 ? -10.981 -0.490 -24.210 1.00 97.88 319 THR A C 1
ATOM 2294 O O . THR A 1 319 ? -11.202 -1.098 -23.163 1.00 97.88 319 THR A O 1
ATOM 2297 N N . ALA A 1 320 ? -11.765 -0.610 -25.283 1.00 97.12 320 ALA A N 1
ATOM 2298 C CA . ALA A 1 320 ? -12.987 -1.406 -25.284 1.00 97.12 320 ALA A CA 1
ATOM 2299 C C . ALA A 1 320 ? -12.709 -2.875 -24.922 1.00 97.12 320 ALA A C 1
ATOM 2301 O O . ALA A 1 320 ? -11.901 -3.540 -25.569 1.00 97.12 320 ALA A O 1
ATOM 2302 N N . GLY A 1 321 ? -13.420 -3.386 -23.913 1.00 97.44 321 GLY A N 1
ATOM 2303 C CA . GLY A 1 321 ? -13.270 -4.765 -23.445 1.00 97.44 321 GLY A CA 1
ATOM 2304 C C . GLY A 1 321 ? -12.002 -5.031 -22.627 1.00 97.44 321 GLY A C 1
ATOM 2305 O O . GLY A 1 321 ? -11.714 -6.194 -22.367 1.00 97.44 321 GLY A O 1
ATOM 2306 N N . SER A 1 322 ? -11.270 -3.990 -22.214 1.00 98.31 322 SER A N 1
ATOM 2307 C CA . SER A 1 322 ? -10.144 -4.094 -21.281 1.00 98.31 322 SER A CA 1
ATOM 2308 C C . SER A 1 322 ? -10.489 -3.449 -19.933 1.00 98.31 322 SER A C 1
ATOM 2310 O O . SER A 1 322 ? -11.071 -2.360 -19.915 1.00 98.31 322 SER A O 1
ATOM 2312 N N . PRO A 1 323 ? -10.123 -4.070 -18.795 1.00 98.62 323 PRO A N 1
ATOM 2313 C CA . PRO A 1 323 ? -10.276 -3.450 -17.483 1.00 98.62 323 PRO A CA 1
ATOM 2314 C C . PRO A 1 323 ? -9.221 -2.364 -17.219 1.00 98.62 323 PRO A C 1
ATOM 2316 O O . PRO A 1 323 ? -9.328 -1.666 -16.221 1.00 98.62 323 PRO A O 1
ATOM 2319 N N . VAL A 1 324 ? -8.198 -2.214 -18.069 1.00 98.88 324 VAL A N 1
ATOM 2320 C CA . VAL A 1 324 ? -7.114 -1.244 -17.861 1.00 98.88 324 VAL A CA 1
ATOM 2321 C C . VAL A 1 324 ? -7.639 0.189 -17.969 1.00 98.88 324 VAL A C 1
ATOM 2323 O O . VAL A 1 324 ? -8.119 0.608 -19.026 1.00 98.88 324 VAL A O 1
ATOM 2326 N N . TYR A 1 325 ? -7.512 0.939 -16.873 1.00 98.94 325 TYR A N 1
ATOM 2327 C CA . TYR A 1 325 ? -7.839 2.359 -16.791 1.00 98.94 325 TYR A CA 1
ATOM 2328 C C . TYR A 1 325 ? -6.609 3.233 -17.049 1.00 98.94 325 TYR A C 1
ATOM 2330 O O . TYR A 1 325 ? -6.685 4.150 -17.857 1.00 98.94 325 TYR A O 1
ATOM 2338 N N . SER A 1 326 ? -5.467 2.909 -16.444 1.00 98.94 326 SER A N 1
ATOM 2339 C CA . SER A 1 326 ? -4.161 3.514 -16.744 1.00 98.94 326 SER A CA 1
ATOM 2340 C C . SER A 1 326 ? -3.041 2.477 -16.634 1.00 98.94 326 SER A C 1
ATOM 2342 O O . SER A 1 326 ? -3.223 1.400 -16.053 1.00 98.94 326 SER A O 1
ATOM 2344 N N . LEU A 1 327 ? -1.893 2.773 -17.244 1.00 98.75 327 LEU A N 1
ATOM 2345 C CA . LEU A 1 327 ? -0.745 1.869 -17.323 1.00 98.75 327 LEU A CA 1
ATOM 2346 C C . LEU A 1 327 ? 0.579 2.571 -17.016 1.00 98.75 327 LEU A C 1
ATOM 2348 O O . LEU A 1 327 ? 0.615 3.778 -16.803 1.00 98.75 327 LEU A O 1
ATOM 2352 N N . GLY A 1 328 ? 1.673 1.810 -17.036 1.00 98.75 328 GLY A N 1
ATOM 2353 C CA . GLY A 1 328 ? 2.997 2.331 -16.712 1.00 98.75 328 GLY A CA 1
ATOM 2354 C C . GLY A 1 328 ? 3.178 2.567 -15.218 1.00 98.75 328 GLY A C 1
ATOM 2355 O O . GLY A 1 328 ? 3.850 3.519 -14.852 1.00 98.75 328 GLY A O 1
ATOM 2356 N N . HIS A 1 329 ? 2.573 1.717 -14.382 1.00 98.88 329 HIS A N 1
ATOM 2357 C CA . HIS A 1 329 ? 2.714 1.762 -12.929 1.00 98.88 329 HIS A CA 1
ATOM 2358 C C . HIS A 1 329 ? 3.633 0.647 -12.422 1.00 98.88 329 HIS A C 1
ATOM 2360 O O . HIS A 1 329 ? 3.675 -0.451 -12.981 1.00 98.88 329 HIS A O 1
ATOM 2366 N N . ARG A 1 330 ? 4.325 0.890 -11.316 1.00 98.81 330 ARG A N 1
ATOM 2367 C CA . ARG A 1 330 ? 5.168 -0.061 -10.597 1.00 98.81 330 ARG A CA 1
ATOM 2368 C C . ARG A 1 330 ? 4.410 -0.782 -9.491 1.00 98.81 330 ARG A C 1
ATOM 2370 O O . ARG A 1 330 ? 4.362 -2.010 -9.488 1.00 98.81 330 ARG A O 1
ATOM 2377 N N . ASN A 1 331 ? 3.846 -0.049 -8.529 1.00 98.88 331 ASN A N 1
ATOM 2378 C CA . ASN A 1 331 ? 3.139 -0.630 -7.380 1.00 98.88 331 ASN A CA 1
ATOM 2379 C C . ASN A 1 331 ? 2.227 0.400 -6.688 1.00 98.88 331 ASN A C 1
ATOM 2381 O O . ASN A 1 331 ? 2.655 1.086 -5.761 1.00 98.88 331 ASN A O 1
ATOM 2385 N N . VAL A 1 332 ? 0.969 0.481 -7.128 1.00 98.94 332 VAL A N 1
ATOM 2386 C CA . VAL A 1 332 ? -0.039 1.427 -6.612 1.00 98.94 332 VAL A CA 1
ATOM 2387 C C . VAL A 1 332 ? -0.716 0.872 -5.356 1.00 98.94 332 VAL A C 1
ATOM 2389 O O . VAL A 1 332 ? -1.287 -0.222 -5.395 1.00 98.94 332 VAL A O 1
ATOM 2392 N N . GLN A 1 333 ? -0.685 1.614 -4.243 1.00 98.88 333 GLN A N 1
ATOM 2393 C CA . GLN A 1 333 ? -1.318 1.200 -2.973 1.00 98.88 333 GLN A CA 1
ATOM 2394 C C . GLN A 1 333 ? -2.174 2.283 -2.301 1.00 98.88 333 GLN A C 1
ATOM 2396 O O . GLN A 1 333 ? -2.687 2.054 -1.202 1.00 98.88 333 GLN A O 1
ATOM 2401 N N . GLY A 1 334 ? -2.406 3.413 -2.962 1.00 98.88 334 GLY A N 1
ATOM 2402 C CA . GLY A 1 334 ? -3.375 4.420 -2.540 1.00 98.88 334 GLY A CA 1
ATOM 2403 C C . GLY A 1 334 ? -4.189 4.906 -3.726 1.00 98.88 334 GLY A C 1
ATOM 2404 O O . GLY A 1 334 ? -3.646 5.100 -4.809 1.00 98.88 334 GLY A O 1
ATOM 2405 N N . LEU A 1 335 ? -5.491 5.072 -3.507 1.00 98.94 335 LEU A N 1
ATOM 2406 C CA . LEU A 1 335 ? -6.449 5.628 -4.455 1.00 98.94 335 LEU A CA 1
ATOM 2407 C C . LEU A 1 335 ? -7.409 6.515 -3.664 1.00 98.94 335 LEU A C 1
ATOM 2409 O O . LEU A 1 335 ? -7.983 6.055 -2.679 1.00 98.94 335 LEU A O 1
ATOM 2413 N N . ALA A 1 336 ? -7.590 7.756 -4.093 1.00 98.69 336 ALA A N 1
ATOM 2414 C CA . ALA A 1 336 ? -8.605 8.654 -3.557 1.00 98.69 336 ALA A CA 1
ATOM 2415 C C . ALA A 1 336 ? -9.128 9.567 -4.664 1.00 98.69 336 ALA A C 1
ATOM 2417 O O . ALA A 1 336 ? -8.496 9.716 -5.707 1.00 98.69 336 ALA A O 1
ATOM 2418 N N . TRP A 1 337 ? -10.279 10.188 -4.427 1.00 98.69 337 TRP A N 1
ATOM 2419 C CA . TRP A 1 337 ? -10.865 11.155 -5.344 1.00 98.69 337 TRP A CA 1
ATOM 2420 C C . TRP A 1 337 ? -11.077 12.479 -4.636 1.00 98.69 337 TRP A C 1
ATOM 2422 O O . TRP A 1 337 ? -11.472 12.515 -3.471 1.00 98.69 337 TRP A O 1
ATOM 2432 N N . THR A 1 338 ? -10.830 13.557 -5.362 1.00 98.12 338 THR A N 1
ATOM 2433 C CA . THR A 1 338 ? -11.261 14.906 -5.000 1.00 98.12 338 THR A CA 1
ATOM 2434 C C . THR A 1 338 ? -12.748 15.096 -5.309 1.00 98.12 338 THR A C 1
ATOM 2436 O O . THR A 1 338 ? -13.351 14.334 -6.071 1.00 98.12 338 THR A O 1
ATOM 2439 N N . ASP A 1 339 ? -13.341 16.162 -4.771 1.00 95.81 339 ASP A N 1
ATOM 2440 C CA . ASP A 1 339 ? -14.759 16.500 -4.975 1.00 95.81 339 ASP A CA 1
ATOM 2441 C C . ASP A 1 339 ? -15.149 16.713 -6.447 1.00 95.81 339 ASP A C 1
ATOM 2443 O O . ASP A 1 339 ? -16.304 16.512 -6.827 1.00 95.81 339 ASP A O 1
ATOM 2447 N N . ASP A 1 340 ? -14.200 17.125 -7.292 1.00 96.06 340 ASP A N 1
ATOM 2448 C CA . ASP A 1 340 ? -14.417 17.293 -8.733 1.00 96.06 340 ASP A CA 1
ATOM 2449 C C . ASP A 1 340 ? -14.246 15.993 -9.540 1.00 96.06 340 ASP A C 1
ATOM 2451 O O . ASP A 1 340 ? -14.453 15.986 -10.755 1.00 96.06 340 ASP A O 1
ATOM 2455 N N . GLY A 1 341 ? -13.937 14.883 -8.863 1.00 97.38 341 GLY A N 1
ATOM 2456 C CA . GLY A 1 341 ? -13.786 13.556 -9.446 1.00 97.38 341 GLY A CA 1
ATOM 2457 C C . GLY A 1 341 ? -12.386 13.247 -9.975 1.00 97.38 341 GLY A C 1
ATOM 2458 O O . GLY A 1 341 ? -12.210 12.200 -10.602 1.00 97.38 341 GLY A O 1
ATOM 2459 N N . THR A 1 342 ? -11.393 14.106 -9.726 1.00 98.19 342 THR A N 1
ATOM 2460 C CA . THR A 1 342 ? -9.991 13.808 -10.048 1.00 98.19 342 THR A CA 1
ATOM 2461 C C . THR A 1 342 ? -9.491 12.678 -9.157 1.00 98.19 342 THR A C 1
ATOM 2463 O O . THR A 1 342 ? -9.573 12.749 -7.932 1.00 98.19 342 THR A O 1
ATOM 2466 N N . MET A 1 343 ? -8.976 11.612 -9.769 1.00 98.88 343 MET A N 1
ATOM 2467 C CA . MET A 1 343 ? -8.366 10.511 -9.032 1.00 98.88 343 MET A CA 1
ATOM 2468 C C . MET A 1 343 ? -6.913 10.853 -8.711 1.00 98.88 343 MET A C 1
ATOM 2470 O O . MET A 1 343 ? -6.143 11.208 -9.599 1.00 98.88 343 MET A O 1
ATOM 2474 N N . LEU A 1 344 ? -6.536 10.682 -7.453 1.00 98.94 344 LEU A N 1
ATOM 2475 C CA . LEU A 1 344 ? -5.165 10.737 -6.973 1.00 98.94 344 LEU A CA 1
ATOM 2476 C C . LEU A 1 344 ? -4.714 9.322 -6.620 1.00 98.94 344 LEU A C 1
ATOM 2478 O O . LEU A 1 344 ? -5.496 8.536 -6.078 1.00 98.94 344 LEU A O 1
ATOM 2482 N N . ALA A 1 345 ? -3.459 8.997 -6.918 1.00 98.94 345 ALA A N 1
ATOM 2483 C CA . ALA A 1 345 ? -2.873 7.710 -6.572 1.00 98.94 345 ALA A CA 1
ATOM 2484 C C . ALA A 1 345 ? -1.451 7.865 -6.043 1.00 98.94 345 ALA A C 1
ATOM 2486 O O . ALA A 1 345 ? -0.655 8.630 -6.585 1.00 98.94 345 ALA A O 1
ATOM 2487 N N . SER A 1 346 ? -1.131 7.116 -4.993 1.00 98.94 346 SER A N 1
ATOM 2488 C CA . SER A 1 346 ? 0.229 6.994 -4.474 1.00 98.94 346 SER A CA 1
ATOM 2489 C C . SER A 1 346 ? 0.896 5.736 -5.014 1.00 98.94 346 SER A C 1
ATOM 2491 O O . SER A 1 346 ? 0.263 4.681 -5.175 1.00 98.94 346 SER A O 1
ATOM 2493 N N . GLU A 1 347 ? 2.196 5.837 -5.262 1.00 98.88 347 GLU A N 1
ATOM 2494 C CA . GLU A 1 347 ? 2.947 4.763 -5.890 1.00 98.88 347 GLU A CA 1
ATOM 2495 C C . GLU A 1 347 ? 4.353 4.611 -5.309 1.00 98.88 347 GLU A C 1
ATOM 2497 O O . GLU A 1 347 ? 5.049 5.591 -5.035 1.00 98.88 347 GLU A O 1
ATOM 2502 N N . PHE A 1 348 ? 4.771 3.355 -5.126 1.00 98.62 348 PHE A N 1
ATOM 2503 C CA . PHE A 1 348 ? 6.137 3.031 -4.725 1.00 98.62 348 PHE A CA 1
ATOM 2504 C C . PHE A 1 348 ? 7.063 2.991 -5.938 1.00 98.62 348 PHE A C 1
ATOM 2506 O O . PHE A 1 348 ? 6.918 2.111 -6.797 1.00 98.62 348 PHE A O 1
ATOM 2513 N N . GLY A 1 349 ? 8.093 3.828 -5.913 1.00 95.75 349 GLY A N 1
ATOM 2514 C CA . GLY A 1 349 ? 9.250 3.770 -6.794 1.00 95.75 349 GLY A CA 1
ATOM 2515 C C . GLY A 1 349 ? 10.166 2.591 -6.495 1.00 95.75 349 GLY A C 1
ATOM 2516 O O . GLY A 1 349 ? 9.922 1.782 -5.593 1.00 95.75 349 GLY A O 1
ATOM 2517 N N . GLN A 1 350 ? 11.246 2.474 -7.266 1.00 90.06 350 GLN A N 1
ATOM 2518 C CA . GLN A 1 350 ? 12.275 1.470 -7.023 1.00 90.06 350 GLN A CA 1
ATOM 2519 C C . GLN A 1 350 ? 13.319 1.990 -6.036 1.00 90.06 350 GLN A C 1
ATOM 2521 O O . GLN A 1 350 ? 13.313 1.614 -4.865 1.00 90.06 350 GLN A O 1
ATOM 2526 N N . ASP A 1 351 ? 14.240 2.812 -6.531 1.00 84.50 351 ASP A N 1
ATOM 2527 C CA . ASP A 1 351 ? 15.394 3.296 -5.773 1.00 84.50 351 ASP A CA 1
ATOM 2528 C C . ASP A 1 351 ? 15.516 4.826 -5.830 1.00 84.50 351 ASP A C 1
ATOM 2530 O O . ASP A 1 351 ? 16.299 5.388 -5.061 1.00 84.50 351 ASP A O 1
ATOM 2534 N N . ALA A 1 352 ? 14.774 5.496 -6.721 1.00 89.75 352 ALA A N 1
ATOM 2535 C CA . ALA A 1 352 ? 14.890 6.930 -6.949 1.00 89.75 352 ALA A CA 1
ATOM 2536 C C . ALA A 1 352 ? 13.677 7.700 -6.424 1.00 89.75 352 ALA A C 1
ATOM 2538 O O . ALA A 1 352 ? 13.865 8.569 -5.572 1.00 89.75 352 ALA A O 1
ATOM 2539 N N . TRP A 1 353 ? 12.465 7.381 -6.893 1.00 97.94 353 TRP A N 1
ATOM 2540 C CA . TRP A 1 353 ? 11.299 8.247 -6.691 1.00 97.94 353 TRP A CA 1
ATOM 2541 C C . TRP A 1 353 ? 10.009 7.466 -6.450 1.00 97.94 353 TRP A C 1
ATOM 2543 O O . TRP A 1 353 ? 9.502 6.811 -7.350 1.00 97.94 353 TRP A O 1
ATOM 2553 N N . ASP A 1 354 ? 9.467 7.584 -5.239 1.00 98.75 354 ASP A N 1
ATOM 2554 C CA . ASP A 1 354 ? 8.046 7.360 -4.974 1.00 98.75 354 ASP A CA 1
ATOM 2555 C C . ASP A 1 354 ? 7.226 8.551 -5.461 1.00 98.75 354 ASP A C 1
ATOM 2557 O O . ASP A 1 354 ? 7.749 9.664 -5.557 1.00 98.75 354 ASP A O 1
ATOM 2561 N N . GLU A 1 355 ? 5.936 8.338 -5.704 1.00 98.88 355 GLU A N 1
ATOM 2562 C CA . GLU A 1 355 ? 5.127 9.282 -6.469 1.00 98.88 355 GLU A CA 1
ATOM 2563 C C . GLU A 1 355 ? 3.740 9.526 -5.870 1.00 98.88 355 GLU A C 1
ATOM 2565 O O . GLU A 1 355 ? 3.129 8.652 -5.244 1.00 98.88 355 GLU A O 1
ATOM 2570 N N . LEU A 1 356 ? 3.232 10.732 -6.121 1.00 98.88 356 LEU A N 1
ATOM 2571 C CA . LEU A 1 356 ? 1.809 11.049 -6.129 1.00 98.88 356 LEU A CA 1
ATOM 2572 C C . LEU A 1 356 ? 1.426 11.462 -7.544 1.00 98.88 356 LEU A C 1
ATOM 2574 O O . LEU A 1 356 ? 2.032 12.367 -8.117 1.00 98.88 356 LEU A O 1
ATOM 2578 N N . ASN A 1 357 ? 0.396 10.817 -8.073 1.00 98.88 357 ASN A N 1
ATOM 2579 C CA . ASN A 1 357 ? -0.045 10.943 -9.450 1.00 98.88 357 ASN A CA 1
ATOM 2580 C C . ASN A 1 357 ? -1.491 11.447 -9.521 1.00 98.88 357 ASN A C 1
ATOM 2582 O O . ASN A 1 357 ? -2.356 10.959 -8.791 1.00 98.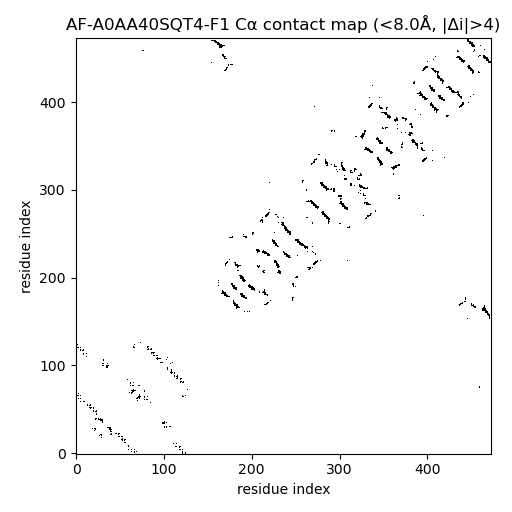88 357 ASN A O 1
ATOM 2586 N N . GLU A 1 358 ? -1.762 12.375 -10.441 1.00 98.69 358 GLU A N 1
ATOM 2587 C CA . GLU A 1 358 ? -3.119 12.663 -10.920 1.00 98.69 358 GLU A CA 1
ATOM 2588 C C . GLU A 1 358 ? -3.466 11.669 -12.033 1.00 98.69 358 GLU A C 1
ATOM 2590 O O . GLU A 1 358 ? -2.833 11.647 -13.094 1.00 98.69 358 GLU A O 1
ATOM 2595 N N . ILE A 1 359 ? -4.456 10.811 -11.784 1.00 98.88 359 ILE A N 1
ATOM 2596 C CA . ILE A 1 359 ? -4.800 9.705 -12.673 1.00 98.88 359 ILE A CA 1
ATOM 2597 C C . ILE A 1 359 ? -5.798 10.131 -13.745 1.00 98.88 359 ILE A C 1
ATOM 2599 O O . ILE A 1 359 ? -6.924 10.537 -13.452 1.00 98.88 359 ILE A O 1
ATOM 2603 N N . VAL A 1 360 ? -5.415 9.946 -15.010 1.00 98.44 360 VAL A N 1
ATOM 2604 C CA . VAL A 1 360 ? -6.282 10.167 -16.172 1.00 98.44 360 VAL A CA 1
ATOM 2605 C C . VAL A 1 360 ? -6.541 8.867 -16.926 1.00 98.44 360 VAL A C 1
ATOM 2607 O O . VAL A 1 360 ? -5.669 8.009 -17.077 1.00 98.44 360 VAL A O 1
ATOM 2610 N N . ALA A 1 361 ? -7.760 8.737 -17.444 1.00 98.69 361 ALA A N 1
ATOM 2611 C CA . ALA A 1 361 ? -8.183 7.591 -18.236 1.00 98.69 361 ALA A CA 1
ATOM 2612 C C . ALA A 1 361 ? -7.289 7.419 -19.483 1.00 98.69 361 ALA A C 1
ATOM 2614 O O . ALA A 1 361 ? -7.190 8.313 -20.324 1.00 98.69 361 ALA A O 1
ATOM 2615 N N . GLY A 1 362 ? -6.652 6.257 -19.615 1.00 98.62 362 GLY A N 1
ATOM 2616 C CA . GLY A 1 362 ? -5.721 5.915 -20.691 1.00 98.62 362 GLY A CA 1
ATOM 2617 C C . GLY A 1 362 ? -4.305 6.471 -20.513 1.00 98.62 362 GLY A C 1
ATOM 2618 O O . GLY A 1 362 ? -3.493 6.326 -21.426 1.00 98.62 362 GLY A O 1
ATOM 2619 N N . GLY A 1 363 ? -4.008 7.107 -19.375 1.00 98.75 363 GLY A N 1
ATOM 2620 C CA . GLY A 1 363 ? -2.692 7.665 -19.068 1.00 98.75 363 GLY A CA 1
ATOM 2621 C C . GLY A 1 363 ? -1.600 6.600 -18.943 1.00 98.75 363 GLY A C 1
ATOM 2622 O O . GLY A 1 363 ? -1.865 5.475 -18.513 1.00 98.75 363 GLY A O 1
ATOM 2623 N N . ASN A 1 364 ? -0.373 6.971 -19.317 1.00 98.81 364 ASN A N 1
ATOM 2624 C CA . ASN A 1 364 ? 0.826 6.151 -19.156 1.00 98.81 364 ASN A CA 1
ATOM 2625 C C . ASN A 1 364 ? 1.811 6.867 -18.224 1.00 98.81 364 ASN A C 1
ATOM 2627 O O . ASN A 1 364 ? 2.311 7.931 -18.580 1.00 98.81 364 ASN A O 1
ATOM 2631 N N . TYR A 1 365 ? 2.092 6.267 -17.070 1.00 98.81 365 TYR A N 1
ATOM 2632 C CA . TYR A 1 365 ? 2.890 6.848 -15.981 1.00 98.81 365 TYR A CA 1
ATOM 2633 C C . TYR A 1 365 ? 4.379 6.469 -16.046 1.00 98.81 365 TYR A C 1
ATOM 2635 O O . TYR A 1 365 ? 5.147 6.700 -15.125 1.00 98.81 365 TYR A O 1
ATOM 2643 N N . GLY A 1 366 ? 4.822 5.915 -17.178 1.00 98.38 366 GLY A N 1
ATOM 2644 C CA . GLY A 1 366 ? 6.242 5.848 -17.521 1.00 98.38 366 GLY A CA 1
ATOM 2645 C C . GLY A 1 366 ? 7.005 4.636 -17.002 1.00 98.38 366 GLY A C 1
ATOM 2646 O O . GLY A 1 366 ? 7.950 4.224 -17.678 1.00 98.38 366 GLY A O 1
ATOM 2647 N N . TRP A 1 367 ? 6.602 3.982 -15.908 1.00 98.62 367 TRP A N 1
ATOM 2648 C CA . TRP A 1 367 ? 7.333 2.811 -15.407 1.00 98.62 367 TRP A CA 1
ATOM 2649 C C . TRP A 1 367 ? 7.376 1.681 -16.455 1.00 98.62 367 TRP A C 1
ATOM 2651 O O . TRP A 1 367 ? 6.330 1.341 -17.020 1.00 98.62 367 TRP A O 1
ATOM 2661 N N . PRO A 1 368 ? 8.541 1.063 -16.746 1.00 97.62 368 PRO A N 1
ATOM 2662 C CA . PRO A 1 368 ? 9.858 1.264 -16.132 1.00 97.62 368 PRO A CA 1
ATOM 2663 C C . PRO A 1 368 ? 10.812 2.133 -16.960 1.00 97.62 368 PRO A C 1
ATOM 2665 O O . PRO A 1 368 ? 12.019 2.128 -16.728 1.00 97.62 368 PRO A O 1
ATOM 2668 N N . VAL A 1 369 ? 10.301 2.800 -17.993 1.00 97.38 369 VAL A N 1
ATOM 2669 C CA . VAL A 1 369 ? 11.091 3.676 -18.865 1.00 97.38 369 VAL A CA 1
ATOM 2670 C C . VAL A 1 369 ? 11.510 4.933 -18.103 1.00 97.38 369 VAL A C 1
ATOM 2672 O O . VA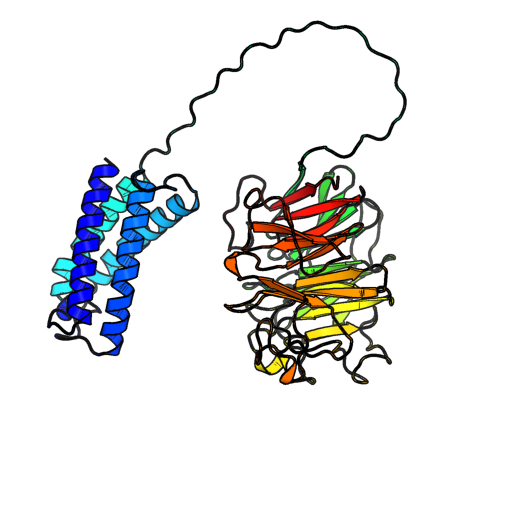L A 1 369 ? 12.660 5.358 -18.214 1.00 97.38 369 VAL A O 1
ATOM 2675 N N . VAL A 1 370 ? 10.597 5.470 -17.294 1.00 96.81 370 VAL A N 1
ATOM 2676 C CA . VAL A 1 370 ? 10.795 6.624 -16.415 1.00 96.81 370 VAL A CA 1
ATOM 2677 C C . VAL A 1 370 ? 10.384 6.249 -14.989 1.00 96.81 370 VAL A C 1
ATOM 2679 O O . VAL A 1 370 ? 9.482 5.440 -14.786 1.00 96.81 370 VAL A O 1
ATOM 2682 N N . GLU A 1 371 ? 11.100 6.806 -14.015 1.00 96.56 371 GLU A N 1
ATOM 2683 C CA . GLU A 1 371 ? 10.782 6.773 -12.585 1.00 96.56 371 GLU A CA 1
ATOM 2684 C C . GLU A 1 371 ? 10.864 8.226 -12.104 1.00 96.56 371 GLU A C 1
ATOM 2686 O O . GLU A 1 371 ? 11.917 8.859 -12.258 1.00 96.56 371 GLU A O 1
ATOM 2691 N N . GLY A 1 372 ? 9.776 8.771 -11.564 1.00 96.75 372 GLY A N 1
ATOM 2692 C CA . GLY A 1 372 ? 9.654 10.187 -11.243 1.00 96.75 372 GLY A CA 1
ATOM 2693 C C . GLY A 1 372 ? 9.384 11.067 -12.470 1.00 96.75 372 GLY A C 1
ATOM 2694 O O . GLY A 1 372 ? 8.640 10.705 -13.374 1.00 96.75 372 GLY A O 1
ATOM 2695 N N . THR A 1 373 ? 9.975 12.263 -12.491 1.00 95.94 373 THR A N 1
ATOM 2696 C CA . THR A 1 373 ? 9.714 13.281 -13.523 1.00 95.94 373 THR A CA 1
ATOM 2697 C C . THR A 1 373 ? 10.664 13.197 -14.722 1.00 95.94 373 THR A C 1
ATOM 2699 O O . THR A 1 373 ? 11.744 12.603 -14.659 1.00 95.94 373 THR A O 1
ATOM 2702 N N . GLY A 1 374 ? 10.296 13.869 -15.815 1.00 93.69 374 GLY A N 1
ATOM 2703 C CA . GLY A 1 374 ? 11.090 13.998 -17.036 1.00 93.69 374 GLY A CA 1
ATOM 2704 C C . GLY A 1 374 ? 10.664 13.067 -18.171 1.00 93.69 374 GLY A C 1
ATOM 2705 O O . GLY A 1 374 ? 11.438 12.902 -19.114 1.00 93.69 374 GLY A O 1
ATOM 2706 N N . GLY A 1 375 ? 9.470 12.470 -18.094 1.00 93.44 375 GLY A N 1
ATOM 2707 C CA . GLY A 1 375 ? 8.932 11.557 -19.103 1.00 93.44 375 GLY A CA 1
ATOM 2708 C C . GLY A 1 375 ? 8.017 12.203 -20.147 1.00 93.44 375 GLY A C 1
ATOM 2709 O O . GLY A 1 375 ? 7.682 11.556 -21.141 1.00 93.44 375 GLY A O 1
ATOM 2710 N N . GLU A 1 376 ? 7.640 13.472 -19.971 1.00 95.38 376 GLU A N 1
ATOM 2711 C CA . GLU A 1 376 ? 6.678 14.166 -20.844 1.00 95.38 376 GLU A CA 1
ATOM 2712 C C . GLU A 1 376 ? 7.069 14.152 -22.333 1.00 95.38 376 GLU A C 1
ATOM 2714 O O . GLU A 1 376 ? 6.228 13.902 -23.200 1.00 95.38 376 GLU A O 1
ATOM 2719 N N . ASP A 1 377 ? 8.353 14.364 -22.651 1.00 94.44 377 ASP A N 1
ATOM 2720 C CA . ASP A 1 377 ? 8.862 14.366 -24.034 1.00 94.44 377 ASP A CA 1
ATOM 2721 C C . ASP A 1 377 ? 8.732 12.986 -24.720 1.00 94.44 377 ASP A C 1
ATOM 2723 O O . ASP A 1 377 ? 8.745 12.894 -25.953 1.00 94.44 377 ASP A O 1
ATOM 2727 N N . GLU A 1 378 ? 8.583 11.914 -23.937 1.00 94.12 378 GLU A N 1
ATOM 2728 C CA . GLU A 1 378 ? 8.368 10.536 -24.396 1.00 94.12 378 GLU A CA 1
ATOM 2729 C C . GLU A 1 378 ? 6.880 10.135 -24.389 1.00 94.12 378 GLU A C 1
ATOM 2731 O O . GLU A 1 378 ? 6.528 9.036 -24.823 1.00 94.12 378 GLU A O 1
ATOM 2736 N N . GLY A 1 379 ? 5.991 11.051 -23.985 1.00 96.19 379 GLY A N 1
ATOM 2737 C CA . GLY A 1 379 ? 4.545 10.843 -23.927 1.00 96.19 379 GLY A CA 1
ATOM 2738 C C . GLY A 1 379 ? 4.048 10.226 -22.620 1.00 96.19 379 GLY A C 1
ATOM 2739 O O . GLY A 1 379 ? 2.917 9.737 -22.591 1.00 96.19 379 GLY A O 1
ATOM 2740 N N . PHE A 1 380 ? 4.869 10.237 -21.567 1.00 98.50 380 PHE A N 1
ATOM 2741 C CA . PHE A 1 380 ? 4.462 9.832 -20.223 1.00 98.50 380 PHE A CA 1
ATOM 2742 C C . PHE A 1 380 ? 3.863 11.003 -19.443 1.00 98.50 380 PHE A C 1
ATOM 2744 O O . PHE A 1 380 ? 4.089 12.168 -19.769 1.00 98.50 380 PHE A O 1
ATOM 2751 N N . ILE A 1 381 ? 3.071 10.677 -18.430 1.00 98.69 381 ILE A N 1
ATOM 2752 C CA . ILE A 1 381 ? 2.499 11.639 -17.494 1.00 98.69 381 ILE A CA 1
ATOM 2753 C C . ILE A 1 381 ? 3.393 11.663 -16.264 1.00 98.69 381 ILE A C 1
ATOM 2755 O O . ILE A 1 381 ? 3.558 10.635 -15.611 1.00 98.69 381 ILE A O 1
ATOM 2759 N N . ASP A 1 382 ? 3.963 12.828 -15.976 1.00 98.31 382 ASP A N 1
ATOM 2760 C CA . ASP A 1 382 ? 4.806 13.024 -14.804 1.00 98.31 382 ASP A CA 1
ATOM 2761 C C . ASP A 1 382 ? 3.959 13.098 -13.514 1.00 98.31 382 ASP A C 1
ATOM 2763 O O . ASP A 1 382 ? 2.838 13.623 -13.529 1.00 98.31 382 ASP A O 1
ATOM 2767 N N . PRO A 1 383 ? 4.504 12.636 -12.376 1.00 98.44 383 PRO A N 1
ATOM 2768 C CA . PRO A 1 383 ? 3.868 12.774 -11.071 1.00 98.44 383 PRO A CA 1
ATOM 2769 C C . PRO A 1 383 ? 3.806 14.231 -10.596 1.00 98.44 383 PRO A C 1
ATOM 2771 O O . PRO A 1 383 ? 4.689 15.044 -10.883 1.00 98.44 383 PRO A O 1
ATOM 2774 N N . VAL A 1 384 ? 2.794 14.554 -9.784 1.00 98.06 384 VAL A N 1
ATOM 2775 C CA . VAL A 1 384 ? 2.625 15.895 -9.190 1.00 98.06 384 VAL A CA 1
ATOM 2776 C C . VAL A 1 384 ? 3.543 16.131 -7.985 1.00 98.06 384 VAL A C 1
ATOM 2778 O O . VAL A 1 384 ? 3.914 17.272 -7.711 1.00 98.06 384 VAL A O 1
ATOM 2781 N N . GLN A 1 385 ? 3.963 15.063 -7.296 1.00 98.31 385 GLN A N 1
ATOM 2782 C CA . GLN A 1 385 ? 5.069 15.082 -6.329 1.00 98.31 385 GLN A CA 1
ATOM 2783 C C . GLN A 1 385 ? 5.905 13.811 -6.437 1.00 98.31 385 GLN A C 1
ATOM 2785 O O . GLN A 1 385 ? 5.383 12.736 -6.726 1.00 98.31 385 GLN A O 1
ATOM 2790 N N . VAL A 1 386 ? 7.195 13.945 -6.118 1.00 98.50 386 VAL A N 1
ATOM 2791 C CA . VAL A 1 386 ? 8.126 12.824 -5.975 1.00 98.50 386 VAL A CA 1
ATOM 2792 C C . VAL A 1 386 ? 8.854 12.878 -4.641 1.00 98.50 386 VAL A C 1
ATOM 2794 O O . VAL A 1 386 ? 9.174 13.960 -4.137 1.00 98.50 386 VAL A O 1
ATOM 2797 N N . TRP A 1 387 ? 9.176 11.710 -4.094 1.00 98.31 387 TRP A N 1
ATOM 2798 C CA . TRP A 1 387 ? 9.925 11.577 -2.846 1.00 98.31 387 TRP A CA 1
ATOM 2799 C C . TRP A 1 387 ? 10.956 10.461 -2.938 1.00 98.31 387 TRP A C 1
ATOM 2801 O O . TRP A 1 387 ? 10.719 9.433 -3.560 1.00 98.31 387 TRP A O 1
ATOM 2811 N N . GLU A 1 388 ? 12.099 10.622 -2.274 1.00 97.62 388 GLU A N 1
ATOM 2812 C CA . GLU A 1 388 ? 13.033 9.504 -2.135 1.00 97.62 388 GLU A CA 1
ATOM 2813 C C . GLU A 1 388 ? 12.380 8.375 -1.312 1.00 97.62 388 GLU A C 1
ATOM 2815 O O . GLU A 1 388 ? 11.787 8.666 -0.264 1.00 97.62 388 GLU A O 1
ATOM 2820 N N . PRO A 1 389 ? 12.571 7.087 -1.668 1.00 95.69 389 PRO A N 1
ATOM 2821 C CA . PRO A 1 389 ? 11.932 5.977 -0.960 1.00 95.69 389 PRO A CA 1
ATOM 2822 C C . PRO A 1 389 ? 12.162 5.921 0.551 1.00 95.69 389 PRO A C 1
ATOM 2824 O O . PRO A 1 389 ? 11.340 5.400 1.301 1.00 95.69 389 PRO A O 1
ATOM 2827 N N . GLY A 1 390 ? 13.284 6.461 1.034 1.00 95.38 390 GLY A N 1
ATOM 2828 C CA . GLY A 1 390 ? 13.571 6.559 2.467 1.00 95.38 390 GLY A CA 1
ATOM 2829 C C . GLY A 1 390 ? 12.681 7.547 3.230 1.00 95.38 390 GLY A C 1
ATOM 2830 O O . GLY A 1 390 ? 12.522 7.377 4.434 1.00 95.38 390 GLY A O 1
ATOM 2831 N N . ALA A 1 391 ? 12.118 8.549 2.551 1.00 96.56 391 ALA A N 1
ATOM 2832 C CA . ALA A 1 391 ? 11.293 9.610 3.131 1.00 96.56 391 ALA A CA 1
ATOM 2833 C C . ALA A 1 391 ? 9.781 9.383 2.941 1.00 96.56 391 ALA A C 1
ATOM 2835 O O . ALA A 1 391 ? 8.979 10.097 3.544 1.00 96.56 391 ALA A O 1
ATOM 2836 N N . ALA A 1 392 ? 9.388 8.401 2.123 1.00 97.88 392 ALA A N 1
ATOM 2837 C CA . ALA A 1 392 ? 7.991 8.093 1.833 1.00 97.88 392 ALA A CA 1
ATOM 2838 C C . ALA A 1 392 ? 7.704 6.584 1.938 1.00 97.88 392 ALA A C 1
ATOM 2840 O O . ALA A 1 392 ? 7.440 6.063 3.026 1.00 97.88 392 ALA A O 1
ATOM 2841 N N . SER A 1 393 ? 7.804 5.855 0.831 1.00 98.38 393 SER A N 1
ATOM 2842 C CA . SER A 1 393 ? 7.207 4.537 0.614 1.00 98.38 393 SER A CA 1
ATOM 2843 C C . SER A 1 393 ? 5.690 4.595 0.881 1.00 98.38 393 SER A C 1
ATOM 2845 O O . SER A 1 393 ? 5.233 4.039 1.889 1.00 98.38 393 SER A O 1
ATOM 2847 N N . PRO A 1 394 ? 4.934 5.349 0.053 1.00 98.69 394 PRO A N 1
ATOM 2848 C CA . PRO A 1 394 ? 3.558 5.746 0.333 1.00 98.69 394 PRO A CA 1
ATOM 2849 C C . PRO A 1 394 ? 2.564 4.621 0.029 1.00 98.69 394 PRO A C 1
ATOM 2851 O O . PRO A 1 394 ? 2.621 3.990 -1.020 1.00 98.69 394 PRO A O 1
ATOM 2854 N N . SER A 1 395 ? 1.626 4.384 0.945 1.00 98.75 395 SER A N 1
ATOM 2855 C CA . SER A 1 395 ? 0.569 3.375 0.814 1.00 98.75 395 SER A CA 1
ATOM 2856 C C . SER A 1 395 ? -0.801 4.053 0.732 1.00 98.75 395 SER A C 1
ATOM 2858 O O . SER A 1 395 ? -1.037 4.796 -0.214 1.00 98.75 395 SER A O 1
ATOM 2860 N N . GLY A 1 396 ? -1.714 3.822 1.677 1.00 98.75 396 GLY A N 1
ATOM 2861 C CA . GLY A 1 396 ? -3.072 4.351 1.631 1.00 98.75 396 GLY A CA 1
ATOM 2862 C C . GLY A 1 396 ? -3.118 5.871 1.683 1.00 98.75 396 GLY A C 1
ATOM 2863 O O . GLY A 1 396 ? -2.278 6.512 2.324 1.00 98.75 396 GLY A O 1
ATOM 2864 N N . ILE A 1 397 ? -4.110 6.426 0.991 1.00 98.88 397 ILE A N 1
ATOM 2865 C CA . ILE A 1 397 ? -4.356 7.861 0.900 1.00 98.88 397 ILE A CA 1
ATOM 2866 C C . ILE A 1 397 ? -5.848 8.138 1.057 1.00 98.88 397 ILE A C 1
ATOM 2868 O O . ILE A 1 397 ? -6.669 7.321 0.643 1.00 98.88 397 ILE A O 1
ATOM 2872 N N . ALA A 1 398 ? -6.193 9.299 1.603 1.00 98.56 398 ALA A N 1
ATOM 2873 C CA . ALA A 1 398 ? -7.576 9.746 1.722 1.00 98.56 398 ALA A CA 1
ATOM 2874 C C . ALA A 1 398 ? -7.674 11.260 1.573 1.00 98.56 398 ALA A C 1
ATOM 2876 O O . ALA A 1 398 ? -6.863 12.002 2.127 1.00 98.56 398 ALA A O 1
ATOM 2877 N N . VAL A 1 399 ? -8.691 11.714 0.845 1.00 97.94 399 VAL A N 1
ATOM 2878 C CA . VAL A 1 399 ? -9.090 13.122 0.834 1.00 97.94 399 VAL A CA 1
ATOM 2879 C C . VAL A 1 399 ? -9.976 13.374 2.049 1.00 97.94 399 VAL A C 1
ATOM 2881 O O . VAL A 1 399 ? -10.987 12.694 2.228 1.00 97.94 399 VAL A O 1
ATOM 2884 N N . ILE A 1 400 ? -9.580 14.322 2.898 1.00 96.44 400 ILE A N 1
ATOM 2885 C CA . ILE A 1 400 ? -10.318 14.701 4.104 1.00 96.44 400 ILE A CA 1
ATOM 2886 C C . ILE A 1 400 ? -10.313 16.227 4.206 1.00 96.44 400 ILE A C 1
ATOM 2888 O O . ILE A 1 400 ? -9.269 16.849 4.403 1.00 96.44 400 ILE A O 1
ATOM 2892 N N . GLY A 1 401 ? -11.490 16.837 4.049 1.00 94.12 401 GLY A N 1
ATOM 2893 C CA . GLY A 1 401 ? -11.607 18.290 3.933 1.00 94.12 401 GLY A CA 1
ATOM 2894 C C . GLY A 1 401 ? -10.878 18.815 2.693 1.00 94.12 401 GLY A C 1
ATOM 2895 O O . GLY A 1 401 ? -11.043 18.279 1.602 1.00 94.12 401 GLY A O 1
ATOM 2896 N N . ASP A 1 402 ? -10.053 19.847 2.871 1.00 95.12 402 ASP A N 1
ATOM 2897 C CA . ASP A 1 402 ? -9.316 20.512 1.786 1.00 95.12 402 ASP A CA 1
ATOM 2898 C C . ASP A 1 402 ? -7.919 19.901 1.522 1.00 95.12 402 ASP A C 1
ATOM 2900 O O . ASP A 1 402 ? -7.108 20.483 0.791 1.00 95.12 402 ASP A O 1
ATOM 2904 N N . SER A 1 403 ? -7.626 18.738 2.112 1.00 97.31 403 SER A N 1
ATOM 2905 C CA . SER A 1 403 ? -6.312 18.089 2.064 1.00 97.31 403 SER A CA 1
ATOM 2906 C C . SER A 1 403 ? -6.402 16.615 1.659 1.00 97.31 403 SER A C 1
ATOM 2908 O O . SER A 1 403 ? -7.352 15.904 1.986 1.00 97.31 403 SER A O 1
ATOM 2910 N N . LEU A 1 404 ? -5.356 16.132 0.991 1.00 98.50 404 LEU A N 1
ATOM 2911 C CA . LEU A 1 404 ? -5.048 14.714 0.841 1.00 98.50 404 LEU A CA 1
ATOM 2912 C C . LEU A 1 404 ? -4.071 14.292 1.945 1.00 98.50 404 LEU A C 1
ATOM 2914 O O . LEU A 1 404 ? -3.014 14.897 2.110 1.00 98.50 404 LEU A O 1
ATOM 2918 N N . TYR A 1 405 ? -4.379 13.209 2.647 1.00 98.62 405 TYR A N 1
ATOM 2919 C CA . TYR A 1 405 ? -3.480 12.566 3.600 1.00 98.62 405 TYR A CA 1
ATOM 2920 C C . TYR A 1 405 ? -2.893 11.292 2.997 1.00 98.62 405 TYR A C 1
ATOM 2922 O O . TYR A 1 405 ? -3.601 10.535 2.339 1.00 98.62 405 TYR A O 1
ATOM 2930 N N . ILE A 1 406 ? -1.602 11.050 3.231 1.00 98.88 406 ILE A N 1
ATOM 2931 C CA . ILE A 1 406 ? -0.839 9.924 2.682 1.00 98.88 406 ILE A CA 1
ATOM 2932 C C . ILE A 1 406 ? -0.092 9.225 3.817 1.00 98.88 406 ILE A C 1
ATOM 2934 O O . ILE A 1 406 ? 0.763 9.825 4.476 1.00 98.88 406 ILE A O 1
ATOM 2938 N N . ALA A 1 407 ? -0.384 7.944 4.026 1.00 98.88 407 ALA A N 1
ATOM 2939 C CA . ALA A 1 407 ? 0.316 7.107 4.992 1.00 98.88 407 ALA A CA 1
ATOM 2940 C C . ALA A 1 407 ? 1.639 6.596 4.393 1.00 98.88 407 ALA A C 1
ATOM 2942 O O . ALA A 1 407 ? 1.644 5.907 3.371 1.00 98.88 407 ALA A O 1
ATOM 2943 N N . ASN A 1 408 ? 2.770 6.940 5.017 1.00 98.81 408 ASN A N 1
ATOM 2944 C CA . ASN A 1 408 ? 4.101 6.570 4.532 1.00 98.81 408 ASN A CA 1
ATOM 2945 C C . ASN A 1 408 ? 4.735 5.486 5.408 1.00 98.81 408 ASN A C 1
ATOM 2947 O O . ASN A 1 408 ? 4.931 5.660 6.615 1.00 98.81 408 ASN A O 1
ATOM 2951 N N . LEU A 1 409 ? 5.122 4.375 4.781 1.00 98.75 409 LEU A N 1
ATOM 2952 C CA . LEU A 1 409 ? 5.652 3.205 5.472 1.00 98.75 409 LEU A CA 1
ATOM 2953 C C . LEU A 1 409 ? 7.093 3.415 5.941 1.00 98.75 409 LEU A C 1
ATOM 2955 O O . LEU A 1 409 ? 7.386 3.357 7.130 1.00 98.75 409 LEU A O 1
ATOM 2959 N N . ARG A 1 410 ? 8.033 3.597 5.009 1.00 98.06 410 ARG A N 1
ATOM 2960 C CA . ARG A 1 410 ? 9.466 3.720 5.334 1.00 98.06 410 ARG A CA 1
ATOM 2961 C C . ARG A 1 410 ? 9.808 5.114 5.846 1.00 98.06 410 ARG A C 1
ATOM 2963 O O . ARG A 1 410 ? 10.662 5.220 6.719 1.00 98.06 410 ARG A O 1
ATOM 2970 N N . GLY A 1 411 ? 9.114 6.132 5.340 1.00 98.12 411 GLY A N 1
ATOM 2971 C CA . GLY A 1 411 ? 9.199 7.505 5.826 1.00 98.12 411 GLY A CA 1
ATOM 2972 C C . GLY A 1 411 ? 8.643 7.691 7.237 1.00 98.12 411 GLY A C 1
ATOM 2973 O O . GLY A 1 411 ? 9.027 8.646 7.900 1.00 98.12 411 GLY A O 1
ATOM 2974 N N . GLN A 1 412 ? 7.791 6.769 7.709 1.00 98.50 412 GLN A N 1
ATOM 2975 C CA . GLN A 1 412 ? 7.209 6.789 9.057 1.00 98.50 412 GLN A CA 1
ATOM 2976 C C . GLN A 1 412 ? 6.516 8.120 9.379 1.00 98.50 412 GLN A C 1
ATOM 2978 O O . GLN A 1 412 ? 6.752 8.730 10.420 1.00 98.50 412 GLN A O 1
ATOM 2983 N N . VAL A 1 413 ? 5.712 8.613 8.437 1.00 98.06 413 VAL A N 1
ATOM 2984 C CA . VAL A 1 413 ? 5.120 9.952 8.503 1.00 98.06 413 VAL A CA 1
ATOM 2985 C C . VAL A 1 413 ? 3.751 9.966 7.837 1.00 98.06 413 VAL A C 1
ATOM 2987 O O . VAL A 1 413 ? 3.533 9.321 6.808 1.00 98.06 413 VAL A O 1
ATOM 2990 N N . LEU A 1 414 ? 2.807 10.702 8.411 1.00 98.44 414 LEU A N 1
ATOM 2991 C CA . LEU A 1 414 ? 1.573 11.037 7.718 1.00 98.44 414 LEU A CA 1
ATOM 2992 C C . LEU A 1 414 ? 1.818 12.340 6.967 1.00 98.44 414 LEU A C 1
ATOM 2994 O O . LEU A 1 414 ? 2.067 13.379 7.577 1.00 98.44 414 LEU A O 1
ATOM 2998 N N . ARG A 1 415 ? 1.777 12.284 5.641 1.00 98.31 415 ARG A N 1
ATOM 2999 C CA . ARG A 1 415 ? 1.974 13.462 4.800 1.00 98.31 415 ARG A CA 1
ATOM 3000 C C . ARG A 1 415 ? 0.623 14.075 4.475 1.00 98.31 415 ARG A C 1
ATOM 3002 O O . ARG A 1 415 ? -0.287 13.356 4.087 1.00 98.31 415 ARG A O 1
ATOM 30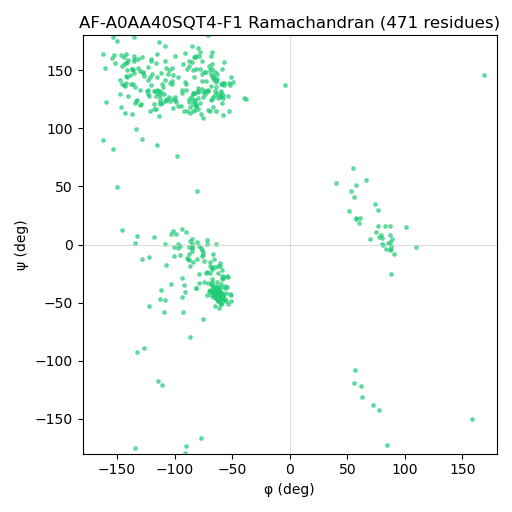09 N N . GLU A 1 416 ? 0.513 15.385 4.619 1.00 98.06 416 GLU A N 1
ATOM 3010 C CA . GLU A 1 416 ? -0.658 16.159 4.219 1.00 98.06 416 GLU A CA 1
ATOM 3011 C C . GLU A 1 416 ? -0.302 17.005 2.995 1.00 98.06 416 GLU A C 1
ATOM 3013 O O . GLU A 1 416 ? 0.716 17.697 2.982 1.00 98.06 416 GLU A O 1
ATOM 3018 N N . VAL A 1 417 ? -1.132 16.933 1.960 1.00 98.56 417 VAL A N 1
ATOM 3019 C CA . VAL A 1 417 ? -0.985 17.640 0.688 1.00 98.56 417 VAL A CA 1
ATOM 3020 C C . VAL A 1 417 ? -2.233 18.504 0.480 1.00 98.56 417 VAL A C 1
ATOM 3022 O O . VAL A 1 417 ? -3.320 17.949 0.317 1.00 98.56 417 VAL A O 1
ATOM 3025 N N . PRO A 1 418 ? -2.120 19.842 0.471 1.00 97.94 418 PRO A N 1
ATOM 3026 C CA . PRO A 1 418 ? -3.259 20.717 0.199 1.00 97.94 418 PRO A CA 1
ATOM 3027 C C . PRO A 1 418 ? -3.806 20.498 -1.217 1.00 97.94 418 PRO A C 1
ATOM 3029 O O . PRO A 1 418 ? -3.051 20.553 -2.187 1.00 97.94 418 PRO A O 1
ATOM 3032 N N . LEU A 1 419 ? -5.121 20.316 -1.373 1.00 97.62 419 LEU A N 1
ATOM 3033 C CA . LEU A 1 419 ? -5.723 20.052 -2.692 1.00 97.62 419 LEU A CA 1
ATOM 3034 C C . LEU A 1 419 ? -5.646 21.246 -3.652 1.00 97.62 419 LEU A C 1
ATOM 3036 O O . LEU A 1 419 ? -5.733 21.084 -4.865 1.00 97.62 419 LEU A O 1
ATOM 3040 N N . ASN A 1 420 ? -5.481 22.458 -3.122 1.00 96.56 420 ASN A N 1
ATOM 3041 C CA . ASN A 1 420 ? -5.309 23.666 -3.928 1.00 96.56 420 ASN A CA 1
ATOM 3042 C C . ASN A 1 420 ? -3.873 23.864 -4.448 1.00 96.56 420 ASN A C 1
ATOM 3044 O O . ASN A 1 420 ? -3.662 24.728 -5.302 1.00 96.56 420 ASN A O 1
ATOM 3048 N N . ASP A 1 421 ? -2.904 23.107 -3.930 1.00 97.12 421 ASP A N 1
ATOM 3049 C CA . ASP A 1 421 ? -1.509 23.119 -4.360 1.00 97.12 421 ASP A CA 1
ATOM 3050 C C . ASP A 1 421 ? -0.856 21.762 -4.070 1.00 97.12 421 ASP A C 1
ATOM 3052 O O . ASP A 1 421 ? -0.118 21.579 -3.092 1.00 97.12 421 ASP A O 1
ATOM 3056 N N . LEU A 1 422 ? -1.094 20.822 -4.990 1.00 97.12 422 LEU A N 1
ATOM 3057 C CA . LEU A 1 422 ? -0.521 19.483 -4.942 1.00 97.12 422 LEU A CA 1
ATOM 3058 C C . LEU A 1 422 ? 1.005 19.462 -5.071 1.00 97.12 422 LEU A C 1
ATOM 3060 O O . LEU A 1 422 ? 1.556 18.377 -5.035 1.00 97.12 422 LEU A O 1
ATOM 3064 N N . SER A 1 423 ? 1.713 20.588 -5.211 1.00 94.19 423 SER A N 1
ATOM 3065 C CA . SER A 1 423 ? 3.186 20.603 -5.231 1.00 94.19 423 SER A CA 1
ATOM 3066 C C . SER A 1 423 ? 3.817 20.720 -3.838 1.00 94.19 423 SER A C 1
ATOM 3068 O O . SER A 1 423 ? 5.035 20.595 -3.687 1.00 94.19 423 SER A O 1
ATOM 3070 N N . THR A 1 424 ? 3.003 20.968 -2.807 1.00 95.81 424 THR A N 1
ATOM 3071 C CA . THR A 1 424 ? 3.466 21.199 -1.433 1.00 95.81 424 THR A CA 1
ATOM 3072 C C . THR A 1 424 ? 2.974 20.121 -0.475 1.00 95.81 424 THR A C 1
ATOM 3074 O O . THR A 1 424 ? 1.984 19.439 -0.729 1.00 95.81 424 THR A O 1
ATOM 3077 N N . SER A 1 425 ? 3.682 19.932 0.640 1.00 97.19 425 SER A N 1
ATOM 3078 C CA . SER A 1 425 ? 3.208 19.064 1.717 1.00 97.19 425 SER A CA 1
ATOM 3079 C C . SER A 1 425 ? 3.734 19.471 3.090 1.00 97.19 425 SER A C 1
ATOM 3081 O O . SER A 1 425 ? 4.785 20.108 3.215 1.00 97.19 425 SER A O 1
ATOM 3083 N N . SER A 1 426 ? 2.992 19.080 4.120 1.00 96.75 426 SER A N 1
ATOM 3084 C CA . SER A 1 426 ? 3.379 19.097 5.530 1.00 96.75 426 SER A CA 1
ATOM 3085 C C . SER A 1 426 ? 3.452 17.667 6.072 1.00 96.75 426 SER A C 1
ATOM 3087 O O . SER A 1 426 ? 2.981 16.709 5.455 1.00 96.75 426 SER A O 1
ATOM 3089 N N . GLU A 1 427 ? 4.100 17.513 7.222 1.00 96.06 427 GLU A N 1
ATOM 3090 C CA . GLU A 1 427 ? 4.365 16.220 7.846 1.00 96.06 427 GLU A CA 1
ATOM 3091 C C . GLU A 1 427 ? 3.796 16.183 9.261 1.00 96.06 427 GLU A C 1
ATOM 3093 O O . GLU A 1 427 ? 4.033 17.088 10.063 1.00 96.06 427 GLU A O 1
ATOM 3098 N N . HIS A 1 428 ? 3.088 15.098 9.561 1.00 95.12 428 HIS A N 1
ATOM 3099 C CA . HIS A 1 428 ? 2.485 14.794 10.853 1.00 95.12 428 HIS A CA 1
ATOM 3100 C C . HIS A 1 428 ? 2.997 13.445 11.354 1.00 95.12 428 HIS A C 1
ATOM 3102 O O . HIS A 1 428 ? 3.340 12.565 10.563 1.00 95.12 428 HIS A O 1
ATOM 3108 N N . LEU A 1 429 ? 3.026 13.264 12.676 1.00 94.69 429 LEU A N 1
ATOM 3109 C CA . LEU A 1 429 ? 3.386 11.995 13.326 1.00 94.69 429 LEU A CA 1
ATOM 3110 C C . LEU A 1 429 ? 4.781 11.444 12.963 1.00 94.69 429 LEU A C 1
ATOM 3112 O O . LEU A 1 429 ? 5.027 10.242 13.076 1.00 94.69 429 LEU A O 1
ATOM 3116 N N . ALA A 1 430 ? 5.695 12.304 12.504 1.00 96.56 430 ALA A N 1
ATOM 3117 C CA . ALA A 1 430 ? 6.991 11.895 11.971 1.00 96.56 430 ALA A CA 1
ATOM 3118 C C . ALA A 1 430 ? 7.808 11.083 12.995 1.00 96.56 430 ALA A C 1
ATOM 3120 O O . ALA A 1 430 ? 8.275 11.610 14.007 1.00 96.56 430 ALA A O 1
ATOM 3121 N N . GLY A 1 431 ? 7.986 9.790 12.709 1.00 95.75 431 GLY A N 1
ATOM 3122 C CA . GLY A 1 431 ? 8.704 8.823 13.539 1.00 95.75 431 GLY A CA 1
ATOM 3123 C C . GLY A 1 431 ? 8.010 8.450 14.853 1.00 95.75 431 GLY A C 1
ATOM 3124 O O . GLY A 1 431 ? 8.598 7.723 15.650 1.00 95.75 431 GLY A O 1
ATOM 3125 N N . GLU A 1 432 ? 6.793 8.937 15.103 1.00 95.44 432 GLU A N 1
ATOM 3126 C CA . GLU A 1 432 ? 6.123 8.799 16.402 1.00 95.44 432 GLU A CA 1
ATOM 3127 C C . GLU A 1 432 ? 5.461 7.422 16.566 1.00 95.44 432 GLU A C 1
ATOM 3129 O O . GLU A 1 432 ? 5.549 6.814 17.630 1.00 95.44 432 GLU A O 1
ATOM 3134 N N . TYR A 1 433 ? 4.886 6.895 15.480 1.00 96.69 433 TYR A N 1
ATOM 3135 C CA . TYR A 1 433 ? 4.153 5.621 15.457 1.00 96.69 433 TYR A CA 1
ATOM 3136 C C . TYR A 1 433 ? 4.777 4.560 14.535 1.00 96.69 433 TYR A C 1
ATOM 3138 O O . TYR A 1 433 ? 4.212 3.487 14.323 1.00 96.69 433 TYR A O 1
ATOM 3146 N N . GLY A 1 434 ? 5.956 4.842 13.977 1.00 98.19 434 GLY A N 1
ATOM 3147 C CA . GLY A 1 434 ? 6.613 3.957 13.022 1.00 98.19 434 GLY A CA 1
ATOM 3148 C C . GLY A 1 434 ? 5.924 3.954 11.655 1.00 98.19 434 GLY A C 1
ATOM 3149 O O . GLY A 1 434 ? 5.599 5.004 11.107 1.00 98.19 434 GLY A O 1
ATOM 3150 N N . ARG A 1 435 ? 5.782 2.774 11.050 1.00 98.69 435 ARG A N 1
ATOM 3151 C CA . ARG A 1 435 ? 5.300 2.592 9.673 1.00 98.69 435 ARG A CA 1
ATOM 3152 C C . ARG A 1 435 ? 3.798 2.854 9.605 1.00 98.69 435 ARG A C 1
ATOM 3154 O O . ARG A 1 435 ? 3.052 2.238 10.358 1.00 98.69 435 ARG A O 1
ATOM 3161 N N . LEU A 1 436 ? 3.352 3.692 8.668 1.00 98.88 436 LEU A N 1
ATOM 3162 C CA . LEU A 1 436 ? 1.931 4.000 8.459 1.00 98.88 436 LEU A CA 1
ATOM 3163 C C . LEU A 1 436 ? 1.456 3.418 7.124 1.00 98.88 436 LEU A C 1
ATOM 3165 O O . LEU A 1 436 ? 2.118 3.598 6.100 1.00 98.88 436 LEU A O 1
ATOM 3169 N N . ARG A 1 437 ? 0.326 2.706 7.131 1.00 98.88 437 ARG A N 1
ATOM 3170 C CA . ARG A 1 437 ? -0.154 1.888 6.002 1.00 98.88 437 ARG A CA 1
ATOM 3171 C C . ARG A 1 437 ? -1.400 2.415 5.333 1.00 98.88 437 ARG A C 1
ATOM 3173 O O . ARG A 1 437 ? -1.510 2.305 4.111 1.00 98.88 437 ARG A O 1
ATOM 3180 N N . ASP A 1 438 ? -2.331 2.925 6.121 1.00 98.94 438 ASP A N 1
ATOM 3181 C CA . ASP A 1 438 ? -3.615 3.388 5.623 1.00 98.94 438 ASP A CA 1
ATOM 3182 C C . ASP A 1 438 ? -4.089 4.618 6.381 1.00 98.94 438 ASP A C 1
ATOM 3184 O O . ASP A 1 438 ? -3.696 4.836 7.529 1.00 98.94 438 ASP A O 1
ATOM 3188 N N . VAL A 1 439 ? -4.928 5.412 5.730 1.00 98.81 439 VAL A N 1
ATOM 3189 C CA . VAL A 1 439 ? -5.593 6.566 6.330 1.00 98.81 439 VAL A CA 1
ATOM 3190 C C . VAL A 1 439 ? -6.993 6.688 5.745 1.00 98.81 439 VAL A C 1
ATOM 3192 O O . VAL A 1 439 ? -7.168 6.528 4.541 1.00 98.81 439 VAL A O 1
ATOM 3195 N N . ILE A 1 440 ? -7.981 6.964 6.593 1.00 98.25 440 ILE A N 1
ATOM 3196 C CA . ILE A 1 440 ? -9.373 7.215 6.195 1.00 98.25 440 ILE A CA 1
ATOM 3197 C C . ILE A 1 440 ? -9.930 8.426 6.946 1.00 98.25 440 ILE A C 1
ATOM 3199 O O . ILE A 1 440 ? -9.420 8.795 8.005 1.00 98.25 440 ILE A O 1
ATOM 3203 N N . ALA A 1 441 ? -11.023 8.996 6.440 1.00 96.19 441 ALA A N 1
ATOM 3204 C CA . ALA A 1 441 ? -11.918 9.785 7.279 1.00 96.19 441 ALA A CA 1
ATOM 3205 C C . ALA A 1 441 ? -12.666 8.833 8.226 1.00 96.19 441 ALA A C 1
ATOM 3207 O O . ALA A 1 441 ? -13.407 7.957 7.773 1.00 96.19 441 ALA A O 1
ATOM 3208 N N . GLY A 1 442 ? -12.437 8.976 9.529 1.00 94.12 442 GLY A N 1
ATOM 3209 C CA . GLY A 1 442 ? -13.134 8.216 10.558 1.00 94.12 442 GLY A CA 1
ATOM 3210 C C . GLY A 1 442 ? -14.619 8.591 10.651 1.00 94.12 442 GLY A C 1
ATOM 3211 O O . GLY A 1 442 ? -15.031 9.637 10.139 1.00 94.12 442 GLY A O 1
ATOM 3212 N N . PRO A 1 443 ? -15.448 7.777 11.334 1.00 92.06 443 PRO A N 1
ATOM 3213 C CA . PRO A 1 443 ? -16.871 8.072 11.543 1.00 92.06 443 PRO A CA 1
ATOM 3214 C C . PRO A 1 443 ? -17.142 9.401 12.272 1.00 92.06 443 PRO A C 1
ATOM 3216 O O . PRO A 1 443 ? -18.228 9.966 12.162 1.00 92.06 443 PRO A O 1
ATOM 3219 N N . ASP A 1 444 ? -16.156 9.897 13.017 1.00 89.19 444 ASP A N 1
ATOM 3220 C CA . ASP A 1 444 ? -16.152 11.169 13.744 1.00 89.19 444 ASP A CA 1
ATOM 3221 C C . ASP A 1 444 ? -15.679 12.366 12.893 1.00 89.19 444 ASP A C 1
ATOM 3223 O O . ASP A 1 444 ? -15.684 13.503 13.367 1.00 89.19 444 ASP A O 1
ATOM 3227 N N . GLY A 1 445 ? -15.283 12.128 11.639 1.00 85.06 445 GLY A N 1
ATOM 3228 C CA . GLY A 1 445 ? -14.723 13.132 10.735 1.00 85.06 445 GLY A CA 1
ATOM 3229 C C . GLY A 1 445 ? -13.239 13.441 10.963 1.00 85.06 445 GLY A C 1
ATOM 3230 O O . GLY A 1 445 ? -12.689 14.276 10.247 1.00 85.06 445 GLY A O 1
ATOM 3231 N N . ALA A 1 446 ? -12.580 12.784 11.923 1.00 90.19 446 ALA A N 1
ATOM 3232 C CA . ALA A 1 446 ? -11.139 12.892 12.130 1.00 90.19 446 ALA A CA 1
ATOM 3233 C C . ALA A 1 446 ? -10.370 12.032 11.113 1.00 90.19 446 ALA A C 1
ATOM 3235 O O . ALA A 1 446 ? -10.920 11.103 10.521 1.00 90.19 446 ALA A O 1
ATOM 3236 N N . ALA A 1 447 ? -9.073 12.290 10.927 1.00 95.50 447 ALA A N 1
ATOM 3237 C CA . ALA A 1 447 ? -8.231 11.370 10.165 1.00 95.50 447 ALA A CA 1
ATOM 3238 C C . ALA A 1 447 ? -7.866 10.173 11.046 1.00 95.50 447 ALA A C 1
ATOM 3240 O O . ALA A 1 447 ? -7.273 10.341 12.109 1.00 95.50 447 ALA A O 1
ATOM 3241 N N . TRP A 1 448 ? -8.215 8.962 10.621 1.00 98.00 448 TRP A N 1
ATOM 3242 C CA . TRP A 1 448 ? -7.830 7.729 11.306 1.00 98.00 448 TRP A CA 1
ATOM 3243 C C . TRP A 1 448 ? -6.705 7.065 10.530 1.00 98.00 448 TRP A C 1
ATOM 3245 O O . TRP A 1 448 ? -6.859 6.776 9.344 1.00 98.00 448 TRP A O 1
ATOM 3255 N N . VAL A 1 449 ? -5.576 6.826 11.193 1.00 98.56 449 VAL A N 1
ATOM 3256 C CA . VAL A 1 449 ? -4.354 6.299 10.579 1.00 98.56 449 VAL A CA 1
ATOM 3257 C C . VAL A 1 449 ? -4.022 4.926 11.136 1.00 98.56 449 VAL A C 1
ATOM 3259 O O . VAL A 1 449 ? -4.013 4.724 12.347 1.00 98.56 449 VAL A O 1
ATOM 3262 N N . LEU A 1 450 ? -3.707 3.993 10.244 1.00 98.81 450 LEU A N 1
ATOM 3263 C CA . LEU A 1 450 ? -3.349 2.617 10.564 1.00 98.81 450 LEU A CA 1
ATOM 3264 C C . LEU A 1 450 ? -1.829 2.426 10.543 1.00 98.81 450 LEU A C 1
ATOM 3266 O O . LEU A 1 450 ? -1.185 2.689 9.520 1.00 98.81 450 LEU A O 1
ATOM 3270 N N . THR A 1 451 ? -1.253 1.934 11.641 1.00 98.81 451 THR A N 1
ATOM 3271 C CA . THR A 1 451 ? 0.170 1.557 11.690 1.00 98.81 451 THR A CA 1
ATOM 3272 C C . THR A 1 451 ? 0.400 0.161 11.116 1.00 98.81 451 THR A C 1
ATOM 3274 O O . THR A 1 451 ? -0.528 -0.633 10.974 1.00 98.81 451 THR A O 1
ATOM 3277 N N . ASN A 1 452 ? 1.644 -0.149 10.750 1.00 98.31 452 ASN A N 1
ATOM 3278 C CA . ASN A 1 452 ? 2.005 -1.438 10.159 1.00 98.31 452 ASN A CA 1
ATOM 3279 C C . ASN A 1 452 ? 3.445 -1.858 10.487 1.00 98.31 452 ASN A C 1
ATOM 3281 O O . ASN A 1 452 ? 4.242 -2.201 9.612 1.00 98.31 452 ASN A O 1
ATOM 3285 N N . ASN A 1 453 ? 3.797 -1.784 11.767 1.00 98.62 453 ASN A N 1
ATOM 3286 C CA . ASN A 1 453 ? 5.094 -2.172 12.305 1.00 98.62 453 ASN A CA 1
ATOM 3287 C C . ASN A 1 453 ? 5.281 -3.695 12.335 1.00 98.62 453 ASN A C 1
ATOM 3289 O O . ASN A 1 453 ? 6.416 -4.170 12.277 1.00 98.62 453 ASN A O 1
ATOM 3293 N N . THR A 1 454 ? 4.189 -4.463 12.385 1.00 98.12 454 THR A N 1
ATOM 3294 C CA . THR A 1 454 ? 4.201 -5.936 12.451 1.00 98.12 454 THR A CA 1
ATOM 3295 C C . THR A 1 454 ? 4.305 -6.615 11.079 1.00 98.12 454 THR A C 1
ATOM 3297 O O . THR A 1 454 ? 4.359 -7.836 10.990 1.00 98.12 454 THR A O 1
ATOM 3300 N N . ASP A 1 455 ? 4.463 -5.846 9.997 1.00 95.50 455 ASP A N 1
ATOM 3301 C CA . ASP A 1 455 ? 4.509 -6.333 8.609 1.00 95.50 455 ASP A CA 1
ATOM 3302 C C . ASP A 1 455 ? 5.783 -7.107 8.211 1.00 95.50 455 ASP A C 1
ATOM 3304 O O . ASP A 1 455 ? 5.950 -7.469 7.039 1.00 95.50 455 ASP A O 1
ATOM 3308 N N . GLY A 1 456 ? 6.687 -7.336 9.168 1.00 94.62 456 GLY A N 1
ATOM 3309 C CA . GLY A 1 456 ? 8.000 -7.956 8.986 1.00 94.62 456 GLY A CA 1
ATOM 3310 C C . GLY A 1 456 ? 9.128 -6.979 8.627 1.00 94.62 456 GLY A C 1
ATOM 3311 O O . GLY A 1 456 ? 10.272 -7.413 8.469 1.00 94.62 456 GLY A O 1
ATOM 3312 N N . ARG A 1 457 ? 8.836 -5.678 8.488 1.00 94.44 457 ARG A N 1
ATOM 3313 C CA . ARG A 1 457 ? 9.802 -4.617 8.139 1.00 94.44 457 ARG A CA 1
ATOM 3314 C C . ARG A 1 457 ? 9.876 -3.494 9.175 1.00 94.44 457 ARG A C 1
ATOM 3316 O O . ARG A 1 457 ? 10.768 -2.652 9.061 1.00 94.44 457 ARG A O 1
ATOM 3323 N N . GLY A 1 458 ? 8.954 -3.445 10.134 1.00 93.31 458 GLY A N 1
ATOM 3324 C CA . GLY A 1 458 ? 8.999 -2.522 11.267 1.00 93.31 458 GLY A CA 1
ATOM 3325 C C . GLY A 1 458 ? 9.723 -3.078 12.491 1.00 93.31 458 GLY A C 1
ATOM 3326 O O . GLY A 1 458 ? 10.213 -4.208 12.496 1.00 93.31 458 GLY A O 1
ATOM 3327 N N . ASP A 1 459 ? 9.753 -2.256 13.537 1.00 94.38 459 ASP A N 1
ATOM 3328 C CA . ASP A 1 459 ? 10.198 -2.613 14.884 1.00 94.38 459 ASP A CA 1
ATOM 3329 C C . ASP A 1 459 ? 8.980 -2.487 15.828 1.00 94.38 459 ASP A C 1
ATOM 3331 O O . ASP A 1 459 ? 8.777 -1.411 16.394 1.00 94.38 459 ASP A O 1
ATOM 3335 N N . PRO A 1 460 ? 8.131 -3.529 15.962 1.00 95.88 460 PRO A N 1
ATOM 3336 C CA . PRO A 1 460 ? 6.900 -3.454 16.750 1.00 95.88 460 PRO A CA 1
ATOM 3337 C C . PRO A 1 460 ? 7.132 -3.057 18.207 1.00 95.88 460 PRO A C 1
ATOM 3339 O O . PRO A 1 460 ? 8.051 -3.555 18.866 1.00 95.88 460 PRO A O 1
ATOM 3342 N N . SER A 1 461 ? 6.247 -2.207 18.716 1.00 94.56 461 SER A N 1
ATOM 3343 C CA . SER A 1 461 ? 6.152 -1.815 20.119 1.00 94.56 461 SER A CA 1
ATOM 3344 C C . SER A 1 461 ? 4.910 -2.416 20.792 1.00 94.56 461 SER A C 1
ATOM 3346 O O . SER A 1 461 ? 4.054 -3.014 20.138 1.00 94.56 461 SER A O 1
ATOM 3348 N N . ASP A 1 462 ? 4.810 -2.292 22.118 1.00 95.62 462 ASP A N 1
ATOM 3349 C CA . ASP A 1 462 ? 3.638 -2.777 22.853 1.00 95.62 462 ASP A CA 1
ATOM 3350 C C . ASP A 1 462 ? 2.361 -2.073 22.357 1.00 95.62 462 ASP A C 1
ATOM 3352 O O . ASP A 1 462 ? 2.274 -0.843 22.335 1.00 95.62 462 ASP A O 1
ATOM 3356 N N . GLY A 1 463 ? 1.358 -2.872 21.987 1.00 94.56 463 GLY A N 1
ATOM 3357 C CA . GLY A 1 463 ? 0.091 -2.387 21.435 1.00 94.56 463 GLY A CA 1
ATOM 3358 C C . GLY A 1 463 ? 0.087 -2.211 19.917 1.00 94.56 463 GLY A C 1
ATOM 3359 O O . GLY A 1 463 ? -0.974 -1.927 19.367 1.00 94.56 463 GLY A O 1
ATOM 3360 N N . ASP A 1 464 ? 1.215 -2.416 19.233 1.00 97.62 464 ASP A N 1
ATOM 3361 C CA . ASP A 1 464 ? 1.209 -2.431 17.774 1.00 97.62 464 ASP A CA 1
ATOM 3362 C C . ASP A 1 464 ? 0.562 -3.713 17.221 1.00 97.62 464 ASP A C 1
ATOM 3364 O O . ASP A 1 464 ? 0.658 -4.783 17.822 1.00 97.62 464 ASP A O 1
ATOM 3368 N N . ASP A 1 465 ? -0.084 -3.647 16.062 1.00 98.69 465 ASP A N 1
ATOM 3369 C CA . ASP A 1 465 ? -0.418 -2.422 15.324 1.00 98.69 465 ASP A CA 1
ATOM 3370 C C . ASP A 1 465 ? -1.698 -1.750 15.839 1.00 98.69 465 ASP A C 1
ATOM 3372 O O . ASP A 1 465 ? -2.507 -2.348 16.552 1.00 98.69 465 ASP A O 1
ATOM 3376 N N . ARG A 1 466 ? -1.861 -0.471 15.506 1.00 98.19 466 ARG A N 1
ATOM 3377 C CA . ARG A 1 466 ? -2.872 0.414 16.085 1.00 98.19 466 ARG A CA 1
ATOM 3378 C C . ARG A 1 466 ? -3.581 1.252 15.028 1.00 98.19 466 ARG A C 1
ATOM 3380 O O . ARG A 1 466 ? -3.056 1.492 13.941 1.00 98.19 466 ARG A O 1
ATOM 3387 N N . ILE A 1 467 ? -4.758 1.739 15.402 1.00 98.56 467 ILE A N 1
ATOM 3388 C CA . ILE A 1 467 ? -5.465 2.818 14.711 1.00 98.56 467 ILE A CA 1
ATOM 3389 C C . ILE A 1 467 ? -5.342 4.056 15.586 1.00 98.56 467 ILE A C 1
ATOM 3391 O O . ILE A 1 467 ? -5.711 4.008 16.759 1.00 98.56 467 ILE A O 1
ATOM 3395 N N . VAL A 1 468 ? -4.838 5.149 15.025 1.00 97.12 468 VAL A N 1
ATOM 3396 C CA . VAL A 1 468 ? -4.655 6.428 15.717 1.00 97.12 468 VAL A CA 1
ATOM 3397 C C . VAL A 1 468 ? -5.599 7.457 15.111 1.00 97.12 468 VAL A C 1
ATOM 3399 O O . VAL A 1 468 ? -5.543 7.716 13.910 1.00 97.12 468 VAL A O 1
ATOM 3402 N N . GLY A 1 469 ? -6.459 8.048 15.935 1.00 95.44 469 GLY A N 1
ATOM 3403 C CA . GLY A 1 469 ? -7.293 9.181 15.549 1.00 95.44 469 GLY A CA 1
ATOM 3404 C C . GLY A 1 469 ? -6.499 10.476 15.663 1.00 95.44 469 GLY A C 1
ATOM 3405 O O . GLY A 1 469 ? -5.870 10.730 16.692 1.00 95.44 469 GLY A O 1
ATOM 3406 N N . ILE A 1 470 ? -6.521 11.290 14.612 1.00 89.81 470 ILE A N 1
ATOM 3407 C CA . ILE A 1 470 ? -5.837 12.579 14.537 1.00 89.81 470 ILE A CA 1
ATOM 3408 C C . ILE A 1 470 ? -6.892 13.672 14.386 1.00 89.81 470 ILE A C 1
ATOM 3410 O O . ILE A 1 470 ? -7.592 13.702 13.367 1.00 89.81 470 ILE A O 1
ATOM 3414 N N . PRO A 1 471 ? -7.005 14.590 15.358 1.00 78.12 471 PRO A N 1
ATOM 3415 C CA . PRO A 1 471 ? -7.866 15.746 15.193 1.00 78.12 471 PRO A CA 1
ATOM 3416 C C . PRO A 1 471 ? -7.374 16.602 14.032 1.00 78.12 471 PRO A C 1
ATOM 3418 O O . PRO A 1 471 ? -6.215 17.017 13.988 1.00 78.12 471 PRO A O 1
ATOM 3421 N N . LEU A 1 472 ? -8.277 16.875 13.100 1.00 70.19 472 LEU A N 1
ATOM 3422 C CA . LEU A 1 472 ? -8.052 17.852 12.049 1.00 70.19 472 LEU A CA 1
ATOM 3423 C C . LEU A 1 472 ? -8.471 19.215 12.616 1.00 70.19 472 LEU A C 1
ATOM 3425 O O . LEU A 1 472 ? -9.597 19.363 13.095 1.00 70.19 472 LEU A O 1
ATOM 3429 N N . GLY A 1 473 ? -7.510 20.140 12.697 1.00 57.44 473 GLY A N 1
ATOM 3430 C CA . GLY A 1 473 ? -7.647 21.437 13.375 1.00 57.44 473 GLY A CA 1
ATOM 3431 C C . GLY A 1 473 ? -8.465 22.481 12.629 1.00 57.44 473 GLY A C 1
ATOM 3432 O O . GLY A 1 473 ? -8.662 22.332 11.404 1.00 57.44 473 GLY A O 1
#

InterPro domains:
  IPR011041 Soluble quinoprotein glucose/sorbosone dehydrogenase, beta-propeller domain superfamily [SSF50952] (148-457)
  IPR011042 Six-bladed beta-propeller, TolB-like [G3DSA:2.120.10.30] (139-472)
  IPR012938 Glucose/Sorbosone dehydrogenase [PF07995] (166-457)

Foldseek 3Di:
DLVVLLVQLLVLLVVLLVLLQCLLVQQQSCCQDDLRPGSHDDNVVSVVSNVSSVVSVVVSQLSCCCSVNDPPNQPPVSLVVLVVLLVVLVVQLVVQCPRPRPNSNVPRNVSSVSNSVSSVVSSPDDDPDDDDDDDDDDDDDDDDDDDDDDDDDDDDPFKDFLAFDAFQWAEWDDDPQWIWIAHFCQQWIWIQFNVSDIDTQDRDPQADQAQPFGWHAWEDLNPFWIKTWGDGPQAIFIWIWGWDDDGVNIHTDDIDTQGTPAAAASDQQQTHWYQFPVSWIKGWGAQNPVQVLQVDQVHNHFAIFTAHPNNHADCPAPDGRGRGFEGQHHHWAEWEADPVRFIWTWHDDDAAWTAIAGGHGHAHQCTPNDDADDCVVVPHDHGLDIDGLQQFCWHYWYDQPQWIWTFGANNQWTWIAGNVRNNDIDTDCGVVQHGWRYWYLRPVSFIKTWHRQNSVPHDDDPRPTTIMTDDDD

Nearest PDB structures (foldseek):
  3das-assembly1_A  TM=9.444E-01  e=9.663E-39  Streptomyces coelicolor
  3a9h-assembly1_A  TM=9.373E-01  e=1.019E-30  Pyrobaculum aerophilum
  2ism-assembly1_A  TM=9.076E-01  e=3.181E-30  Thermus thermophilus HB8
  2ism-assembly1_B  TM=9.101E-01  e=5.067E-30  Thermus thermophilus HB8
  7cgz-assembly1_B  TM=8.752E-01  e=7.876E-23  Serratia sp. FS14

Radius of gyration: 26.99 Å; Cα contacts (8 Å, |Δi|>4): 1174; chains: 1; bounding box: 76×50×72 Å